Protein AF-0000000065977181 (afdb_homodimer)

Sequence (402 aa):
MIVQIGRREEFDKKLLGEMHKLRAQVFKERKGWDVSVIDEMEIDGYDALSPYYMLIQEDTPEAQVFGCWRILDTTGPYMLKNTFPELLHGKEAPCSPHIWELSRFAINSGQKGSLGFSDCTLEAMRALARYSLQNDIQTLVTVTTVGVEKMMIRAGLDVSRFGPHLKIGIERAVALRIELNAKTQIALYGGVLVEQRLAVSMIVQIGRREEFDKKLLGEMHKLRAQVFKERKGWDVSVIDEMEIDGYDALSPYYMLIQEDTPEAQVFGCWRILDTTGPYMLKNTFPELLHGKEAPCSPHIWELSRFAINSGQKGSLGFSDCTLEAMRALARYSLQNDIQTLVTVTTVGVEKMMIRAGLDVSRFGPHLKIGIERAVALRIELNAKTQIALYGGVLVEQRLAVS

Radius of gyration: 23.66 Å; Cα contacts (8 Å, |Δi|>4): 770; chains: 2; bounding box: 45×73×53 Å

Organism: Pseudomonas aeruginosa (strain ATCC 15692 / DSM 22644 / CIP 104116 / JCM 14847 / LMG 12228 / 1C / PRS 101 / PAO1) (NCBI:txid208964)

Foldseek 3Di:
DAKAKDWPVVDDPVQVQLVQLLLLCVQCVVVNHPADDDPSGGDDPVNVVGWMKMFDFDPDPPTTTFWMKTKAAQQDDDCCQPPVVVQLVPDDDDHDRQEIEIDSTGGDPPPPDPDDPLRVVLVVVLLVLVVSVVSNHFKYKYKDAPVVVVSLVVLQWDKDWSDAFDDDPNGRITMMMTGSDPRRCCSRPNVDPDPDCNPPD/DAKAKDWPVVDDPVQVQLVQLLLLCVQCVVVNHPADDDPSGGDDPVNVVGWMKMFDFDPDPPTTTFWMKTKAAQQDDDCCQPPVVVQLVPDDDDHDRQEIEIDSTGGDPPPPDPDDPLRVVLVVVLLVLVVSVVSNHFKYKYKDAPVVVVSLVVLQWDKDWSDAFDDDPNGRITMMMTGSDPRRCCSNPNVDNDPDCNPHD

InterPro domains:
  IPR001690 Autoinducer synthase [PF00765] (13-184)
  IPR001690 Autoinducer synthase [PR01549] (18-37)
  IPR001690 Autoinducer synthase [PR01549] (64-82)
  IPR001690 Autoinducer synthase [PR01549] (97-109)
  IPR001690 Autoinducer synthase [PR01549] (142-163)
  IPR001690 Autoinducer synthase [PS51187] (1-189)
  IPR001690 Autoinducer synthase [PTHR39322] (1-197)
  IPR016181 Acyl-CoA N-acyltransferase [SSF55729] (7-191)
  IPR018311 Autoinducer synthesis, conserved site [PS00949] (22-47)

pLDDT: mean 90.06, std 14.51, range [29.89, 98.88]

Secondary structure (DSSP, 8-state):
-EEEEEEGGGS-HHHHHHHHHHHIIIIIIIT-----EETTEE--GGGGS--EEEEEE-SSTTPPEEEEEEEEETTS--HHHHT-GGGGTTPPPP--TTEEEEEEEEE---TTSSS-HHHHHHHHHHHHHHHHHHTT--EEEEEEEHHHHHHHHHTT-EEEESS--EEETTEEEEEEEEE-SHHHHHHHHTTS---------/-EEEEEEGGGS-HHHHHHHHHHHIIIIIIIT-----EETTEE--GGGGS--EEEEEE-SSTTPPEEEEEEEEETTS--HHHHT-GGGGTTPPPP--TTEEEEEEEEE---TTSSS-HHHHHHHHHHHHHHHHHHTT--EEEEEEEHHHHHHHHHTT-EEEESS--EEETTEEEEEEEEE-SHHHHHHHHTTS---------

Structure (mmCIF, N/CA/C/O backbone):
data_AF-0000000065977181-model_v1
#
loop_
_entity.id
_entity.type
_entity.pdbx_description
1 polymer 'Acyl-homoserine-lactone synthase'
#
loop_
_atom_site.group_PDB
_atom_site.id
_atom_site.type_symbol
_atom_site.label_atom_id
_atom_site.label_alt_id
_atom_site.label_comp_id
_atom_site.label_asym_id
_atom_site.label_entity_id
_atom_site.label_seq_id
_atom_site.pdbx_PDB_ins_code
_atom_site.Cartn_x
_atom_site.Cartn_y
_atom_site.Cartn_z
_atom_site.occupancy
_atom_site.B_iso_or_equiv
_atom_site.auth_seq_id
_atom_site.auth_comp_id
_atom_site.auth_asym_id
_atom_site.auth_atom_id
_atom_site.pdbx_PDB_model_num
ATOM 1 N N . MET A 1 1 ? 16.047 -24.953 -2.188 1 83.88 1 MET A N 1
ATOM 2 C CA . MET A 1 1 ? 15.031 -23.906 -2.297 1 83.88 1 MET A CA 1
ATOM 3 C C . MET A 1 1 ? 14.125 -23.906 -1.068 1 83.88 1 MET A C 1
ATOM 5 O O . MET A 1 1 ? 13.672 -24.969 -0.625 1 83.88 1 MET A O 1
ATOM 9 N N . ILE A 1 2 ? 13.969 -22.766 -0.438 1 87.94 2 ILE A N 1
ATOM 10 C CA . ILE A 1 2 ? 13.109 -22.609 0.729 1 87.94 2 ILE A CA 1
ATOM 11 C C . ILE A 1 2 ? 11.938 -21.688 0.389 1 87.94 2 ILE A C 1
ATOM 13 O O . ILE A 1 2 ? 12.133 -20.625 -0.214 1 87.94 2 ILE A O 1
ATOM 17 N N . VAL A 1 3 ? 10.742 -22.188 0.739 1 92.94 3 VAL A N 1
ATOM 18 C CA . VAL A 1 3 ? 9.531 -21.406 0.513 1 92.94 3 VAL A CA 1
ATOM 19 C C . VAL A 1 3 ? 8.898 -21.031 1.852 1 92.94 3 VAL A C 1
ATOM 21 O O . VAL A 1 3 ? 8.68 -21.906 2.703 1 92.94 3 VAL A O 1
ATOM 24 N N . GLN A 1 4 ? 8.68 -19.812 2.072 1 94.31 4 GLN A N 1
ATOM 25 C CA . GLN A 1 4 ? 8 -19.328 3.268 1 94.31 4 GLN A CA 1
ATOM 26 C C . GLN A 1 4 ? 6.715 -18.594 2.908 1 94.31 4 GLN A C 1
ATOM 28 O O . GLN A 1 4 ? 6.699 -17.766 1.994 1 94.31 4 GLN A O 1
ATOM 33 N N . ILE A 1 5 ? 5.645 -18.953 3.578 1 96.94 5 ILE A N 1
ATOM 34 C CA . ILE A 1 5 ? 4.371 -18.266 3.396 1 96.94 5 ILE A CA 1
ATOM 35 C C . ILE A 1 5 ? 3.896 -17.703 4.73 1 96.94 5 ILE A C 1
ATOM 37 O O . ILE A 1 5 ? 3.941 -18.391 5.754 1 96.94 5 ILE A O 1
ATOM 41 N N . GLY A 1 6 ? 3.527 -16.453 4.738 1 95.75 6 GLY A N 1
ATOM 42 C CA . GLY A 1 6 ? 3.02 -15.828 5.945 1 95.75 6 GLY A CA 1
ATOM 43 C C . GLY A 1 6 ? 2.457 -14.438 5.699 1 95.75 6 GLY A C 1
ATOM 44 O O . GLY A 1 6 ? 2.547 -13.914 4.59 1 95.75 6 GLY A O 1
ATOM 45 N N . ARG A 1 7 ? 1.863 -13.906 6.723 1 93.88 7 ARG A N 1
ATOM 46 C CA . ARG A 1 7 ? 1.37 -12.531 6.641 1 93.88 7 ARG A CA 1
ATOM 47 C C . ARG A 1 7 ? 2.525 -11.539 6.574 1 93.88 7 ARG A C 1
ATOM 49 O O . ARG A 1 7 ? 3.621 -11.82 7.062 1 93.88 7 ARG A O 1
ATOM 56 N N . ARG A 1 8 ? 2.252 -10.453 5.98 1 90.38 8 ARG A N 1
ATOM 57 C CA . ARG A 1 8 ? 3.256 -9.406 5.805 1 90.38 8 ARG A CA 1
ATOM 58 C C . ARG A 1 8 ? 3.998 -9.133 7.109 1 90.38 8 ARG A C 1
ATOM 60 O O . ARG A 1 8 ? 5.227 -9.023 7.121 1 90.38 8 ARG A O 1
ATOM 67 N N . GLU A 1 9 ? 3.26 -9.094 8.266 1 86.38 9 GLU A N 1
ATOM 68 C CA . GLU A 1 9 ? 3.807 -8.711 9.562 1 86.38 9 GLU A CA 1
ATOM 69 C C . GLU A 1 9 ? 4.75 -9.781 10.109 1 86.38 9 GLU A C 1
ATOM 71 O O . GLU A 1 9 ? 5.512 -9.531 11.039 1 86.38 9 GLU A O 1
ATOM 76 N N . GLU A 1 10 ? 4.738 -10.93 9.5 1 90.88 10 GLU A N 1
ATOM 77 C CA . GLU A 1 10 ? 5.547 -12.047 9.969 1 90.88 10 GLU A CA 1
ATOM 78 C C . GLU A 1 10 ? 6.93 -12.039 9.32 1 90.88 10 GLU A C 1
ATOM 80 O O . GLU A 1 10 ? 7.809 -12.805 9.719 1 90.88 10 GLU A O 1
ATOM 85 N N . PHE A 1 11 ? 7.121 -11.203 8.336 1 92.81 11 PHE A N 1
ATOM 86 C CA . PHE A 1 11 ? 8.398 -11.102 7.641 1 92.81 11 PHE A CA 1
ATOM 87 C C . PHE A 1 11 ? 9.18 -9.891 8.125 1 92.81 11 PHE A C 1
ATOM 89 O O . PHE A 1 11 ? 8.594 -8.875 8.492 1 92.81 11 PHE A O 1
ATOM 96 N N . ASP A 1 12 ? 10.461 -10.094 8.164 1 90.62 12 ASP A N 1
ATOM 97 C CA . ASP A 1 12 ? 11.266 -8.938 8.523 1 90.62 12 ASP A CA 1
ATOM 98 C C . ASP A 1 12 ? 11.328 -7.93 7.383 1 90.62 12 ASP A C 1
ATOM 100 O O . ASP A 1 12 ? 11.125 -8.289 6.219 1 90.62 12 ASP A O 1
ATOM 104 N N . LYS A 1 13 ? 11.68 -6.723 7.707 1 90.06 13 LYS A N 1
ATOM 105 C CA . LYS A 1 13 ? 11.664 -5.602 6.773 1 90.06 13 LYS A CA 1
ATOM 106 C C . LYS A 1 13 ? 12.672 -5.812 5.641 1 90.06 13 LYS A C 1
ATOM 108 O O . LYS A 1 13 ? 12.422 -5.414 4.5 1 90.06 13 LYS A O 1
ATOM 113 N N . LYS A 1 14 ? 13.75 -6.383 5.957 1 91.75 14 LYS A N 1
ATOM 114 C CA . LYS A 1 14 ? 14.781 -6.617 4.953 1 91.75 14 LYS A CA 1
ATOM 115 C C . LYS A 1 14 ? 14.281 -7.555 3.859 1 91.75 14 LYS A C 1
ATOM 117 O O . LYS A 1 14 ? 14.453 -7.277 2.672 1 91.75 14 LYS A O 1
ATOM 122 N N . LEU A 1 15 ? 13.617 -8.633 4.266 1 93.5 15 LEU A N 1
ATOM 123 C CA . LEU A 1 15 ? 13.094 -9.617 3.32 1 93.5 15 LEU A CA 1
ATOM 124 C C . LEU A 1 15 ? 11.984 -9.008 2.467 1 93.5 15 LEU A C 1
ATOM 126 O O . LEU A 1 15 ? 11.922 -9.242 1.258 1 93.5 15 LEU A O 1
ATOM 130 N N . LEU A 1 16 ? 11.211 -8.25 3.141 1 95.44 16 LEU A N 1
ATOM 131 C CA . LEU A 1 16 ? 10.148 -7.574 2.41 1 95.44 16 LEU A CA 1
ATOM 132 C C . LEU A 1 16 ? 10.719 -6.605 1.382 1 95.44 16 LEU A C 1
ATOM 134 O O . LEU A 1 16 ? 10.219 -6.52 0.257 1 95.44 16 LEU A O 1
ATOM 138 N N . GLY A 1 17 ? 11.703 -5.895 1.809 1 95.44 17 GLY A N 1
ATOM 139 C CA . GLY A 1 17 ? 12.375 -5.004 0.878 1 95.44 17 GLY A CA 1
ATOM 140 C C . GLY A 1 17 ? 12.953 -5.723 -0.328 1 95.44 17 GLY A C 1
ATOM 141 O O . GLY A 1 17 ? 12.812 -5.254 -1.46 1 95.44 17 GLY A O 1
ATOM 142 N N . GLU A 1 18 ? 13.539 -6.859 -0.096 1 95.69 18 GLU A N 1
ATOM 143 C CA . GLU A 1 18 ? 14.086 -7.668 -1.181 1 95.69 18 GLU A CA 1
ATOM 144 C C . GLU A 1 18 ? 12.992 -8.117 -2.139 1 95.69 18 GLU A C 1
ATOM 146 O O . GLU A 1 18 ? 13.18 -8.117 -3.357 1 95.69 18 GLU A O 1
ATOM 151 N N . MET A 1 19 ? 11.914 -8.453 -1.533 1 97.19 19 MET A N 1
ATOM 152 C CA . MET A 1 19 ? 10.781 -8.898 -2.336 1 97.19 19 MET A CA 1
ATOM 153 C C . MET A 1 19 ? 10.273 -7.777 -3.23 1 97.19 19 MET A C 1
ATOM 155 O O . MET A 1 19 ? 10.07 -7.973 -4.43 1 97.19 19 MET A O 1
ATOM 159 N N . HIS A 1 20 ? 10.109 -6.617 -2.693 1 97.88 20 HIS A N 1
ATOM 160 C CA . HIS A 1 20 ? 9.586 -5.488 -3.451 1 97.88 20 HIS A CA 1
ATOM 161 C C . HIS A 1 20 ? 10.57 -5.043 -4.527 1 97.88 20 HIS A C 1
ATOM 163 O O . HIS A 1 20 ? 10.164 -4.598 -5.602 1 97.88 20 HIS A O 1
ATOM 169 N N . LYS A 1 21 ? 11.828 -5.172 -4.254 1 97.19 21 LYS A N 1
ATOM 170 C CA . LYS A 1 21 ? 12.844 -4.859 -5.254 1 97.19 21 LYS A CA 1
ATOM 171 C C . LYS A 1 21 ? 12.828 -5.883 -6.387 1 97.19 21 LYS A C 1
ATOM 173 O O . LYS A 1 21 ? 13.008 -5.527 -7.555 1 97.19 21 LYS A O 1
ATOM 178 N N . LEU A 1 22 ? 12.656 -7.133 -6.035 1 96.62 22 LEU A N 1
ATOM 179 C CA . LEU A 1 22 ? 12.508 -8.18 -7.043 1 96.62 22 LEU A CA 1
ATOM 180 C C . LEU A 1 22 ? 11.328 -7.883 -7.961 1 96.62 22 LEU A C 1
ATOM 182 O O . LEU A 1 22 ? 11.445 -8 -9.188 1 96.62 22 LEU A O 1
ATOM 186 N N . ARG A 1 23 ? 10.242 -7.5 -7.344 1 97.69 23 ARG A N 1
ATOM 187 C CA . ARG A 1 23 ? 9.055 -7.145 -8.125 1 97.69 23 ARG A CA 1
ATOM 188 C C . ARG A 1 23 ? 9.367 -6.004 -9.094 1 97.69 23 ARG A C 1
ATOM 190 O O . ARG A 1 23 ? 8.953 -6.039 -10.25 1 97.69 23 ARG A O 1
ATOM 197 N N . ALA A 1 24 ? 10.062 -5.016 -8.594 1 97.12 24 ALA A N 1
ATOM 198 C CA . ALA A 1 24 ? 10.422 -3.891 -9.453 1 97.12 24 ALA A CA 1
ATOM 199 C C . ALA A 1 24 ? 11.266 -4.352 -10.641 1 97.12 24 ALA A C 1
ATOM 201 O O . ALA A 1 24 ? 11.031 -3.93 -11.773 1 97.12 24 ALA A O 1
ATOM 202 N N . GLN A 1 25 ? 12.188 -5.203 -10.445 1 95.75 25 GLN A N 1
ATOM 203 C CA . GLN A 1 25 ? 13.062 -5.73 -11.484 1 95.75 25 GLN A CA 1
ATOM 204 C C . GLN A 1 25 ? 12.273 -6.512 -12.531 1 95.75 25 GLN A C 1
ATOM 206 O O . GLN A 1 25 ? 12.5 -6.355 -13.734 1 95.75 25 GLN A O 1
ATOM 211 N N . VAL A 1 26 ? 11.32 -7.266 -12.055 1 94.5 26 VAL A N 1
ATOM 212 C CA . VAL A 1 26 ? 10.586 -8.164 -12.945 1 94.5 26 VAL A CA 1
ATOM 213 C C . VAL A 1 26 ? 9.5 -7.379 -13.688 1 94.5 26 VAL A C 1
ATOM 215 O O . VAL A 1 26 ? 9.445 -7.402 -14.914 1 94.5 26 VAL A O 1
ATOM 218 N N . PHE A 1 27 ? 8.695 -6.598 -12.984 1 94.94 27 PHE A N 1
ATOM 219 C CA . PHE A 1 27 ? 7.504 -6.004 -13.586 1 94.94 27 PHE A CA 1
ATOM 220 C C . PHE A 1 27 ? 7.859 -4.719 -14.328 1 94.94 27 PHE A C 1
ATOM 222 O O . PHE A 1 27 ? 7.293 -4.426 -15.383 1 94.94 27 PHE A O 1
ATOM 229 N N . LYS A 1 28 ? 8.719 -3.934 -13.773 1 93 28 LYS A N 1
ATOM 230 C CA . LYS A 1 28 ? 9.062 -2.668 -14.414 1 93 28 LYS A CA 1
ATOM 231 C C . LYS A 1 28 ? 10.188 -2.855 -15.43 1 93 28 LYS A C 1
ATOM 233 O O . LYS A 1 28 ? 10.008 -2.568 -16.625 1 93 28 LYS A O 1
ATOM 238 N N . GLU A 1 29 ? 11.242 -3.414 -15.031 1 91.44 29 GLU A N 1
ATOM 239 C CA . GLU A 1 29 ? 12.445 -3.443 -15.852 1 91.44 29 GLU A CA 1
ATOM 240 C C . GLU A 1 29 ? 12.344 -4.512 -16.938 1 91.44 29 GLU A C 1
ATOM 242 O O . GLU A 1 29 ? 12.617 -4.246 -18.109 1 91.44 29 GLU A O 1
ATOM 247 N N . ARG A 1 30 ? 11.969 -5.738 -16.609 1 90.25 30 ARG A N 1
ATOM 248 C CA . ARG A 1 30 ? 11.977 -6.848 -17.562 1 90.25 30 ARG A CA 1
ATOM 249 C C . ARG A 1 30 ? 10.711 -6.84 -18.422 1 90.25 30 ARG A C 1
ATOM 251 O O . ARG A 1 30 ? 10.781 -6.977 -19.641 1 90.25 30 ARG A O 1
ATOM 258 N N . LYS A 1 31 ? 9.547 -6.605 -17.781 1 90.56 31 LYS A N 1
ATOM 259 C CA . LYS A 1 31 ? 8.281 -6.734 -18.484 1 90.56 31 LYS A CA 1
ATOM 260 C C . LYS A 1 31 ? 7.82 -5.387 -19.047 1 90.56 31 LYS A C 1
ATOM 262 O O . LYS A 1 31 ? 6.945 -5.332 -19.906 1 90.56 31 LYS A O 1
ATOM 267 N N . GLY A 1 32 ? 8.352 -4.34 -18.469 1 89.62 32 GLY A N 1
ATOM 268 C CA . GLY A 1 32 ? 8.023 -3.008 -18.953 1 89.62 32 GLY A CA 1
ATOM 269 C C . GLY A 1 32 ? 6.637 -2.549 -18.547 1 89.62 32 GLY A C 1
ATOM 270 O O . GLY A 1 32 ? 6 -1.765 -19.25 1 89.62 32 GLY A O 1
ATOM 271 N N . TRP A 1 33 ? 6.086 -3.098 -17.453 1 89.38 33 TRP A N 1
ATOM 272 C CA . TRP A 1 33 ? 4.766 -2.697 -16.984 1 89.38 33 TRP A CA 1
ATOM 273 C C . TRP A 1 33 ? 4.809 -1.302 -16.359 1 89.38 33 TRP A C 1
ATOM 275 O O . TRP A 1 33 ? 5.867 -0.837 -15.93 1 89.38 33 TRP A O 1
ATOM 285 N N . ASP A 1 34 ? 3.646 -0.588 -16.438 1 89.69 34 ASP A N 1
ATOM 286 C CA . ASP A 1 34 ? 3.475 0.679 -15.742 1 89.69 34 ASP A CA 1
ATOM 287 C C . ASP A 1 34 ? 3.07 0.45 -14.289 1 89.69 34 ASP A C 1
ATOM 289 O O . ASP A 1 34 ? 1.88 0.377 -13.969 1 89.69 34 ASP A O 1
ATOM 293 N N . VAL A 1 35 ? 4.07 0.265 -13.43 1 93 35 VAL A N 1
ATOM 294 C CA . VAL A 1 35 ? 3.83 -0.033 -12.016 1 93 35 VAL A CA 1
ATOM 295 C C . VAL A 1 35 ? 4.391 1.091 -11.148 1 93 35 VAL A C 1
ATOM 297 O O . VAL A 1 35 ? 5.27 1.84 -11.586 1 93 35 VAL A O 1
ATOM 300 N N . SER A 1 36 ? 3.836 1.221 -9.977 1 91.38 36 SER A N 1
ATOM 301 C CA . SER A 1 36 ? 4.336 2.184 -9 1 91.38 36 SER A CA 1
ATOM 302 C C . SER A 1 36 ? 5.633 1.695 -8.359 1 91.38 36 SER A C 1
ATOM 304 O O . SER A 1 36 ? 5.703 0.562 -7.879 1 91.38 36 SER A O 1
ATOM 306 N N . VAL A 1 37 ? 6.641 2.527 -8.359 1 94.94 37 VAL A N 1
ATOM 307 C CA . VAL A 1 37 ? 7.922 2.201 -7.746 1 94.94 37 VAL A CA 1
ATOM 308 C C . VAL A 1 37 ? 8.297 3.277 -6.727 1 94.94 37 VAL A C 1
ATOM 310 O O . VAL A 1 37 ? 8.258 4.473 -7.035 1 94.94 37 VAL A O 1
ATOM 313 N N . ILE A 1 38 ? 8.578 2.867 -5.496 1 95.25 38 ILE A N 1
ATOM 314 C CA . ILE A 1 38 ? 9.031 3.711 -4.398 1 95.25 38 ILE A CA 1
ATOM 315 C C . ILE A 1 38 ? 10.43 3.27 -3.955 1 95.25 38 ILE A C 1
ATOM 317 O O . ILE A 1 38 ? 10.602 2.152 -3.463 1 95.25 38 ILE A O 1
ATOM 321 N N . ASP A 1 39 ? 11.406 4.074 -4.109 1 95.38 39 ASP A N 1
ATOM 322 C CA . ASP A 1 39 ? 12.766 3.754 -3.691 1 95.38 39 ASP A CA 1
ATOM 323 C C . ASP A 1 39 ? 13.211 2.408 -4.258 1 95.38 39 ASP A C 1
ATOM 325 O O . ASP A 1 39 ? 13.641 1.525 -3.512 1 95.38 39 ASP A O 1
ATOM 329 N N . GLU A 1 40 ? 12.961 2.193 -5.531 1 95.62 40 GLU A N 1
ATOM 330 C CA . GLU A 1 40 ? 13.391 1.03 -6.305 1 95.62 40 GLU A CA 1
ATOM 331 C C . GLU A 1 40 ? 12.555 -0.199 -5.953 1 95.62 40 GLU A C 1
ATOM 333 O O . GLU A 1 40 ? 12.93 -1.324 -6.293 1 95.62 40 GLU A O 1
ATOM 338 N N . MET A 1 41 ? 11.453 0.029 -5.172 1 97.12 41 MET A N 1
ATOM 339 C CA . MET A 1 41 ? 10.555 -1.051 -4.766 1 97.12 41 MET A CA 1
ATOM 340 C C . MET A 1 41 ? 9.211 -0.933 -5.473 1 97.12 41 MET A C 1
ATOM 342 O O . MET A 1 41 ? 8.594 0.133 -5.465 1 97.12 41 MET A O 1
ATOM 346 N N . GLU A 1 42 ? 8.836 -1.979 -6.172 1 97.75 42 GLU A N 1
ATOM 347 C CA . GLU A 1 42 ? 7.465 -2.02 -6.672 1 97.75 42 GLU A CA 1
ATOM 348 C C . GLU A 1 42 ? 6.477 -2.322 -5.547 1 97.75 42 GLU A C 1
ATOM 350 O O . GLU A 1 42 ? 6.52 -3.4 -4.949 1 97.75 42 GLU A O 1
ATOM 355 N N . ILE A 1 43 ? 5.672 -1.401 -5.117 1 96.44 43 ILE A N 1
ATOM 356 C CA . ILE A 1 43 ? 4.691 -1.472 -4.039 1 96.44 43 ILE A CA 1
ATOM 357 C C . ILE A 1 43 ? 3.393 -0.798 -4.477 1 96.44 43 ILE A C 1
ATOM 359 O O . ILE A 1 43 ? 3.41 0.321 -4.992 1 96.44 43 ILE A O 1
ATOM 363 N N . ASP A 1 44 ? 2.271 -1.484 -4.328 1 96 44 ASP A N 1
ATOM 364 C CA . ASP A 1 44 ? 0.985 -0.893 -4.684 1 96 44 ASP A CA 1
ATOM 365 C C . ASP A 1 44 ? 0.017 -0.941 -3.502 1 96 44 ASP A C 1
ATOM 367 O O . ASP A 1 44 ? 0.392 -1.345 -2.4 1 96 44 ASP A O 1
ATOM 371 N N . GLY A 1 45 ? -1.207 -0.449 -3.707 1 95.38 45 GLY A N 1
ATOM 372 C CA . GLY A 1 45 ? -2.176 -0.321 -2.629 1 95.38 45 GLY A CA 1
ATOM 373 C C . GLY A 1 45 ? -2.584 -1.654 -2.031 1 95.38 45 GLY A C 1
ATOM 374 O O . GLY A 1 45 ? -2.951 -1.728 -0.857 1 95.38 45 GLY A O 1
ATOM 375 N N . TYR A 1 46 ? -2.541 -2.74 -2.789 1 97.31 46 TYR A N 1
ATOM 376 C CA . TYR A 1 46 ? -2.953 -4.051 -2.303 1 97.31 46 TYR A CA 1
ATOM 377 C C . TYR A 1 46 ? -1.99 -4.566 -1.239 1 97.31 46 TYR A C 1
ATOM 379 O O . TYR A 1 46 ? -2.369 -5.371 -0.386 1 97.31 46 TYR A O 1
ATOM 387 N N . ASP A 1 47 ? -0.781 -4.039 -1.303 1 96.94 47 ASP A N 1
ATOM 388 C CA . ASP A 1 47 ? 0.22 -4.449 -0.323 1 96.94 47 ASP A CA 1
ATOM 389 C C . ASP A 1 47 ? -0.101 -3.889 1.06 1 96.94 47 ASP A C 1
ATOM 391 O O . ASP A 1 47 ? 0.471 -4.324 2.061 1 96.94 47 ASP A O 1
ATOM 395 N N . ALA A 1 48 ? -1.033 -2.957 1.118 1 94.56 48 ALA A N 1
ATOM 396 C CA . ALA A 1 48 ? -1.433 -2.354 2.387 1 94.56 48 ALA A CA 1
ATOM 397 C C . ALA A 1 48 ? -2.633 -3.08 2.986 1 94.56 48 ALA A C 1
ATOM 399 O O . ALA A 1 48 ? -3.086 -2.744 4.082 1 94.56 48 ALA A O 1
ATOM 400 N N . LEU A 1 49 ? -3.131 -4.117 2.338 1 93.94 49 LEU A N 1
ATOM 401 C CA . LEU A 1 49 ? -4.359 -4.781 2.754 1 93.94 49 LEU A CA 1
ATOM 402 C C . LEU A 1 49 ? -4.055 -6.07 3.508 1 93.94 49 LEU A C 1
ATOM 404 O O . LEU A 1 49 ? -4.828 -7.027 3.451 1 93.94 49 LEU A O 1
ATOM 408 N N . SER A 1 50 ? -2.916 -6.109 4.07 1 91.25 50 SER A N 1
ATOM 409 C CA . SER A 1 50 ? -2.465 -7.211 4.914 1 91.25 50 SER A CA 1
ATOM 410 C C . SER A 1 50 ? -2.496 -8.531 4.152 1 91.25 50 SER A C 1
ATOM 412 O O . SER A 1 50 ? -3.07 -9.516 4.625 1 91.25 50 SER A O 1
ATOM 414 N N . PRO A 1 51 ? -1.834 -8.57 3.039 1 96.62 51 PRO A N 1
ATOM 415 C CA . PRO A 1 51 ? -1.768 -9.82 2.281 1 96.62 51 PRO A CA 1
ATOM 416 C C . PRO A 1 51 ? -0.892 -10.875 2.957 1 96.62 51 PRO A C 1
ATOM 418 O O . PRO A 1 51 ? -0.177 -10.57 3.916 1 96.62 51 PRO A O 1
ATOM 421 N N . TYR A 1 52 ? -1.05 -12.148 2.49 1 97.56 52 TYR A N 1
ATOM 422 C CA . TYR A 1 52 ? 0.019 -13.125 2.635 1 97.56 52 TYR A CA 1
ATOM 423 C C . TYR A 1 52 ? 1.05 -12.984 1.522 1 97.56 52 TYR A C 1
ATOM 425 O O . TYR A 1 52 ? 0.717 -12.562 0.411 1 97.56 52 TYR A O 1
ATOM 433 N N . TYR A 1 53 ? 2.238 -13.305 1.902 1 98.19 53 TYR A N 1
ATOM 434 C CA . TYR A 1 53 ? 3.283 -13.414 0.891 1 98.19 53 TYR A CA 1
ATOM 435 C C . TYR A 1 53 ? 3.9 -14.812 0.891 1 98.19 53 TYR A C 1
ATOM 437 O O . TYR A 1 53 ? 4.043 -15.43 1.945 1 98.19 53 TYR A O 1
ATOM 445 N N . MET A 1 54 ? 4.18 -15.25 -0.271 1 97.81 54 MET A N 1
ATOM 446 C CA . MET A 1 54 ? 5.113 -16.359 -0.448 1 97.81 54 MET A CA 1
ATOM 447 C C . MET A 1 54 ? 6.477 -15.859 -0.915 1 97.81 54 MET A C 1
ATOM 449 O O . MET A 1 54 ? 6.57 -15.148 -1.918 1 97.81 54 MET A O 1
ATOM 453 N N . LEU A 1 55 ? 7.48 -16.188 -0.164 1 96.25 55 LEU A N 1
ATOM 454 C CA . LEU A 1 55 ? 8.844 -15.828 -0.533 1 96.25 55 LEU A CA 1
ATOM 455 C C . LEU A 1 55 ? 9.68 -17.078 -0.814 1 96.25 55 LEU A C 1
ATOM 457 O O . LEU A 1 55 ? 9.578 -18.062 -0.088 1 96.25 55 LEU A O 1
ATOM 461 N N . ILE A 1 56 ? 10.352 -17.047 -1.88 1 93.88 56 ILE A N 1
ATOM 462 C CA . ILE A 1 56 ? 11.211 -18.156 -2.293 1 93.88 56 ILE A CA 1
ATOM 463 C C . ILE A 1 56 ? 12.672 -17.719 -2.209 1 93.88 56 ILE A C 1
ATOM 465 O O . ILE A 1 56 ? 13.062 -16.703 -2.775 1 93.88 56 ILE A O 1
ATOM 469 N N . GLN A 1 57 ? 13.406 -18.469 -1.527 1 91.25 57 GLN A N 1
ATOM 470 C CA . GLN A 1 57 ? 14.836 -18.203 -1.351 1 91.25 57 GLN A CA 1
ATOM 471 C C . GLN A 1 57 ? 15.664 -19.453 -1.674 1 91.25 57 GLN A C 1
ATOM 473 O O . GLN A 1 57 ? 15.156 -20.562 -1.656 1 91.25 57 GLN A O 1
ATOM 478 N N . GLU A 1 58 ? 16.922 -19.156 -2.041 1 83.94 58 GLU A N 1
ATOM 479 C CA . GLU A 1 58 ? 17.844 -20.281 -2.15 1 83.94 58 GLU A CA 1
ATOM 480 C C . GLU A 1 58 ? 18.188 -20.844 -0.777 1 83.94 58 GLU A C 1
ATOM 482 O O . GLU A 1 58 ? 18.094 -20.141 0.231 1 83.94 58 GLU A O 1
ATOM 487 N N . ASP A 1 59 ? 18.484 -22.125 -0.816 1 80.62 59 ASP A N 1
ATOM 488 C CA . ASP A 1 59 ? 18.844 -22.797 0.428 1 80.62 59 ASP A CA 1
ATOM 489 C C . ASP A 1 59 ? 20.312 -22.516 0.797 1 80.62 59 ASP A C 1
ATOM 491 O O . ASP A 1 59 ? 21.125 -23.438 0.871 1 80.62 59 ASP A O 1
ATOM 495 N N . THR A 1 60 ? 20.781 -21.328 0.766 1 81.38 60 THR A N 1
ATOM 496 C CA . THR A 1 60 ? 22.109 -20.891 1.179 1 81.38 60 THR A CA 1
ATOM 497 C C . THR A 1 60 ? 22.016 -19.703 2.145 1 81.38 60 THR A C 1
ATOM 499 O O . THR A 1 60 ? 21.047 -18.953 2.109 1 81.38 60 THR A O 1
ATOM 502 N N . PRO A 1 61 ? 23.016 -19.766 3.053 1 74.38 61 PRO A N 1
ATOM 503 C CA . PRO A 1 61 ? 23 -18.641 3.984 1 74.38 61 PRO A CA 1
ATOM 504 C C . PRO A 1 61 ? 23 -17.281 3.273 1 74.38 61 PRO A C 1
ATOM 506 O O . PRO A 1 61 ? 23.641 -17.141 2.229 1 74.38 61 PRO A O 1
ATOM 509 N N . GLU A 1 62 ? 22.359 -16.359 3.691 1 71.75 62 GLU A N 1
ATOM 510 C CA . GLU A 1 62 ? 22.281 -14.992 3.186 1 71.75 62 GLU A CA 1
ATOM 511 C C . GLU A 1 62 ? 21.578 -14.938 1.831 1 71.75 62 GLU A C 1
ATOM 513 O O . GLU A 1 62 ? 21.781 -14.008 1.053 1 71.75 62 GLU A O 1
ATOM 518 N N . ALA A 1 63 ? 20.891 -16.047 1.553 1 79.19 63 ALA A N 1
ATOM 519 C CA . ALA A 1 63 ? 20.25 -16.109 0.242 1 79.19 63 ALA A CA 1
ATOM 520 C C . ALA A 1 63 ? 19.203 -15 0.094 1 79.19 63 ALA A C 1
ATOM 522 O O . ALA A 1 63 ? 18.484 -14.68 1.048 1 79.19 63 ALA A O 1
ATOM 523 N N . GLN A 1 64 ? 19.234 -14.414 -1.081 1 86.31 64 GLN A N 1
ATOM 524 C CA . GLN A 1 64 ? 18.297 -13.367 -1.458 1 86.31 64 GLN A CA 1
ATOM 525 C C . GLN A 1 64 ? 16.984 -13.969 -1.966 1 86.31 64 GLN A C 1
ATOM 527 O O . GLN A 1 64 ? 16.953 -15.117 -2.402 1 86.31 64 GLN A O 1
ATOM 532 N N . VAL A 1 65 ? 15.938 -13.203 -1.764 1 93.25 65 VAL A N 1
ATOM 533 C CA . VAL A 1 65 ? 14.648 -13.578 -2.33 1 93.25 65 VAL A CA 1
ATOM 534 C C . VAL A 1 65 ? 14.734 -13.586 -3.855 1 93.25 65 VAL A C 1
ATOM 536 O O . VAL A 1 65 ? 15.18 -12.609 -4.465 1 93.25 65 VAL A O 1
ATOM 539 N N . PHE A 1 66 ? 14.383 -14.727 -4.453 1 93 66 PHE A N 1
ATOM 540 C CA . PHE A 1 66 ? 14.438 -14.742 -5.91 1 93 66 PHE A CA 1
ATOM 541 C C . PHE A 1 66 ? 13.07 -15.055 -6.5 1 93 66 PHE A C 1
ATOM 543 O O . PHE A 1 66 ? 12.914 -15.141 -7.723 1 93 66 PHE A O 1
ATOM 550 N N . GLY A 1 67 ? 12.078 -15.242 -5.625 1 94.75 67 GLY A N 1
ATOM 551 C CA . GLY A 1 67 ? 10.703 -15.422 -6.055 1 94.75 67 GLY A CA 1
ATOM 552 C C . GLY A 1 67 ? 9.688 -14.984 -5.012 1 94.75 67 GLY A C 1
ATOM 553 O O . GLY A 1 67 ? 9.984 -14.984 -3.816 1 94.75 67 GLY A O 1
ATOM 554 N N . CYS A 1 68 ? 8.508 -14.656 -5.512 1 97.19 68 CYS A N 1
ATOM 555 C CA . CYS A 1 68 ? 7.465 -14.258 -4.578 1 97.19 68 CYS A CA 1
ATOM 556 C C . CYS A 1 68 ? 6.09 -14.328 -5.23 1 97.19 68 CYS A C 1
ATOM 558 O O . CYS A 1 68 ? 5.984 -14.438 -6.453 1 97.19 68 CYS A O 1
ATOM 560 N N . TRP A 1 69 ? 5.121 -14.383 -4.371 1 97.75 69 TRP A N 1
ATOM 561 C CA . TRP A 1 69 ? 3.709 -14.312 -4.73 1 97.75 69 TRP A CA 1
ATOM 562 C C . TRP A 1 69 ? 2.916 -13.562 -3.668 1 97.75 69 TRP A C 1
ATOM 564 O O . TRP A 1 69 ? 3.189 -13.688 -2.471 1 97.75 69 TRP A O 1
ATOM 574 N N . ARG A 1 70 ? 2.006 -12.734 -4.133 1 98.56 70 ARG A N 1
ATOM 575 C CA . ARG A 1 70 ? 1.091 -12.109 -3.184 1 98.56 70 ARG A CA 1
ATOM 576 C C . ARG A 1 70 ? -0.234 -12.859 -3.123 1 98.56 70 ARG A C 1
ATOM 578 O O . ARG A 1 70 ? -0.781 -13.25 -4.156 1 98.56 70 ARG A O 1
ATOM 585 N N . ILE A 1 71 ? -0.736 -13.062 -1.943 1 98.56 71 ILE A N 1
ATOM 586 C CA . ILE A 1 71 ? -1.982 -13.781 -1.717 1 98.56 71 ILE A CA 1
ATOM 587 C C . ILE A 1 71 ? -2.977 -12.883 -0.99 1 98.56 71 ILE A C 1
ATOM 589 O O . ILE A 1 71 ? -2.66 -12.32 0.06 1 98.56 71 ILE A O 1
ATOM 593 N N . LEU A 1 72 ? -4.137 -12.758 -1.512 1 98.38 72 LEU A N 1
ATOM 594 C CA . LEU A 1 72 ? -5.18 -11.93 -0.91 1 98.38 72 LEU A CA 1
ATOM 595 C C . LEU A 1 72 ? -6.449 -12.742 -0.687 1 98.38 72 LEU A C 1
ATOM 597 O O . LEU A 1 72 ? -6.797 -13.602 -1.504 1 98.38 72 LEU A O 1
ATOM 601 N N . ASP A 1 73 ? -7.152 -12.391 0.407 1 97.38 73 ASP A N 1
ATOM 602 C CA . ASP A 1 73 ? -8.477 -12.953 0.625 1 97.38 73 ASP A CA 1
ATOM 603 C C . ASP A 1 73 ? -9.5 -12.352 -0.343 1 97.38 73 ASP A C 1
ATOM 605 O O . ASP A 1 73 ? -9.484 -11.148 -0.595 1 97.38 73 ASP A O 1
ATOM 609 N N . THR A 1 74 ? -10.422 -13.227 -0.853 1 98.38 74 THR A N 1
ATOM 610 C CA . THR A 1 74 ? -11.391 -12.703 -1.813 1 98.38 74 THR A CA 1
ATOM 611 C C . THR A 1 74 ? -12.555 -12.031 -1.097 1 98.38 74 THR A C 1
ATOM 613 O O . THR A 1 74 ? -13.406 -11.406 -1.733 1 98.38 74 THR A O 1
ATOM 616 N N . THR A 1 75 ? -12.562 -12.094 0.224 1 97.31 75 THR A N 1
ATOM 617 C CA . THR A 1 75 ? -13.609 -11.414 0.974 1 97.31 75 THR A CA 1
ATOM 618 C C . THR A 1 75 ? -13.328 -9.922 1.064 1 97.31 75 THR A C 1
ATOM 620 O O . THR A 1 75 ? -14.211 -9.133 1.431 1 97.31 75 THR A O 1
ATOM 623 N N . GLY A 1 76 ? -12.18 -9.508 0.801 1 96 76 GLY A N 1
ATOM 624 C CA . GLY A 1 76 ? -11.812 -8.109 0.653 1 96 76 GLY A CA 1
ATOM 625 C C . GLY A 1 76 ? -11.508 -7.723 -0.781 1 96 76 GLY A C 1
ATOM 626 O O . GLY A 1 76 ? -11.844 -8.461 -1.713 1 96 76 GLY A O 1
ATOM 627 N N . PRO A 1 77 ? -10.922 -6.562 -0.911 1 97 77 PRO A N 1
ATOM 628 C CA . PRO A 1 77 ? -10.508 -6.152 -2.256 1 97 77 PRO A CA 1
ATOM 629 C C . PRO A 1 77 ? -9.352 -6.988 -2.799 1 97 77 PRO A C 1
ATOM 631 O O . PRO A 1 77 ? -8.453 -7.367 -2.043 1 97 77 PRO A O 1
ATOM 634 N N . TYR A 1 78 ? -9.367 -7.266 -4.062 1 98.19 78 TYR A N 1
ATOM 635 C CA . TYR A 1 78 ? -8.281 -7.973 -4.738 1 98.19 78 TYR A CA 1
ATOM 636 C C . TYR A 1 78 ? -8.25 -7.617 -6.223 1 98.19 78 TYR A C 1
ATOM 638 O O . TYR A 1 78 ? -9.172 -6.984 -6.738 1 98.19 78 TYR A O 1
ATOM 646 N N . MET A 1 79 ? -7.234 -7.98 -6.941 1 97.69 79 MET A N 1
ATOM 647 C CA . MET A 1 79 ? -6.906 -7.41 -8.242 1 97.69 79 MET A CA 1
ATOM 648 C C . MET A 1 79 ? -7.945 -7.801 -9.289 1 97.69 79 MET A C 1
ATOM 650 O O . MET A 1 79 ? -8.43 -6.953 -10.039 1 97.69 79 MET A O 1
ATOM 654 N N . LEU A 1 80 ? -8.305 -9.078 -9.352 1 98.56 80 LEU A N 1
ATOM 655 C CA . LEU A 1 80 ? -9.273 -9.5 -10.352 1 98.56 80 LEU A CA 1
ATOM 656 C C . LEU A 1 80 ? -10.586 -8.727 -10.195 1 98.56 80 LEU A C 1
ATOM 658 O O . LEU A 1 80 ? -11.102 -8.18 -11.172 1 98.56 80 LEU A O 1
ATOM 662 N N . LYS A 1 81 ? -11.078 -8.609 -9.008 1 98.38 81 LYS A N 1
ATOM 663 C CA . LYS A 1 81 ? -12.359 -7.977 -8.711 1 98.38 81 LYS A CA 1
ATOM 664 C C . LYS A 1 81 ? -12.289 -6.465 -8.914 1 98.38 81 LYS A C 1
ATOM 666 O O . LYS A 1 81 ? -13.18 -5.871 -9.523 1 98.38 81 LYS A O 1
ATOM 671 N N . ASN A 1 82 ? -11.18 -5.855 -8.461 1 97.56 82 ASN A N 1
ATOM 672 C CA . ASN A 1 82 ? -11.203 -4.406 -8.289 1 97.56 82 ASN A CA 1
ATOM 673 C C . ASN A 1 82 ? -10.305 -3.701 -9.297 1 97.56 82 ASN A C 1
ATOM 675 O O . ASN A 1 82 ? -10.414 -2.488 -9.492 1 97.56 82 ASN A O 1
ATOM 679 N N . THR A 1 83 ? -9.43 -4.41 -10.023 1 95.75 83 THR A N 1
ATOM 680 C CA . THR A 1 83 ? -8.516 -3.777 -10.969 1 95.75 83 THR A CA 1
ATOM 681 C C . THR A 1 83 ? -8.75 -4.301 -12.383 1 95.75 83 THR A C 1
ATOM 683 O O . THR A 1 83 ? -8.664 -3.547 -13.352 1 95.75 83 THR A O 1
ATOM 686 N N . PHE A 1 84 ? -9.117 -5.598 -12.492 1 97.19 84 PHE A N 1
ATOM 687 C CA . PHE A 1 84 ? -9.266 -6.184 -13.812 1 97.19 84 PHE A CA 1
ATOM 688 C C . PHE A 1 84 ? -10.609 -6.883 -13.953 1 97.19 84 PHE A C 1
ATOM 690 O O . PHE A 1 84 ? -10.68 -8.039 -14.359 1 97.19 84 PHE A O 1
ATOM 697 N N . PRO A 1 85 ? -11.648 -6.164 -13.594 1 97.06 85 PRO A N 1
ATOM 698 C CA . PRO A 1 85 ? -12.945 -6.832 -13.664 1 97.06 85 PRO A CA 1
ATOM 699 C C . PRO A 1 85 ? -13.328 -7.23 -15.086 1 97.06 85 PRO A C 1
ATOM 701 O O . PRO A 1 85 ? -14.188 -8.094 -15.281 1 97.06 85 PRO A O 1
ATOM 704 N N . GLU A 1 86 ? -12.719 -6.57 -16.125 1 97.56 86 GLU A N 1
ATOM 705 C CA . GLU A 1 86 ? -13.008 -6.887 -17.516 1 97.56 86 GLU A CA 1
ATOM 706 C C . GLU A 1 86 ? -12.688 -8.344 -17.828 1 97.56 86 GLU A C 1
ATOM 708 O O . GLU A 1 86 ? -13.266 -8.93 -18.75 1 97.56 86 GLU A O 1
ATOM 713 N N . LEU A 1 87 ? -11.828 -8.953 -17.062 1 98.25 87 LEU A N 1
ATOM 714 C CA . LEU A 1 87 ? -11.414 -10.328 -17.312 1 98.25 87 LEU A CA 1
ATOM 715 C C . LEU A 1 87 ? -12.445 -11.312 -16.797 1 98.25 87 LEU A C 1
ATOM 717 O O . LEU A 1 87 ? -12.359 -12.516 -17.062 1 98.25 87 LEU A O 1
ATOM 721 N N . LEU A 1 88 ? -13.406 -10.812 -16.062 1 98.38 88 LEU A N 1
ATOM 722 C CA . LEU A 1 88 ? -14.5 -11.648 -15.57 1 98.38 88 LEU A CA 1
ATOM 723 C C . LEU A 1 88 ? -15.562 -11.836 -16.656 1 98.38 88 LEU A C 1
ATOM 725 O O . LEU A 1 88 ? -16.422 -12.711 -16.531 1 98.38 88 LEU A O 1
ATOM 729 N N . HIS A 1 89 ? -15.555 -10.977 -17.672 1 97.81 89 HIS A N 1
ATOM 730 C CA . HIS A 1 89 ? -16.469 -11.078 -18.797 1 97.81 89 HIS A CA 1
ATOM 731 C C . HIS A 1 89 ? -17.922 -11.133 -18.328 1 97.81 89 HIS A C 1
ATOM 733 O O . HIS A 1 89 ? -18.703 -11.969 -18.797 1 97.81 89 HIS A O 1
ATOM 739 N N . GLY A 1 90 ? -18.203 -10.336 -17.391 1 97.25 90 GLY A N 1
ATOM 740 C CA . GLY A 1 90 ? -19.578 -10.188 -16.938 1 97.25 90 GLY A CA 1
ATOM 741 C C . GLY A 1 90 ? -19.938 -11.117 -15.797 1 97.25 90 GLY A C 1
ATOM 742 O O . GLY A 1 90 ? -21.016 -10.992 -15.203 1 97.25 90 GLY A O 1
ATOM 743 N N . LYS A 1 91 ? -19.109 -11.992 -15.43 1 97.75 91 LYS A N 1
ATOM 744 C CA . LYS A 1 91 ? -19.344 -12.891 -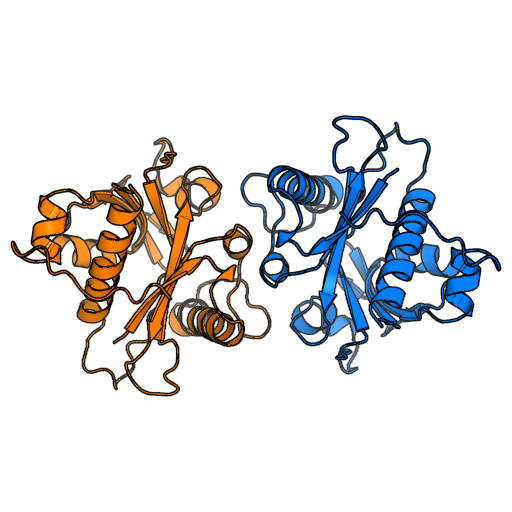14.297 1 97.75 91 LYS A CA 1
ATOM 745 C C . LYS A 1 91 ? -19.078 -12.172 -12.977 1 97.75 91 LYS A C 1
ATOM 747 O O . LYS A 1 91 ? -18.328 -11.195 -12.922 1 97.75 91 LYS A O 1
ATOM 752 N N . GLU A 1 92 ? -19.703 -12.703 -11.969 1 97.81 92 GLU A N 1
ATOM 753 C CA . GLU A 1 92 ? -19.453 -12.172 -10.633 1 97.81 92 GLU A CA 1
ATOM 754 C C . GLU A 1 92 ? -18.078 -12.562 -10.125 1 97.81 92 GLU A C 1
ATOM 756 O O . GLU A 1 92 ? -17.641 -13.695 -10.32 1 97.81 92 GLU A O 1
ATOM 761 N N . ALA A 1 93 ? -17.469 -11.594 -9.469 1 98.5 93 ALA A N 1
ATOM 762 C CA . ALA A 1 93 ? -16.156 -11.898 -8.891 1 98.5 93 ALA A CA 1
ATOM 763 C C . ALA A 1 93 ? -16.281 -12.867 -7.719 1 98.5 93 ALA A C 1
ATOM 765 O O . ALA A 1 93 ? -17.141 -12.68 -6.852 1 98.5 93 ALA A O 1
ATOM 766 N N . PRO A 1 94 ? -15.438 -13.867 -7.652 1 98.62 94 PRO A N 1
ATOM 767 C CA . PRO A 1 94 ? -15.477 -14.766 -6.492 1 98.62 94 PRO A CA 1
ATOM 768 C C . PRO A 1 94 ? -15.305 -14.023 -5.168 1 98.62 94 PRO A C 1
ATOM 770 O O . PRO A 1 94 ? -14.523 -13.078 -5.082 1 98.62 94 PRO A O 1
ATOM 773 N N . CYS A 1 95 ? -16.078 -14.406 -4.191 1 98.44 95 CYS A N 1
ATOM 774 C CA . CYS A 1 95 ? -16.031 -13.844 -2.844 1 98.44 95 CYS A CA 1
ATOM 775 C C . CYS A 1 95 ? -16.391 -14.906 -1.804 1 98.44 95 CYS A C 1
ATOM 777 O O . CYS A 1 95 ? -17.562 -15.234 -1.613 1 98.44 95 CYS A O 1
ATOM 779 N N . SER A 1 96 ? -15.336 -15.484 -1.203 1 98.44 96 SER A N 1
ATOM 780 C CA . SER A 1 96 ? -15.516 -16.547 -0.224 1 98.44 96 SER A CA 1
ATOM 781 C C . SER A 1 96 ? -14.312 -16.656 0.7 1 98.44 96 SER A C 1
ATOM 783 O O . SER A 1 96 ? -13.172 -16.484 0.267 1 98.44 96 SER A O 1
ATOM 785 N N . PRO A 1 97 ? -14.547 -17.016 1.987 1 97.75 97 PRO A N 1
ATOM 786 C CA . PRO A 1 97 ? -13.414 -17.25 2.885 1 97.75 97 PRO A CA 1
ATOM 787 C C . PRO A 1 97 ? -12.602 -18.484 2.49 1 97.75 97 PRO A C 1
ATOM 789 O O . PRO A 1 97 ? -11.547 -18.75 3.068 1 97.75 97 PRO A O 1
ATOM 792 N N . HIS A 1 98 ? -13.031 -19.188 1.453 1 98.5 98 HIS A N 1
ATOM 793 C CA . HIS A 1 98 ? -12.352 -20.391 1.018 1 98.5 98 HIS A CA 1
ATOM 794 C C . HIS A 1 98 ? -11.68 -20.203 -0.334 1 98.5 98 HIS A C 1
ATOM 796 O O . HIS A 1 98 ? -11.289 -21.172 -0.988 1 98.5 98 HIS A O 1
ATOM 802 N N . ILE A 1 99 ? -11.633 -18.922 -0.81 1 98.81 99 ILE A N 1
ATOM 803 C CA . ILE A 1 99 ? -11.016 -18.594 -2.092 1 98.81 99 ILE A CA 1
ATOM 804 C C . ILE A 1 99 ? -9.969 -17.5 -1.898 1 98.81 99 ILE A C 1
ATOM 806 O O . ILE A 1 99 ? -10.266 -16.438 -1.334 1 98.81 99 ILE A O 1
ATOM 810 N N . TRP A 1 100 ? -8.742 -17.75 -2.354 1 98.75 100 TRP A N 1
ATOM 811 C CA . TRP A 1 100 ? -7.68 -16.75 -2.34 1 98.75 100 TRP A CA 1
ATOM 812 C C . TRP A 1 100 ? -7.348 -16.297 -3.756 1 98.75 100 TRP A C 1
ATOM 814 O O . TRP A 1 100 ? -7.535 -17.047 -4.719 1 98.75 100 TRP A O 1
ATOM 824 N N . GLU A 1 101 ? -6.914 -15.102 -3.855 1 98.81 101 GLU A N 1
ATOM 825 C CA . GLU A 1 101 ? -6.344 -14.617 -5.109 1 98.81 101 GLU A CA 1
ATOM 826 C C . GLU A 1 101 ? -4.816 -14.625 -5.059 1 98.81 101 GLU A C 1
ATOM 828 O O . GLU A 1 101 ? -4.223 -14.227 -4.051 1 98.81 101 GLU A O 1
ATOM 833 N N . LEU A 1 102 ? -4.238 -15.047 -6.152 1 98.31 102 LEU A N 1
ATOM 834 C CA . LEU A 1 102 ? -2.801 -14.93 -6.371 1 98.31 102 LEU A CA 1
ATOM 835 C C . LEU A 1 102 ? -2.488 -13.789 -7.336 1 98.31 102 LEU A C 1
ATOM 837 O O . LEU A 1 102 ? -3.104 -13.68 -8.398 1 98.31 102 LEU A O 1
ATOM 841 N N . SER A 1 103 ? -1.61 -12.867 -6.934 1 97.44 103 SER A N 1
ATOM 842 C CA . SER A 1 103 ? -1.172 -11.789 -7.809 1 97.44 103 SER A CA 1
ATOM 843 C C . SER A 1 103 ? 0.309 -11.484 -7.605 1 97.44 103 SER A C 1
ATOM 845 O O . SER A 1 103 ? 0.927 -11.969 -6.66 1 97.44 103 SER A O 1
ATOM 847 N N . ARG A 1 104 ? 0.939 -10.797 -8.586 1 96.56 104 ARG A N 1
ATOM 848 C CA . ARG A 1 104 ? 2.32 -10.328 -8.516 1 96.56 104 ARG A CA 1
ATOM 849 C C . ARG A 1 104 ? 3.289 -11.5 -8.383 1 96.56 104 ARG A C 1
ATOM 851 O O . ARG A 1 104 ? 4.129 -11.508 -7.48 1 96.56 104 ARG A O 1
ATOM 858 N N . PHE A 1 105 ? 3.15 -12.43 -9.219 1 94.5 105 PHE A N 1
ATOM 859 C CA . PHE A 1 105 ? 4.125 -13.516 -9.289 1 94.5 105 PHE A CA 1
ATOM 860 C C . PHE A 1 105 ? 5.41 -13.039 -9.953 1 94.5 105 PHE A C 1
ATOM 862 O O . PHE A 1 105 ? 5.395 -12.602 -11.102 1 94.5 105 PHE A O 1
ATOM 869 N N . ALA A 1 106 ? 6.477 -13.062 -9.258 1 94.5 106 ALA A N 1
ATOM 870 C CA . ALA A 1 106 ? 7.781 -12.672 -9.773 1 94.5 106 ALA A CA 1
ATOM 871 C C . ALA A 1 106 ? 8.852 -13.695 -9.414 1 94.5 106 ALA A C 1
ATOM 873 O O . ALA A 1 106 ? 8.969 -14.094 -8.25 1 94.5 106 ALA A O 1
ATOM 874 N N . ILE A 1 107 ? 9.57 -14.133 -10.398 1 92 107 ILE A N 1
ATOM 875 C CA . ILE A 1 107 ? 10.672 -15.062 -10.172 1 92 107 ILE A CA 1
ATOM 876 C C . ILE A 1 107 ? 11.875 -14.648 -11.008 1 92 107 ILE A C 1
ATOM 878 O O . ILE A 1 107 ? 11.734 -14.266 -12.172 1 92 107 ILE A O 1
ATOM 882 N N . ASN A 1 108 ? 12.984 -14.477 -10.383 1 85.5 108 ASN A N 1
ATOM 883 C CA . ASN A 1 108 ? 14.25 -14.352 -11.094 1 85.5 108 ASN A CA 1
ATOM 884 C C . ASN A 1 108 ? 15.008 -15.672 -11.148 1 85.5 108 ASN A C 1
ATOM 886 O O . ASN A 1 108 ? 15.688 -16.047 -10.195 1 85.5 108 ASN A O 1
ATOM 890 N N . SER A 1 109 ? 14.633 -16.516 -12.031 1 67.94 109 SER A N 1
ATOM 891 C CA . SER A 1 109 ? 15.297 -17.812 -12.164 1 67.94 109 SER A CA 1
ATOM 892 C C . SER A 1 109 ? 16.734 -17.641 -12.641 1 67.94 109 SER A C 1
ATOM 894 O O . SER A 1 109 ? 16.969 -17.328 -13.812 1 67.94 109 SER A O 1
ATOM 896 N N . GLY A 1 110 ? 17.5 -16.625 -12.18 1 56.22 110 GLY A N 1
ATOM 897 C CA . GLY A 1 110 ? 18.859 -16.516 -12.656 1 56.22 110 GLY A CA 1
ATOM 898 C C . GLY A 1 110 ? 19.438 -17.844 -13.133 1 56.22 110 GLY A C 1
ATOM 899 O O . GLY A 1 110 ? 18.828 -18.891 -12.914 1 56.22 110 GLY A O 1
ATOM 900 N N . GLN A 1 111 ? 20.547 -17.656 -13.977 1 48.41 111 GLN A N 1
ATOM 901 C CA . GLN A 1 111 ? 21.438 -18.672 -14.516 1 48.41 111 GLN A CA 1
ATOM 902 C C . GLN A 1 111 ? 21.703 -19.766 -13.484 1 48.41 111 GLN A C 1
ATOM 904 O O . GLN A 1 111 ? 22.141 -20.859 -13.828 1 48.41 111 GLN A O 1
ATOM 909 N N . LYS A 1 112 ? 21.688 -19.328 -12.297 1 47.22 112 LYS A N 1
ATOM 910 C CA . LYS A 1 112 ? 22.422 -20.188 -11.367 1 47.22 112 LYS A CA 1
ATOM 911 C C . LYS A 1 112 ? 21.516 -21.25 -10.766 1 47.22 112 LYS A C 1
ATOM 913 O O . LYS A 1 112 ? 21.984 -22.156 -10.07 1 47.22 112 LYS A O 1
ATOM 918 N N . GLY A 1 113 ? 20.141 -20.859 -10.578 1 49.66 113 GLY A N 1
ATOM 919 C CA . GLY A 1 113 ? 19.562 -22.031 -9.938 1 49.66 113 GLY A CA 1
ATOM 920 C C . GLY A 1 113 ? 19.25 -23.141 -10.914 1 49.66 113 GLY A C 1
ATOM 921 O O . GLY A 1 113 ? 19.156 -22.906 -12.125 1 49.66 113 GLY A O 1
ATOM 922 N N . SER A 1 114 ? 19.594 -24.281 -10.516 1 55.25 114 SER A N 1
ATOM 923 C CA . SER A 1 114 ? 19.484 -25.578 -11.18 1 55.25 114 SER A CA 1
ATOM 924 C C . SER A 1 114 ? 18.062 -25.828 -11.664 1 55.25 114 SER A C 1
ATOM 926 O O . SER A 1 114 ? 17.844 -26.562 -12.633 1 55.25 114 SER A O 1
ATOM 928 N N . LEU A 1 115 ? 17.094 -24.828 -11.195 1 62.81 115 LEU A N 1
ATOM 929 C CA . LEU A 1 115 ? 15.742 -25.172 -11.602 1 62.81 115 LEU A CA 1
ATOM 930 C C . LEU A 1 115 ? 15.203 -24.156 -12.602 1 62.81 115 LEU A C 1
ATOM 932 O O . LEU A 1 115 ? 15.367 -22.953 -12.406 1 62.81 115 LEU A O 1
ATOM 936 N N . GLY A 1 116 ? 14.773 -24.578 -13.727 1 77.19 116 GLY A N 1
ATOM 937 C CA . GLY A 1 116 ? 14.109 -23.75 -14.719 1 77.19 116 GLY A CA 1
ATOM 938 C C . GLY A 1 116 ? 12.844 -23.109 -14.211 1 77.19 116 GLY A C 1
ATOM 939 O O . GLY A 1 116 ? 12.344 -23.453 -13.141 1 77.19 116 GLY A O 1
ATOM 940 N N . PHE A 1 117 ? 12.352 -22.078 -14.836 1 77 117 PHE A N 1
ATOM 941 C CA . PHE A 1 117 ? 11.148 -21.328 -14.508 1 77 117 PHE A CA 1
ATOM 942 C C . PHE A 1 117 ? 10 -22.266 -14.172 1 77 117 PHE A C 1
ATOM 944 O O . PHE A 1 117 ? 9.344 -22.109 -13.141 1 77 117 PHE A O 1
ATOM 951 N N . SER A 1 118 ? 9.828 -23.25 -14.977 1 80.06 118 SER A N 1
ATOM 952 C CA . SER A 1 118 ? 8.703 -24.172 -14.805 1 80.06 118 SER A CA 1
ATOM 953 C C . SER A 1 118 ? 8.828 -24.953 -13.508 1 80.06 118 SER A C 1
ATOM 955 O O . SER A 1 118 ? 7.848 -25.125 -12.773 1 80.06 118 SER A O 1
ATOM 957 N N . ASP A 1 119 ? 10.047 -25.344 -13.219 1 83.38 119 ASP A N 1
ATOM 958 C CA . ASP A 1 119 ? 10.281 -26.141 -12.023 1 83.38 119 ASP A CA 1
ATOM 959 C C . ASP A 1 119 ? 10.062 -25.297 -10.758 1 83.38 119 ASP A C 1
ATOM 961 O O . ASP A 1 119 ? 9.43 -25.766 -9.812 1 83.38 119 ASP A O 1
ATOM 965 N N . CYS A 1 120 ? 10.508 -24.125 -10.828 1 84.69 120 CYS A N 1
ATOM 966 C CA . CYS A 1 120 ? 10.359 -23.234 -9.68 1 84.69 120 CYS A CA 1
ATOM 967 C C . CYS A 1 120 ? 8.891 -22.875 -9.453 1 84.69 120 CYS A C 1
ATOM 969 O O . CYS A 1 120 ? 8.414 -22.859 -8.32 1 84.69 120 CYS A O 1
ATOM 971 N N . THR A 1 121 ? 8.219 -22.641 -10.523 1 86.31 121 THR A N 1
ATOM 972 C CA . THR A 1 121 ? 6.812 -22.281 -10.438 1 86.31 121 THR A CA 1
ATOM 973 C C . THR A 1 121 ? 5.988 -23.438 -9.883 1 86.31 121 THR A C 1
ATOM 975 O O . THR A 1 121 ? 5.121 -23.234 -9.031 1 86.31 121 THR A O 1
ATOM 978 N N . LEU A 1 122 ? 6.309 -24.609 -10.336 1 86.12 122 LEU A N 1
ATOM 979 C CA . LEU A 1 122 ? 5.566 -25.766 -9.867 1 86.12 122 LEU A CA 1
ATOM 980 C C . LEU A 1 122 ? 5.836 -26.031 -8.391 1 86.12 122 LEU A C 1
ATOM 982 O O . LEU A 1 122 ? 4.93 -26.406 -7.645 1 86.12 122 LEU A O 1
ATOM 986 N N . GLU A 1 123 ? 7.051 -25.828 -8.031 1 88.56 123 GLU A N 1
ATOM 987 C CA . GLU A 1 123 ? 7.379 -25.969 -6.617 1 88.56 123 GLU A CA 1
ATOM 988 C C . GLU A 1 123 ? 6.637 -24.938 -5.773 1 88.56 123 GLU A C 1
ATOM 990 O O . GLU A 1 123 ? 6.18 -25.234 -4.672 1 88.56 123 GLU A O 1
ATOM 995 N N . ALA A 1 124 ? 6.57 -23.75 -6.301 1 91.94 124 ALA A N 1
ATOM 996 C CA . ALA A 1 124 ? 5.812 -22.688 -5.633 1 91.94 124 ALA A CA 1
ATOM 997 C C . ALA A 1 124 ? 4.34 -23.078 -5.508 1 91.94 124 ALA A C 1
ATOM 999 O O . ALA A 1 124 ? 3.73 -22.891 -4.449 1 91.94 124 ALA A O 1
ATOM 1000 N N . MET A 1 125 ? 3.846 -23.672 -6.559 1 93.88 125 MET A N 1
ATOM 1001 C CA . MET A 1 125 ? 2.445 -24.094 -6.574 1 93.88 125 MET A CA 1
ATOM 1002 C C . MET A 1 125 ? 2.197 -25.203 -5.559 1 93.88 125 MET A C 1
ATOM 1004 O O . MET A 1 125 ? 1.158 -25.219 -4.898 1 93.88 125 MET A O 1
ATOM 1008 N N . ARG A 1 126 ? 3.143 -26.094 -5.41 1 94.38 126 ARG A N 1
ATOM 1009 C CA . ARG A 1 126 ? 3.033 -27.172 -4.434 1 94.38 126 ARG A CA 1
ATOM 1010 C C . ARG A 1 126 ? 2.953 -26.625 -3.014 1 94.38 126 ARG A C 1
ATOM 1012 O O . ARG A 1 126 ? 2.082 -27.016 -2.236 1 94.38 126 ARG A O 1
ATOM 1019 N N . ALA A 1 127 ? 3.842 -25.75 -2.742 1 94.88 127 ALA A N 1
ATOM 1020 C CA . ALA A 1 127 ? 3.873 -25.156 -1.408 1 94.88 127 ALA A CA 1
ATOM 1021 C C . ALA A 1 127 ? 2.6 -24.359 -1.132 1 94.88 127 ALA A C 1
ATOM 1023 O O . ALA A 1 127 ? 2.027 -24.453 -0.043 1 94.88 127 ALA A O 1
ATOM 1024 N N . LEU A 1 128 ? 2.168 -23.656 -2.115 1 96.81 128 LEU A N 1
ATOM 1025 C CA . LEU A 1 128 ? 0.98 -22.828 -1.962 1 96.81 128 LEU A CA 1
ATOM 1026 C C . LEU A 1 128 ? -0.266 -23.688 -1.782 1 96.81 128 LEU A C 1
ATOM 1028 O O . LEU A 1 128 ? -1.128 -23.375 -0.958 1 96.81 128 LEU A O 1
ATOM 1032 N N . ALA A 1 129 ? -0.384 -24.703 -2.572 1 96.69 129 ALA A N 1
ATOM 1033 C CA . ALA A 1 129 ? -1.534 -25.594 -2.459 1 96.69 129 ALA A CA 1
ATOM 1034 C C . ALA A 1 129 ? -1.609 -26.219 -1.068 1 96.69 129 ALA A C 1
ATOM 1036 O O . ALA A 1 129 ? -2.678 -26.25 -0.454 1 96.69 129 ALA A O 1
ATOM 1037 N N . ARG A 1 130 ? -0.535 -26.672 -0.579 1 95.56 130 ARG A N 1
ATOM 1038 C CA . ARG A 1 130 ? -0.487 -27.266 0.755 1 95.56 130 ARG A CA 1
ATOM 1039 C C . ARG A 1 130 ? -0.92 -26.266 1.815 1 95.56 130 ARG A C 1
ATOM 1041 O O . ARG A 1 130 ? -1.767 -26.562 2.658 1 95.56 130 ARG A O 1
ATOM 1048 N N . TYR A 1 131 ? -0.319 -25.125 1.777 1 97.06 131 TYR A N 1
ATOM 1049 C CA . TYR A 1 131 ? -0.636 -24.062 2.734 1 97.06 131 TYR A CA 1
ATOM 1050 C C . TYR A 1 131 ? -2.109 -23.688 2.656 1 97.06 131 TYR A C 1
ATOM 1052 O O . TYR A 1 131 ? -2.758 -23.469 3.684 1 97.06 131 TYR A O 1
ATOM 1060 N N . SER A 1 132 ? -2.586 -23.578 1.438 1 98 132 SER A N 1
ATOM 1061 C CA . SER A 1 132 ? -3.982 -23.219 1.208 1 98 132 SER A CA 1
ATOM 1062 C C . SER A 1 132 ? -4.926 -24.234 1.839 1 98 132 SER A C 1
ATOM 1064 O O . SER A 1 132 ? -5.836 -23.875 2.584 1 98 132 SER A O 1
ATOM 1066 N N . LEU A 1 133 ? -4.668 -25.469 1.568 1 96.62 133 LEU A N 1
ATOM 1067 C CA . LEU A 1 133 ? -5.516 -26.531 2.082 1 96.62 133 LEU A CA 1
ATOM 1068 C C . LEU A 1 133 ? -5.488 -26.562 3.605 1 96.62 133 LEU A C 1
ATOM 1070 O O . LEU A 1 133 ? -6.52 -26.797 4.246 1 96.62 133 LEU A O 1
ATOM 1074 N N . GLN A 1 134 ? -4.383 -26.297 4.188 1 96.69 134 GLN A N 1
ATOM 1075 C CA . GLN A 1 134 ? -4.238 -26.234 5.637 1 96.69 134 GLN A CA 1
ATOM 1076 C C . GLN A 1 134 ? -5.035 -25.078 6.23 1 96.69 134 GLN A C 1
ATOM 1078 O O . GLN A 1 134 ? -5.32 -25.062 7.43 1 96.69 134 GLN A O 1
ATOM 1083 N N . ASN A 1 135 ? -5.336 -24.094 5.406 1 96.94 135 ASN A N 1
ATOM 1084 C CA . ASN A 1 135 ? -6.09 -22.922 5.863 1 96.94 135 ASN A CA 1
ATOM 1085 C C . ASN A 1 135 ? -7.516 -22.938 5.32 1 96.94 135 ASN A C 1
ATOM 1087 O O . ASN A 1 135 ? -8.148 -21.891 5.207 1 96.94 135 ASN A O 1
ATOM 1091 N N . ASP A 1 136 ? -7.977 -24.016 4.848 1 97.38 136 ASP A N 1
ATOM 1092 C CA . ASP A 1 136 ? -9.344 -24.266 4.406 1 97.38 136 ASP A CA 1
ATOM 1093 C C . ASP A 1 136 ? -9.656 -23.516 3.121 1 97.38 136 ASP A C 1
ATOM 1095 O O . ASP A 1 136 ? -10.766 -23.016 2.939 1 97.38 136 ASP A O 1
ATOM 1099 N N . ILE A 1 137 ? -8.648 -23.328 2.404 1 98.5 137 ILE A N 1
ATOM 1100 C CA . ILE A 1 137 ? -8.805 -22.75 1.068 1 98.5 137 ILE A CA 1
ATOM 1101 C C . ILE A 1 137 ? -8.883 -23.875 0.037 1 98.5 137 ILE A C 1
ATOM 1103 O O . ILE A 1 137 ? -8 -24.734 -0.021 1 98.5 137 ILE A O 1
ATOM 1107 N N . GLN A 1 138 ? -9.898 -23.812 -0.862 1 97.94 138 GLN A N 1
ATOM 1108 C CA . GLN A 1 138 ? -10.141 -24.906 -1.802 1 97.94 138 GLN A CA 1
ATOM 1109 C C . GLN A 1 138 ? -9.969 -24.438 -3.244 1 97.94 138 GLN A C 1
ATOM 1111 O O . GLN A 1 138 ? -9.867 -25.25 -4.16 1 97.94 138 GLN A O 1
ATOM 1116 N N . THR A 1 139 ? -9.992 -23.156 -3.365 1 98.69 139 THR A N 1
ATOM 1117 C CA . THR A 1 139 ? -9.945 -22.578 -4.703 1 98.69 139 THR A CA 1
ATOM 1118 C C . THR A 1 139 ? -9.023 -21.375 -4.734 1 98.69 139 THR A C 1
ATOM 1120 O O . THR A 1 139 ? -8.984 -20.594 -3.779 1 98.69 139 THR A O 1
ATOM 1123 N N . LEU A 1 140 ? -8.305 -21.266 -5.766 1 98.75 140 LEU A N 1
ATOM 1124 C CA . LEU A 1 140 ? -7.492 -20.078 -6.043 1 98.75 140 LEU A CA 1
ATOM 1125 C C . LEU A 1 140 ? -7.965 -19.375 -7.316 1 98.75 140 LEU A C 1
ATOM 1127 O O . LEU A 1 140 ? -8.43 -20.031 -8.25 1 98.75 140 LEU A O 1
ATOM 1131 N N . VAL A 1 141 ? -7.891 -18.078 -7.348 1 98.88 141 VAL A N 1
ATOM 1132 C CA . VAL A 1 141 ? -8.125 -17.312 -8.57 1 98.88 141 VAL A CA 1
ATOM 1133 C C . VAL A 1 141 ? -6.91 -16.438 -8.867 1 98.88 141 VAL A C 1
ATOM 1135 O O . VAL A 1 141 ? -6.18 -16.047 -7.957 1 98.88 141 VAL A O 1
ATOM 1138 N N . THR A 1 142 ? -6.66 -16.203 -10.133 1 98.56 142 THR A N 1
ATOM 1139 C CA . THR A 1 142 ? -5.484 -15.414 -10.484 1 98.56 142 THR A CA 1
ATOM 1140 C C . THR A 1 142 ? -5.668 -14.75 -11.844 1 98.56 142 THR A C 1
ATOM 1142 O O . THR A 1 142 ? -6.34 -15.289 -12.719 1 98.56 142 THR A O 1
ATOM 1145 N N . VAL A 1 143 ? -5.207 -13.539 -11.945 1 98.06 143 VAL A N 1
ATOM 1146 C CA . VAL A 1 143 ? -4.969 -12.914 -13.242 1 98.06 143 VAL A CA 1
ATOM 1147 C C . VAL A 1 143 ? -3.555 -13.234 -13.719 1 98.06 143 VAL A C 1
ATOM 1149 O O . VAL A 1 143 ? -2.578 -12.969 -13.016 1 98.06 143 VAL A O 1
ATOM 1152 N N . THR A 1 144 ? -3.424 -13.836 -14.836 1 96.19 144 THR A N 1
ATOM 1153 C CA . THR A 1 144 ? -2.123 -14.297 -15.312 1 96.19 144 THR A CA 1
ATOM 1154 C C . THR A 1 144 ? -2.072 -14.266 -16.844 1 96.19 144 THR A C 1
ATOM 1156 O O . THR A 1 144 ? -2.893 -13.609 -17.484 1 96.19 144 THR A O 1
ATOM 1159 N N . THR A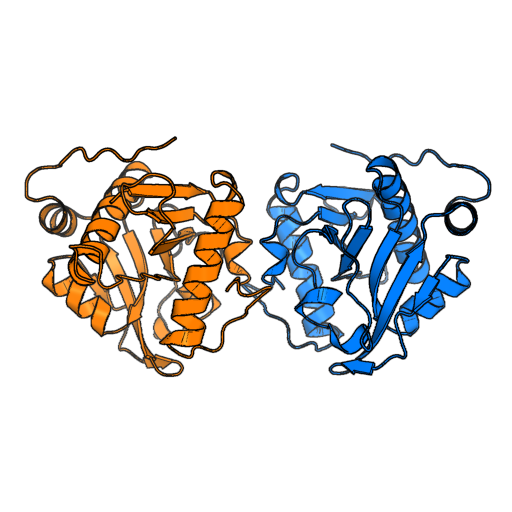 1 145 ? -0.993 -14.781 -17.406 1 94.12 145 THR A N 1
ATOM 1160 C CA . THR A 1 145 ? -0.825 -14.82 -18.859 1 94.12 145 THR A CA 1
ATOM 1161 C C . THR A 1 145 ? -1.232 -16.188 -19.406 1 94.12 145 THR A C 1
ATOM 1163 O O . THR A 1 145 ? -1.228 -17.172 -18.688 1 94.12 145 THR A O 1
ATOM 1166 N N . VAL A 1 146 ? -1.502 -16.172 -20.688 1 95.75 146 VAL A N 1
ATOM 1167 C CA . VAL A 1 146 ? -1.861 -17.406 -21.359 1 95.75 146 VAL A CA 1
ATOM 1168 C C . VAL A 1 146 ? -0.713 -18.406 -21.25 1 95.75 146 VAL A C 1
ATOM 1170 O O . VAL A 1 146 ? -0.941 -19.609 -21.109 1 95.75 146 VAL A O 1
ATOM 1173 N N . GLY A 1 147 ? 0.515 -17.938 -21.25 1 92.06 147 GLY A N 1
ATOM 1174 C CA . GLY A 1 147 ? 1.669 -18.812 -21.094 1 92.06 147 GLY A CA 1
ATOM 1175 C C . GLY A 1 147 ? 1.685 -19.562 -19.781 1 92.06 147 GLY A C 1
ATOM 1176 O O . GLY A 1 147 ? 1.915 -20.781 -19.75 1 92.06 147 GLY A O 1
ATOM 1177 N N . VAL A 1 148 ? 1.418 -18.906 -18.719 1 91.94 148 VAL A N 1
ATOM 1178 C CA . VAL A 1 148 ? 1.402 -19.531 -17.406 1 91.94 148 VAL A CA 1
ATOM 1179 C C . VAL A 1 148 ? 0.208 -20.484 -17.297 1 91.94 148 VAL A C 1
ATOM 1181 O O . VAL A 1 148 ? 0.305 -21.547 -16.688 1 91.94 148 VAL A O 1
ATOM 1184 N N . GLU A 1 149 ? -0.902 -20.094 -17.859 1 95.88 149 GLU A N 1
ATOM 1185 C CA . GLU A 1 149 ? -2.066 -20.969 -17.938 1 95.88 149 GLU A CA 1
ATOM 1186 C C . GLU A 1 149 ? -1.704 -22.328 -18.547 1 95.88 149 GLU A C 1
ATOM 1188 O O . GLU A 1 149 ? -1.99 -23.375 -17.969 1 95.88 149 GLU A O 1
ATOM 1193 N N . LYS A 1 150 ? -1.114 -22.25 -19.703 1 95.31 150 LYS A N 1
ATOM 1194 C CA . LYS A 1 150 ? -0.756 -23.469 -20.422 1 95.31 150 LYS A CA 1
ATOM 1195 C C . LYS A 1 150 ? 0.188 -24.328 -19.594 1 95.31 150 LYS A C 1
ATOM 1197 O O . LYS A 1 150 ? 0.076 -25.562 -19.609 1 95.31 150 LYS A O 1
ATOM 1202 N N . MET A 1 151 ? 1.089 -23.672 -18.953 1 92.69 151 MET A N 1
ATOM 1203 C CA . MET A 1 151 ? 2.016 -24.375 -18.078 1 92.69 151 MET A CA 1
ATOM 1204 C C . MET A 1 151 ? 1.264 -25.141 -16.984 1 92.69 151 MET A C 1
ATOM 1206 O O . MET A 1 151 ? 1.553 -26.297 -16.734 1 92.69 151 MET A O 1
ATOM 1210 N N . MET A 1 152 ? 0.295 -24.562 -16.391 1 94.56 152 MET A N 1
ATOM 1211 C CA . MET A 1 152 ? -0.457 -25.188 -15.297 1 94.56 152 MET A CA 1
ATOM 1212 C C . MET A 1 152 ? -1.329 -26.328 -15.812 1 94.56 152 MET A C 1
ATOM 1214 O O . MET A 1 152 ? -1.443 -27.359 -15.164 1 94.56 152 MET A O 1
ATOM 1218 N N . ILE A 1 153 ? -1.918 -26.078 -16.969 1 96.19 153 ILE A N 1
ATOM 1219 C CA . ILE A 1 153 ? -2.736 -27.109 -17.594 1 96.19 153 ILE A CA 1
ATOM 1220 C C . ILE A 1 153 ? -1.872 -28.328 -17.922 1 96.19 153 ILE A C 1
ATOM 1222 O O . ILE A 1 153 ? -2.256 -29.469 -17.641 1 96.19 153 ILE A O 1
ATOM 1226 N N . ARG A 1 154 ? -0.734 -28.109 -18.438 1 95.12 154 ARG A N 1
ATOM 1227 C CA . ARG A 1 154 ? 0.185 -29.188 -18.797 1 95.12 154 ARG A CA 1
ATOM 1228 C C . ARG A 1 154 ? 0.631 -29.953 -17.547 1 95.12 154 ARG A C 1
ATOM 1230 O O . ARG A 1 154 ? 0.847 -31.156 -17.609 1 95.12 154 ARG A O 1
ATOM 1237 N N . ALA A 1 155 ? 0.753 -29.25 -16.453 1 93.56 155 ALA A N 1
ATOM 1238 C CA . ALA A 1 155 ? 1.16 -29.859 -15.188 1 93.56 155 ALA A CA 1
ATOM 1239 C C . ALA A 1 155 ? 0.027 -30.688 -14.586 1 93.56 155 ALA A C 1
ATOM 1241 O O . ALA A 1 155 ? 0.22 -31.391 -13.594 1 93.56 155 ALA A O 1
ATOM 1242 N N . GLY A 1 156 ? -1.147 -30.609 -15.164 1 95.69 156 GLY A N 1
ATOM 1243 C CA . GLY A 1 156 ? -2.25 -31.469 -14.766 1 95.69 156 GLY A CA 1
ATOM 1244 C C . GLY A 1 156 ? -3.184 -30.812 -13.766 1 95.69 156 GLY A C 1
ATOM 1245 O O . GLY A 1 156 ? -4.074 -31.469 -13.219 1 95.69 156 GLY A O 1
ATOM 1246 N N . LEU A 1 157 ? -3.029 -29.484 -13.531 1 97 157 LEU A N 1
ATOM 1247 C CA . LEU A 1 157 ? -3.883 -28.797 -12.57 1 97 157 LEU A CA 1
ATOM 1248 C C . LEU A 1 157 ? -5.293 -28.609 -13.125 1 97 157 LEU A C 1
ATOM 1250 O O . LEU A 1 157 ? -5.48 -28.562 -14.344 1 97 157 LEU A O 1
ATOM 1254 N N . ASP A 1 158 ? -6.266 -28.609 -12.211 1 98.38 158 ASP A N 1
ATOM 1255 C CA . ASP A 1 158 ? -7.645 -28.297 -12.578 1 98.38 158 ASP A CA 1
ATOM 1256 C C . ASP A 1 158 ? -7.859 -26.797 -12.703 1 98.38 158 ASP A C 1
ATOM 1258 O O . ASP A 1 158 ? -8.133 -26.109 -11.711 1 98.38 158 ASP A O 1
ATOM 1262 N N . VAL A 1 159 ? -7.773 -26.344 -13.977 1 98.31 159 VAL A N 1
ATOM 1263 C CA . VAL A 1 159 ? -7.789 -24.922 -14.266 1 98.31 159 VAL A CA 1
ATOM 1264 C C . VAL A 1 159 ? -8.938 -24.594 -15.219 1 98.31 159 VAL A C 1
ATOM 1266 O O . VAL A 1 159 ? -9.188 -25.328 -16.172 1 98.31 159 VAL A O 1
ATOM 1269 N N . SER A 1 160 ? -9.656 -23.562 -14.977 1 98.31 160 SER A N 1
ATOM 1270 C CA . SER A 1 160 ? -10.672 -23.047 -15.891 1 98.31 160 SER A CA 1
ATOM 1271 C C . SER A 1 160 ? -10.578 -21.531 -16.047 1 98.31 160 SER A C 1
ATOM 1273 O O . SER A 1 160 ? -10.148 -20.844 -15.117 1 98.31 160 SER A O 1
ATOM 1275 N N . ARG A 1 161 ? -11.031 -21.016 -17.156 1 97.88 161 ARG A N 1
ATOM 1276 C CA . ARG A 1 161 ? -11.047 -19.578 -17.422 1 97.88 161 ARG A CA 1
ATOM 1277 C C . ARG A 1 161 ? -12.367 -18.953 -16.984 1 97.88 161 ARG A C 1
ATOM 1279 O O . ARG A 1 161 ? -13.43 -19.578 -17.109 1 97.88 161 ARG A O 1
ATOM 1286 N N . PHE A 1 162 ? -12.305 -17.719 -16.562 1 98.38 162 PHE A N 1
ATOM 1287 C CA . PHE A 1 162 ? -13.531 -16.938 -16.391 1 98.38 162 PHE A CA 1
ATOM 1288 C C . PHE A 1 162 ? -14.039 -16.438 -17.734 1 98.38 162 PHE A C 1
ATOM 1290 O O . PHE A 1 162 ? -15.227 -16.125 -17.891 1 98.38 162 PHE A O 1
ATOM 1297 N N . GLY A 1 163 ? -13.172 -16.344 -18.719 1 97.75 163 GLY A N 1
ATOM 1298 C CA . GLY A 1 163 ? -13.461 -15.906 -20.078 1 97.75 163 GLY A CA 1
ATOM 1299 C C . GLY A 1 163 ? -12.227 -15.844 -20.969 1 97.75 163 GLY A C 1
ATOM 1300 O O . GLY A 1 163 ? -11.133 -16.234 -20.531 1 97.75 163 GLY A O 1
ATOM 1301 N N . PRO A 1 164 ? -12.398 -15.438 -22.188 1 97.5 164 PRO A N 1
ATOM 1302 C CA . PRO A 1 164 ? -11.25 -15.375 -23.109 1 97.5 164 PRO A CA 1
ATOM 1303 C C . PRO A 1 164 ? -10.188 -14.375 -22.656 1 97.5 164 PRO A C 1
ATOM 1305 O O . PRO A 1 164 ? -10.477 -13.492 -21.844 1 97.5 164 PRO A O 1
ATOM 1308 N N . HIS A 1 165 ? -8.992 -14.609 -23.172 1 97.25 165 HIS A N 1
ATOM 1309 C CA . HIS A 1 165 ? -7.918 -13.672 -22.844 1 97.25 165 HIS A CA 1
ATOM 1310 C C . HIS A 1 165 ? -8.195 -12.289 -23.422 1 97.25 165 HIS A C 1
ATOM 1312 O O . HIS A 1 165 ? -8.945 -12.156 -24.391 1 97.25 165 HIS A O 1
ATOM 1318 N N . LEU A 1 166 ? -7.711 -11.273 -22.766 1 97.31 166 LEU A N 1
ATOM 1319 C CA . LEU A 1 166 ? -7.73 -9.891 -23.234 1 97.31 166 LEU A CA 1
ATOM 1320 C C . LEU A 1 166 ? -6.328 -9.297 -23.219 1 97.31 166 LEU A C 1
ATOM 1322 O O . LEU A 1 166 ? -5.48 -9.711 -22.422 1 97.31 166 LEU A O 1
ATOM 1326 N N . LYS A 1 167 ? -6.141 -8.359 -24.109 1 94.75 167 LYS A N 1
ATOM 1327 C CA . LYS A 1 167 ? -4.887 -7.613 -24.062 1 94.75 167 LYS A CA 1
ATOM 1328 C C . LYS A 1 167 ? -4.918 -6.551 -22.969 1 94.75 167 LYS A C 1
ATOM 1330 O O . LYS A 1 167 ? -5.766 -5.656 -22.984 1 94.75 167 LYS A O 1
ATOM 1335 N N . ILE A 1 168 ? -4.117 -6.66 -22.047 1 91.31 168 ILE A N 1
ATOM 1336 C CA . ILE A 1 168 ? -3.912 -5.672 -21 1 91.31 168 ILE A CA 1
ATOM 1337 C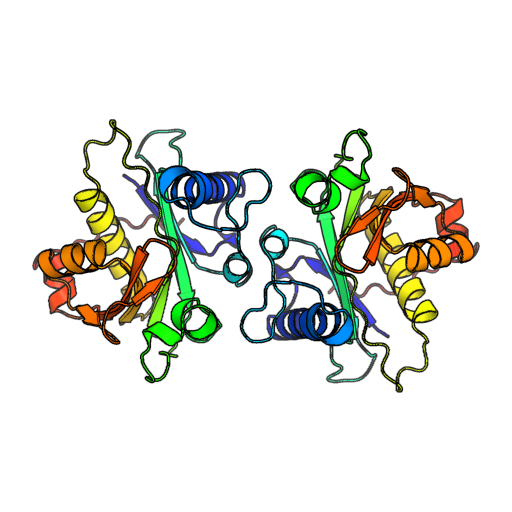 C . ILE A 1 168 ? -2.463 -5.188 -21.031 1 91.31 168 ILE A C 1
ATOM 1339 O O . ILE A 1 168 ? -1.548 -5.934 -20.672 1 91.31 168 ILE A O 1
ATOM 1343 N N . GLY A 1 169 ? -2.324 -3.912 -21.344 1 87.06 169 GLY A N 1
ATOM 1344 C CA . GLY A 1 169 ? -0.959 -3.49 -21.625 1 87.06 169 GLY A CA 1
ATOM 1345 C C . GLY A 1 169 ? -0.301 -4.277 -22.734 1 87.06 169 GLY A C 1
ATOM 1346 O O . GLY A 1 169 ? -0.836 -4.363 -23.844 1 87.06 169 GLY A O 1
ATOM 1347 N N . ILE A 1 170 ? 0.782 -4.809 -22.375 1 85.06 170 ILE A N 1
ATOM 1348 C CA . ILE A 1 170 ? 1.538 -5.539 -23.391 1 85.06 170 ILE A CA 1
ATOM 1349 C C . ILE A 1 170 ? 1.265 -7.035 -23.25 1 85.06 170 ILE A C 1
ATOM 1351 O O . ILE A 1 170 ? 1.8 -7.844 -24.016 1 85.06 170 ILE A O 1
ATOM 1355 N N . GLU A 1 171 ? 0.465 -7.445 -22.266 1 88.5 171 GLU A N 1
ATOM 1356 C CA . GLU A 1 171 ? 0.276 -8.867 -21.984 1 88.5 171 GLU A CA 1
ATOM 1357 C C . GLU A 1 171 ? -1.063 -9.367 -22.516 1 88.5 171 GLU A C 1
ATOM 1359 O O . GLU A 1 171 ? -2.059 -8.633 -22.484 1 88.5 171 GLU A O 1
ATOM 1364 N N . ARG A 1 172 ? -1.032 -10.617 -22.953 1 94.5 172 ARG A N 1
ATOM 1365 C CA . ARG A 1 172 ? -2.271 -11.367 -23.125 1 94.5 172 ARG A CA 1
ATOM 1366 C C . ARG A 1 172 ? -2.717 -11.984 -21.812 1 94.5 172 ARG A C 1
ATOM 1368 O O . ARG A 1 172 ? -2.256 -13.07 -21.438 1 94.5 172 ARG A O 1
ATOM 1375 N N . ALA A 1 173 ? -3.623 -11.266 -21.172 1 96.69 173 ALA A N 1
ATOM 1376 C CA . ALA A 1 173 ? -3.988 -11.609 -19.797 1 96.69 173 ALA A CA 1
ATOM 1377 C C . ALA A 1 173 ? -5.246 -12.477 -19.766 1 96.69 173 ALA A C 1
ATOM 1379 O O . ALA A 1 173 ? -6.125 -12.336 -20.625 1 96.69 173 ALA A O 1
ATOM 1380 N N . VAL A 1 174 ? -5.34 -13.352 -18.828 1 98.12 174 VAL A N 1
ATOM 1381 C CA . VAL A 1 174 ? -6.488 -14.219 -18.609 1 98.12 174 VAL A CA 1
ATOM 1382 C C . VAL A 1 174 ? -6.746 -14.367 -17.109 1 98.12 174 VAL A C 1
ATOM 1384 O O . VAL A 1 174 ? -5.816 -14.289 -16.297 1 98.12 174 VAL A O 1
ATOM 1387 N N . ALA A 1 175 ? -8 -14.469 -16.703 1 98.75 175 ALA A N 1
ATOM 1388 C CA . ALA A 1 175 ? -8.375 -14.789 -15.32 1 98.75 175 ALA A CA 1
ATOM 1389 C C . ALA A 1 175 ? -8.703 -16.266 -15.172 1 98.75 175 ALA A C 1
ATOM 1391 O O . ALA A 1 175 ? -9.5 -16.812 -15.945 1 98.75 175 ALA A O 1
ATOM 1392 N N . LEU A 1 176 ? -8.086 -16.922 -14.188 1 98.75 176 LEU A N 1
ATOM 1393 C CA . LEU A 1 176 ? -8.219 -18.359 -14.039 1 98.75 176 LEU A CA 1
ATOM 1394 C C . LEU A 1 176 ? -8.781 -18.719 -12.664 1 98.75 176 LEU A C 1
ATOM 1396 O O . LEU A 1 176 ? -8.523 -18.016 -11.688 1 98.75 176 LEU A O 1
ATOM 1400 N N . ARG A 1 177 ? -9.508 -19.766 -12.633 1 98.75 177 ARG A N 1
ATOM 1401 C CA . ARG A 1 177 ? -9.883 -20.484 -11.422 1 98.75 177 ARG A CA 1
ATOM 1402 C C . ARG A 1 177 ? -9.125 -21.797 -11.305 1 98.75 177 ARG A C 1
ATOM 1404 O O . ARG A 1 177 ? -9.047 -22.562 -12.273 1 98.75 177 ARG A O 1
ATOM 1411 N N . ILE A 1 178 ? -8.461 -22.031 -10.242 1 98.62 178 ILE A N 1
ATOM 1412 C CA . ILE A 1 178 ? -7.707 -23.266 -9.977 1 98.62 178 ILE A CA 1
ATOM 1413 C C . ILE A 1 178 ? -8.344 -24 -8.805 1 98.62 178 ILE A C 1
ATOM 1415 O O . ILE A 1 178 ? -8.359 -23.5 -7.676 1 98.62 178 ILE A O 1
ATOM 1419 N N . GLU A 1 179 ? -8.812 -25.156 -9.039 1 98.62 179 GLU A N 1
ATOM 1420 C CA . GLU A 1 179 ? -9.391 -25.984 -7.98 1 98.62 179 GLU A CA 1
ATOM 1421 C C . GLU A 1 179 ? -8.328 -26.844 -7.312 1 98.62 179 GLU A C 1
ATOM 1423 O O . GLU A 1 179 ? -7.562 -27.531 -7.992 1 98.62 179 GLU A O 1
ATOM 1428 N N . LEU A 1 180 ? -8.312 -26.797 -5.98 1 98.12 180 LEU A N 1
ATOM 1429 C CA . LEU A 1 180 ? -7.375 -27.625 -5.238 1 98.12 180 LEU A CA 1
ATOM 1430 C C . LEU A 1 180 ? -8.008 -28.969 -4.871 1 98.12 180 LEU A C 1
ATOM 1432 O O . LEU A 1 180 ? -7.949 -29.391 -3.715 1 98.12 180 LEU A O 1
ATOM 1436 N N . ASN A 1 181 ? -8.609 -29.594 -5.863 1 97.56 181 ASN A N 1
ATOM 1437 C CA . ASN A 1 181 ? -9.289 -30.875 -5.691 1 97.56 181 ASN A CA 1
ATOM 1438 C C . ASN A 1 181 ? -8.328 -32.062 -5.883 1 97.56 181 ASN A C 1
ATOM 1440 O O . ASN A 1 181 ? -7.113 -31.859 -5.98 1 97.56 181 ASN A O 1
ATOM 1444 N N . ALA A 1 182 ? -8.859 -33.25 -5.875 1 95.62 182 ALA A N 1
ATOM 1445 C CA . ALA A 1 182 ? -8.047 -34.469 -5.969 1 95.62 182 ALA A CA 1
ATOM 1446 C C . ALA A 1 182 ? -7.203 -34.438 -7.242 1 95.62 182 ALA A C 1
ATOM 1448 O O . ALA A 1 182 ? -6.039 -34.844 -7.223 1 95.62 182 ALA A O 1
ATOM 1449 N N . LYS A 1 183 ? -7.762 -33.969 -8.328 1 96.06 183 LYS A N 1
ATOM 1450 C CA . LYS A 1 183 ? -7.039 -33.906 -9.594 1 96.06 183 LYS A CA 1
ATOM 1451 C C . LYS A 1 183 ? -5.777 -33.062 -9.461 1 96.06 183 LYS A C 1
ATOM 1453 O O . LYS A 1 183 ? -4.684 -33.5 -9.82 1 96.06 183 LYS A O 1
ATOM 1458 N N . THR A 1 184 ? -5.918 -31.875 -8.922 1 97.06 184 THR A N 1
ATOM 1459 C CA . THR A 1 184 ? -4.797 -30.969 -8.734 1 97.06 184 THR A CA 1
ATOM 1460 C C . THR A 1 184 ? -3.797 -31.531 -7.73 1 97.06 184 THR A C 1
ATOM 1462 O O . THR A 1 184 ? -2.584 -31.453 -7.941 1 97.06 184 THR A O 1
ATOM 1465 N N . GLN A 1 185 ? -4.27 -32.125 -6.699 1 95.12 185 GLN A N 1
ATOM 1466 C CA . GLN A 1 185 ? -3.385 -32.656 -5.668 1 95.12 185 GLN A CA 1
ATOM 1467 C C . GLN A 1 185 ? -2.559 -33.844 -6.191 1 95.12 185 GLN A C 1
ATOM 1469 O O . GLN A 1 185 ? -1.373 -33.938 -5.879 1 95.12 185 GLN A O 1
ATOM 1474 N N . ILE A 1 186 ? -3.123 -34.688 -7.02 1 94.44 186 ILE A N 1
ATOM 1475 C CA . ILE A 1 186 ? -2.404 -35.812 -7.629 1 94.44 186 ILE A CA 1
ATOM 1476 C C . ILE A 1 186 ? -1.329 -35.281 -8.57 1 94.44 186 ILE A C 1
ATOM 1478 O O . ILE A 1 186 ? -0.197 -35.75 -8.57 1 94.44 186 ILE A O 1
ATOM 1482 N N . ALA A 1 187 ? -1.721 -34.25 -9.312 1 94.12 187 ALA A N 1
ATOM 1483 C CA . ALA A 1 187 ? -0.781 -33.656 -10.258 1 94.12 187 ALA A CA 1
ATOM 1484 C C . ALA A 1 187 ? 0.417 -33.031 -9.539 1 94.12 187 ALA A C 1
ATOM 1486 O O . ALA A 1 187 ? 1.55 -33.125 -10.016 1 94.12 187 ALA A O 1
ATOM 1487 N N . LEU A 1 188 ? 0.182 -32.469 -8.344 1 93.19 188 LEU A N 1
ATOM 1488 C CA . LEU A 1 188 ? 1.218 -31.703 -7.648 1 93.19 188 LEU A CA 1
ATOM 1489 C C . LEU A 1 188 ? 2.066 -32.625 -6.773 1 93.19 188 LEU A C 1
ATOM 1491 O O . LEU A 1 188 ? 3.264 -32.375 -6.602 1 93.19 188 LEU A O 1
ATOM 1495 N N . TYR A 1 189 ? 1.479 -33.594 -6.203 1 91.12 189 TYR A N 1
ATOM 1496 C CA . TYR A 1 189 ? 2.18 -34.344 -5.16 1 91.12 189 TYR A CA 1
ATOM 1497 C C . TYR A 1 189 ? 2.354 -35.812 -5.547 1 91.12 189 TYR A C 1
ATOM 1499 O O . TYR A 1 189 ? 3.031 -36.562 -4.852 1 91.12 189 TYR A O 1
ATOM 1507 N N . GLY A 1 190 ? 2.033 -36.031 -6.559 1 81 190 GLY A N 1
ATOM 1508 C CA . GLY A 1 190 ? 2.072 -37.469 -6.867 1 81 190 GLY A CA 1
ATOM 1509 C C . GLY A 1 190 ? 1.146 -38.281 -5.992 1 81 190 GLY A C 1
ATOM 1510 O O . GLY A 1 190 ? 0.631 -37.781 -4.984 1 81 190 GLY A O 1
ATOM 1511 N N . GLY A 1 191 ? 0.369 -39.062 -6.469 1 62.44 191 GLY A N 1
ATOM 1512 C CA . GLY A 1 191 ? -0.446 -39.938 -5.633 1 62.44 191 GLY A CA 1
ATOM 1513 C C . GLY A 1 191 ? 0.021 -39.969 -4.191 1 62.44 191 GLY A C 1
ATOM 1514 O O . GLY A 1 191 ? -0.611 -40.625 -3.352 1 62.44 191 GLY A O 1
ATOM 1515 N N . VAL A 1 192 ? 1.245 -39.375 -3.77 1 50.19 192 VAL A N 1
ATOM 1516 C CA . VAL A 1 192 ? 1.795 -39.469 -2.422 1 50.19 192 VAL A CA 1
ATOM 1517 C C . VAL A 1 192 ? 1.628 -38.156 -1.688 1 50.19 192 VAL A C 1
ATOM 1519 O O . VAL A 1 192 ? 2.021 -37.094 -2.199 1 50.19 192 VAL A O 1
ATOM 1522 N N . LEU A 1 193 ? 0.661 -37.844 -0.918 1 45.78 193 LEU A N 1
ATOM 1523 C CA . LEU A 1 193 ? 0.536 -36.688 -0.055 1 45.78 193 LEU A CA 1
ATOM 1524 C C . LEU A 1 193 ? 1.858 -36.375 0.64 1 45.78 193 LEU A C 1
ATOM 1526 O O . LEU A 1 193 ? 2.35 -37.188 1.434 1 45.78 193 LEU A O 1
ATOM 1530 N N . VAL A 1 194 ? 2.881 -35.875 0.012 1 40.72 194 VAL A N 1
ATOM 1531 C CA . VAL A 1 194 ? 4.215 -35.656 0.564 1 40.72 194 VAL A CA 1
ATOM 1532 C C . VAL A 1 194 ? 4.18 -34.562 1.623 1 40.72 194 VAL A C 1
ATOM 1534 O O . VAL A 1 194 ? 3.516 -33.531 1.44 1 40.72 194 VAL A O 1
ATOM 1537 N N . GLU A 1 195 ? 4.375 -34.812 2.818 1 40.16 195 GLU A N 1
ATOM 1538 C CA . GLU A 1 195 ? 4.523 -33.938 3.977 1 40.16 195 GLU A CA 1
ATOM 1539 C C . GLU A 1 195 ? 5.641 -32.906 3.762 1 40.16 195 GLU A C 1
ATOM 1541 O O . GLU A 1 195 ? 6.824 -33.25 3.85 1 40.16 195 GLU A O 1
ATOM 1546 N N . GLN A 1 196 ? 5.785 -32.188 2.775 1 43.72 196 GLN A N 1
ATOM 1547 C CA . GLN A 1 196 ? 6.922 -31.266 2.666 1 43.72 196 GLN A CA 1
ATOM 1548 C C . GLN A 1 196 ? 6.891 -30.203 3.768 1 43.72 196 GLN A C 1
ATOM 1550 O O . GLN A 1 196 ? 5.82 -29.75 4.164 1 43.72 196 GLN A O 1
ATOM 1555 N N . ARG A 1 197 ? 8.07 -29.906 4.309 1 38.16 197 ARG A N 1
ATOM 1556 C CA . ARG A 1 197 ? 8.422 -29.094 5.465 1 38.16 197 ARG A CA 1
ATOM 1557 C C . ARG A 1 197 ? 8.117 -27.625 5.211 1 38.16 197 ARG A C 1
ATOM 1559 O O . ARG A 1 197 ? 8.789 -26.969 4.406 1 38.16 197 ARG A O 1
ATOM 1566 N N . LEU A 1 198 ? 6.996 -27.188 5.215 1 43.25 198 LEU A N 1
ATOM 1567 C CA . LEU A 1 198 ? 6.633 -25.781 5.316 1 43.25 198 LEU A CA 1
ATOM 1568 C C . LEU A 1 198 ? 7.23 -25.156 6.57 1 43.25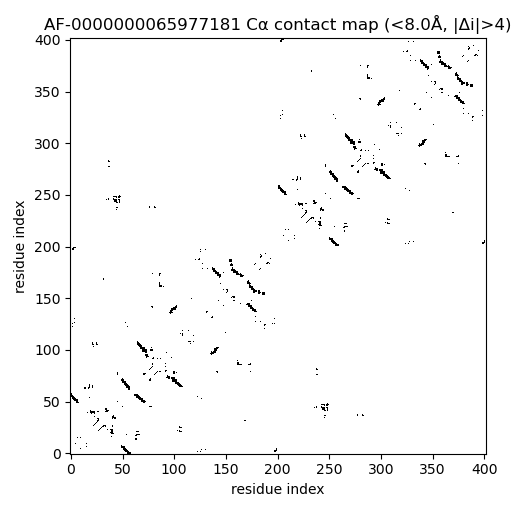 198 LEU A C 1
ATOM 1570 O O . LEU A 1 198 ? 7.016 -25.641 7.68 1 43.25 198 LEU A O 1
ATOM 1574 N N . ALA A 1 199 ? 8.43 -24.609 6.609 1 37.19 199 ALA A N 1
ATOM 1575 C CA . ALA A 1 199 ? 8.891 -24 7.848 1 37.19 199 ALA A CA 1
ATOM 1576 C C . ALA A 1 199 ? 8 -22.812 8.234 1 37.19 199 ALA A C 1
ATOM 1578 O O . ALA A 1 199 ? 7.93 -21.828 7.516 1 37.19 199 ALA A O 1
ATOM 1579 N N . VAL A 1 200 ? 7.023 -23.094 8.922 1 38.62 200 VAL A N 1
ATOM 1580 C CA . VAL A 1 200 ? 6.18 -22.078 9.547 1 38.62 200 VAL A CA 1
ATOM 1581 C C . VAL A 1 200 ? 6.914 -21.453 10.727 1 38.62 200 VAL A C 1
ATOM 1583 O O . VAL A 1 200 ? 7.156 -22.125 11.742 1 38.62 200 VAL A O 1
ATOM 1586 N N . SER A 1 201 ? 7.992 -20.656 10.531 1 29.89 201 SER A N 1
ATOM 1587 C CA . SER A 1 201 ? 8.438 -19.984 11.758 1 29.89 201 SER A CA 1
ATOM 1588 C C . SER A 1 201 ? 7.43 -18.938 12.219 1 29.89 201 SER A C 1
ATOM 1590 O O . SER A 1 201 ? 6.73 -18.344 11.398 1 29.89 201 SER A O 1
ATOM 1592 N N . MET B 1 1 ? -14.227 16.203 19.797 1 83.75 1 MET B N 1
ATOM 1593 C CA . MET B 1 1 ? -13.289 15.688 18.797 1 83.75 1 MET B CA 1
ATOM 1594 C C . MET B 1 1 ? -12.25 14.781 19.453 1 83.75 1 MET B C 1
ATOM 1596 O O . MET B 1 1 ? -11.68 15.125 20.484 1 83.75 1 MET B O 1
ATOM 1600 N N . ILE B 1 2 ? -12.086 13.57 18.938 1 87.88 2 ILE B N 1
ATOM 1601 C CA . ILE B 1 2 ? -11.102 12.617 19.438 1 87.88 2 ILE B CA 1
ATOM 1602 C C . ILE B 1 2 ? -10.039 12.367 18.375 1 87.88 2 ILE B C 1
ATOM 1604 O O . ILE B 1 2 ? -10.367 12.156 17.203 1 87.88 2 ILE B O 1
ATOM 1608 N N . VAL B 1 3 ? -8.781 12.484 18.828 1 92.69 3 VAL B N 1
ATOM 1609 C CA . VAL B 1 3 ? -7.656 12.234 17.938 1 92.69 3 VAL B CA 1
ATOM 1610 C C . VAL B 1 3 ? -6.887 11 18.391 1 92.69 3 VAL B C 1
ATOM 1612 O O . VAL B 1 3 ? -6.512 10.898 19.562 1 92.69 3 VAL B O 1
ATOM 1615 N N . GLN B 1 4 ? -6.711 10.086 17.562 1 94.25 4 GLN B N 1
ATOM 1616 C CA . GLN B 1 4 ? -5.922 8.891 17.828 1 94.25 4 GLN B CA 1
ATOM 1617 C C . GLN B 1 4 ? -4.734 8.781 16.875 1 94.25 4 GLN B C 1
ATOM 1619 O O . GLN B 1 4 ? -4.879 8.977 15.672 1 94.25 4 GLN B O 1
ATOM 1624 N N . ILE B 1 5 ? -3.574 8.539 17.453 1 96.94 5 ILE B N 1
ATOM 1625 C CA . ILE B 1 5 ? -2.377 8.32 16.641 1 96.94 5 ILE B CA 1
ATOM 1626 C C . ILE B 1 5 ? -1.776 6.957 16.969 1 96.94 5 ILE B C 1
ATOM 1628 O O . ILE B 1 5 ? -1.66 6.586 18.141 1 96.94 5 ILE B O 1
ATOM 1632 N N . GLY B 1 6 ? -1.475 6.195 15.961 1 95.69 6 GLY B N 1
ATOM 1633 C CA . GLY B 1 6 ? -0.863 4.887 16.156 1 95.69 6 GLY B CA 1
ATOM 1634 C C . GLY B 1 6 ? -0.415 4.242 14.859 1 95.69 6 GLY B C 1
ATOM 1635 O O . GLY B 1 6 ? -0.665 4.773 13.773 1 95.69 6 GLY B O 1
ATOM 1636 N N . ARG B 1 7 ? 0.269 3.143 15.008 1 93.94 7 ARG B N 1
ATOM 1637 C CA . ARG B 1 7 ? 0.665 2.373 13.836 1 93.94 7 ARG B CA 1
ATOM 1638 C C . ARG B 1 7 ? -0.547 1.732 13.164 1 93.94 7 ARG B C 1
ATOM 1640 O O . ARG B 1 7 ? -1.555 1.462 13.82 1 93.94 7 ARG B O 1
ATOM 1647 N N . ARG B 1 8 ? -0.414 1.523 11.914 1 90.38 8 ARG B N 1
ATOM 1648 C CA . ARG B 1 8 ? -1.491 0.945 11.117 1 90.38 8 ARG B CA 1
ATOM 1649 C C . ARG B 1 8 ? -2.084 -0.28 11.805 1 90.38 8 ARG B C 1
ATOM 1651 O O . ARG B 1 8 ? -3.305 -0.43 11.875 1 90.38 8 ARG B O 1
ATOM 1658 N N . GLU B 1 9 ? -1.215 -1.16 12.406 1 86.44 9 GLU B N 1
ATOM 1659 C CA . GLU B 1 9 ? -1.622 -2.439 12.984 1 86.44 9 GLU B CA 1
ATOM 1660 C C . GLU B 1 9 ? -2.426 -2.236 14.266 1 86.44 9 GLU B C 1
ATOM 1662 O O . GLU B 1 9 ? -3.082 -3.164 14.742 1 86.44 9 GLU B O 1
ATOM 1667 N N . GLU B 1 10 ? -2.412 -1.056 14.781 1 90.88 10 GLU B N 1
ATOM 1668 C CA . GLU B 1 10 ? -3.09 -0.757 16.031 1 90.88 10 GLU B CA 1
ATOM 1669 C C . GLU B 1 10 ? -4.539 -0.344 15.797 1 90.88 10 GLU B C 1
ATOM 1671 O O . GLU B 1 10 ? -5.32 -0.218 16.75 1 90.88 10 GLU B O 1
ATOM 1676 N N . PHE B 1 11 ? -4.906 -0.114 14.562 1 92.88 11 PHE B N 1
ATOM 1677 C CA . PHE B 1 11 ? -6.266 0.283 14.203 1 92.88 11 PHE B CA 1
ATOM 1678 C C . PHE B 1 11 ? -7.051 -0.903 13.664 1 92.88 11 PHE B C 1
ATOM 1680 O O . PHE B 1 11 ? -6.48 -1.799 13.039 1 92.88 11 PHE B O 1
ATOM 1687 N N . ASP B 1 12 ? -8.297 -0.867 14.008 1 90.62 12 ASP B N 1
ATOM 1688 C CA . ASP B 1 12 ? -9.117 -1.925 13.43 1 90.62 12 ASP B CA 1
ATOM 1689 C C . ASP B 1 12 ? -9.383 -1.672 11.945 1 90.62 12 ASP B C 1
ATOM 1691 O O . ASP B 1 12 ? -9.305 -0.532 11.484 1 90.62 12 ASP B O 1
ATOM 1695 N N . LYS B 1 13 ? -9.773 -2.705 11.25 1 90.19 13 LYS B N 1
ATOM 1696 C CA . LYS B 1 13 ? -9.945 -2.684 9.797 1 90.19 13 LYS B CA 1
ATOM 1697 C C . LYS B 1 13 ? -11.062 -1.729 9.391 1 90.19 13 LYS B C 1
ATOM 1699 O O . LYS B 1 13 ? -10.977 -1.082 8.344 1 90.19 13 LYS B O 1
ATOM 1704 N N . LYS B 1 14 ? -12.055 -1.676 10.156 1 91.81 14 LYS B N 1
ATOM 1705 C CA . LYS B 1 14 ? -13.188 -0.809 9.844 1 91.81 14 LYS B CA 1
ATOM 1706 C C . LYS B 1 14 ? -12.766 0.659 9.836 1 91.81 14 LYS B C 1
ATOM 1708 O O . LYS B 1 14 ? -13.094 1.397 8.906 1 91.81 14 LYS B O 1
ATOM 1713 N N . LEU B 1 15 ? -11.992 1.06 10.844 1 93.44 15 LEU B N 1
ATOM 1714 C CA . LEU B 1 15 ? -11.531 2.438 10.95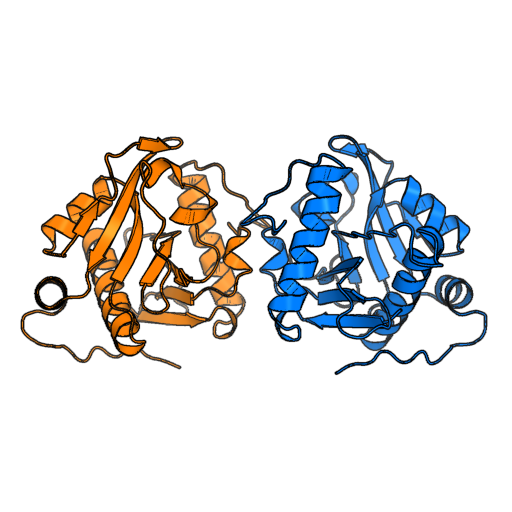3 1 93.44 15 LEU B CA 1
ATOM 1715 C C . LEU B 1 15 ? -10.57 2.781 9.82 1 93.44 15 LEU B C 1
ATOM 1717 O O . LEU B 1 15 ? -10.648 3.869 9.242 1 93.44 15 LEU B O 1
ATOM 1721 N N . LEU B 1 16 ? -9.773 1.823 9.547 1 95.44 16 LEU B N 1
ATOM 1722 C CA . LEU B 1 16 ? -8.844 2.029 8.445 1 95.44 16 LEU B CA 1
ATOM 1723 C C . LEU B 1 16 ? -9.586 2.186 7.125 1 95.44 16 LEU B C 1
ATOM 1725 O O . LEU B 1 16 ? -9.234 3.035 6.305 1 95.44 16 LEU B O 1
ATOM 1729 N N . GLY B 1 17 ? -10.555 1.354 6.965 1 95.56 17 GLY B N 1
ATOM 1730 C CA . GLY B 1 17 ? -11.391 1.479 5.781 1 95.56 17 GLY B CA 1
ATOM 1731 C C . GLY B 1 17 ? -12.062 2.834 5.664 1 95.56 17 GLY B C 1
ATOM 1732 O O . GLY B 1 17 ? -12.086 3.426 4.582 1 95.56 17 GLY B O 1
ATOM 1733 N N . GLU B 1 18 ? -12.555 3.324 6.758 1 95.75 18 GLU B N 1
ATOM 1734 C CA . GLU B 1 18 ? -13.18 4.641 6.781 1 95.75 18 GLU B CA 1
ATOM 1735 C C . GLU B 1 18 ? -12.188 5.734 6.406 1 95.75 18 GLU B C 1
ATOM 1737 O O . GLU B 1 18 ? -12.523 6.664 5.672 1 95.75 18 GLU B O 1
ATOM 1742 N N . MET B 1 19 ? -11.023 5.543 6.91 1 97.19 19 MET B N 1
ATOM 1743 C CA . MET B 1 19 ? -9.977 6.512 6.617 1 97.19 19 MET B CA 1
ATOM 1744 C C . MET B 1 19 ? -9.641 6.527 5.129 1 97.19 19 MET B C 1
ATOM 1746 O O . MET B 1 19 ? -9.578 7.594 4.516 1 97.19 19 MET B O 1
ATOM 1750 N N . HIS B 1 20 ? -9.484 5.387 4.543 1 97.88 20 HIS B N 1
ATOM 1751 C CA . HIS B 1 20 ? -9.125 5.297 3.135 1 97.88 20 HIS B CA 1
ATOM 1752 C C . HIS B 1 20 ? -10.258 5.789 2.242 1 97.88 20 HIS B C 1
ATOM 1754 O O . HIS B 1 20 ? -10.016 6.367 1.181 1 97.88 20 HIS B O 1
ATOM 1760 N N . LYS B 1 21 ? -11.461 5.594 2.67 1 97.25 21 LYS B N 1
ATOM 1761 C CA . LYS B 1 21 ? -12.609 6.113 1.934 1 97.25 21 LYS B CA 1
ATOM 1762 C C . LYS B 1 21 ? -12.672 7.637 2.023 1 97.25 21 LYS B C 1
ATOM 1764 O O . LYS B 1 21 ? -13.008 8.305 1.044 1 97.25 21 LYS B O 1
ATOM 1769 N N . LEU B 1 22 ? -12.391 8.164 3.188 1 96.62 22 LEU B N 1
ATOM 1770 C CA . LEU B 1 22 ? -12.312 9.609 3.354 1 96.62 22 LEU B CA 1
ATOM 1771 C C . LEU B 1 22 ? -11.266 10.203 2.41 1 96.62 22 LEU B C 1
ATOM 1773 O O . LEU B 1 22 ? -11.523 11.219 1.758 1 96.62 22 LEU B O 1
ATOM 1777 N N . ARG B 1 23 ? -10.133 9.547 2.365 1 97.69 23 ARG B N 1
ATOM 1778 C CA . ARG B 1 23 ? -9.078 10 1.461 1 97.69 23 ARG B CA 1
ATOM 1779 C C . ARG B 1 23 ? -9.562 10.008 0.016 1 97.69 23 ARG B C 1
ATOM 1781 O O . ARG B 1 23 ? -9.297 10.953 -0.728 1 97.69 23 ARG B O 1
ATOM 1788 N N . ALA B 1 24 ? -10.258 8.961 -0.364 1 97.12 24 ALA B N 1
ATOM 1789 C CA . ALA B 1 24 ? -10.781 8.898 -1.724 1 97.12 24 ALA B CA 1
ATOM 1790 C C . ALA B 1 24 ? -11.742 10.055 -1.996 1 97.12 24 ALA B C 1
ATOM 1792 O O . ALA B 1 24 ? -11.672 10.688 -3.055 1 97.12 24 ALA B O 1
ATOM 1793 N N . GLN B 1 25 ? -12.578 10.398 -1.103 1 95.75 25 GLN B N 1
ATOM 1794 C CA . GLN B 1 25 ? -13.539 11.484 -1.229 1 95.75 25 GLN B CA 1
ATOM 1795 C C . GLN B 1 25 ? -12.836 12.828 -1.369 1 95.75 25 GLN B C 1
ATOM 1797 O O . GLN B 1 25 ? -13.219 13.656 -2.207 1 95.75 25 GLN B O 1
ATOM 1802 N N . VAL B 1 26 ? -11.789 12.984 -0.606 1 94.38 26 VAL B N 1
ATOM 1803 C CA . VAL B 1 26 ? -11.117 14.281 -0.552 1 94.38 26 VAL B CA 1
ATOM 1804 C C . VAL B 1 26 ? -10.188 14.43 -1.75 1 94.38 26 VAL B C 1
ATOM 1806 O O . VAL B 1 26 ? -10.273 15.398 -2.502 1 94.38 26 VAL B O 1
ATOM 1809 N N . PHE B 1 27 ? -9.344 13.438 -2.027 1 94.88 27 PHE B N 1
ATOM 1810 C CA . PHE B 1 27 ? -8.273 13.602 -3.01 1 94.88 27 PHE B CA 1
ATOM 1811 C C . PHE B 1 27 ? -8.789 13.344 -4.418 1 94.88 27 PHE B C 1
ATOM 1813 O O . PHE B 1 27 ? -8.375 14.016 -5.371 1 94.88 27 PHE B O 1
ATOM 1820 N N . LYS B 1 28 ? -9.617 12.383 -4.582 1 93.06 28 LYS B N 1
ATOM 1821 C CA . LYS B 1 28 ? -10.117 12.062 -5.918 1 93.06 28 LYS B CA 1
ATOM 1822 C C . LYS B 1 28 ? -11.344 12.898 -6.266 1 93.06 28 LYS B C 1
ATOM 1824 O O . LYS B 1 28 ? -11.328 13.648 -7.242 1 93.06 28 LYS B O 1
ATOM 1829 N N . GLU B 1 29 ? -12.305 12.875 -5.453 1 91.44 29 GLU B N 1
ATOM 1830 C CA . GLU B 1 29 ? -13.594 13.461 -5.789 1 91.44 29 GLU B CA 1
ATOM 1831 C C . GLU B 1 29 ? -13.562 14.984 -5.645 1 91.44 29 GLU B C 1
ATOM 1833 O O . GLU B 1 29 ? -13.992 15.703 -6.543 1 91.44 29 GLU B O 1
ATOM 1838 N N . ARG B 1 30 ? -13.086 15.523 -4.547 1 90.19 30 ARG B N 1
ATOM 1839 C CA . ARG B 1 30 ? -13.133 16.953 -4.273 1 90.19 30 ARG B CA 1
ATOM 1840 C C . ARG B 1 30 ? -11.984 17.688 -4.957 1 90.19 30 ARG B C 1
ATOM 1842 O O . ARG B 1 30 ? -12.195 18.719 -5.605 1 90.19 30 ARG B O 1
ATOM 1849 N N . LYS B 1 31 ? -10.773 17.109 -4.891 1 90.44 31 LYS B N 1
ATOM 1850 C CA . LYS B 1 31 ? -9.594 17.812 -5.387 1 90.44 31 LYS B CA 1
ATOM 1851 C C . LYS B 1 31 ? -9.289 17.422 -6.828 1 90.44 31 LYS B C 1
ATOM 1853 O O . LYS B 1 31 ? -8.531 18.109 -7.52 1 90.44 31 LYS B O 1
ATOM 1858 N N . GLY B 1 32 ? -9.805 16.281 -7.219 1 89.62 32 GLY B N 1
ATOM 1859 C CA . GLY B 1 32 ? -9.617 15.844 -8.594 1 89.62 32 GLY B CA 1
ATOM 1860 C C . GLY B 1 32 ? -8.219 15.32 -8.867 1 89.62 32 GLY B C 1
ATOM 1861 O O . GLY B 1 32 ? -7.723 15.414 -9.992 1 89.62 32 GLY B O 1
ATOM 1862 N N . TRP B 1 33 ? -7.508 14.844 -7.828 1 89.31 33 TRP B N 1
ATOM 1863 C CA . TRP B 1 33 ? -6.16 14.305 -8.008 1 89.31 33 TRP B CA 1
ATOM 1864 C C . TRP B 1 33 ? -6.207 12.945 -8.703 1 89.31 33 TRP B C 1
ATOM 1866 O O . TRP B 1 33 ? -7.23 12.258 -8.664 1 89.31 33 TRP B O 1
ATOM 1876 N N . ASP B 1 34 ? -5.109 12.625 -9.453 1 89.69 34 ASP B N 1
ATOM 1877 C CA . ASP B 1 34 ? -4.926 11.297 -10.023 1 89.69 34 ASP B CA 1
ATOM 1878 C C . ASP B 1 34 ? -4.336 10.336 -8.992 1 89.69 34 ASP B C 1
ATOM 1880 O O . ASP B 1 34 ? -3.113 10.211 -8.875 1 89.69 34 ASP B O 1
ATOM 1884 N N . VAL B 1 35 ? -5.207 9.734 -8.195 1 93 35 VAL B N 1
ATOM 1885 C CA . VAL B 1 35 ? -4.781 8.844 -7.121 1 93 35 VAL B CA 1
ATOM 1886 C C . VAL B 1 35 ? -5.301 7.43 -7.383 1 93 35 VAL B C 1
ATOM 1888 O O . VAL B 1 35 ? -6.266 7.246 -8.133 1 93 35 VAL B O 1
ATOM 1891 N N . SER B 1 36 ? -4.617 6.477 -6.812 1 91.44 36 SER B N 1
ATOM 1892 C CA . SER B 1 36 ? -5.055 5.086 -6.895 1 91.44 36 SER B CA 1
ATOM 1893 C C . SER B 1 36 ? -6.23 4.82 -5.957 1 91.44 36 SER B C 1
ATOM 1895 O O . SER B 1 36 ? -6.172 5.152 -4.773 1 91.44 36 SER B O 1
ATOM 1897 N N . VAL B 1 37 ? -7.289 4.238 -6.488 1 95 37 VAL B N 1
ATOM 1898 C CA . VAL B 1 37 ? -8.469 3.891 -5.695 1 95 37 VAL B CA 1
ATOM 1899 C C . VAL B 1 37 ? -8.773 2.404 -5.855 1 95 37 VAL B C 1
ATOM 1901 O O . VAL B 1 37 ? -8.844 1.894 -6.973 1 95 37 VAL B O 1
ATOM 1904 N N . ILE B 1 38 ? -8.875 1.693 -4.738 1 95.44 38 ILE B N 1
ATOM 1905 C CA . ILE B 1 38 ? -9.242 0.284 -4.656 1 95.44 38 ILE B CA 1
ATOM 1906 C C . ILE B 1 38 ? -10.539 0.133 -3.871 1 95.44 38 ILE B C 1
ATOM 1908 O O . ILE B 1 38 ? -10.586 0.435 -2.676 1 95.44 38 ILE B O 1
ATOM 1912 N N . ASP B 1 39 ? -11.578 -0.301 -4.48 1 95.38 39 ASP B N 1
ATOM 1913 C CA . ASP B 1 39 ? -12.859 -0.5 -3.807 1 95.38 39 ASP B CA 1
ATOM 1914 C C . ASP B 1 39 ? -13.289 0.76 -3.057 1 95.38 39 ASP B C 1
ATOM 1916 O O . ASP B 1 39 ? -13.57 0.709 -1.859 1 95.38 39 ASP B O 1
ATOM 1920 N N . GLU B 1 40 ? -13.18 1.902 -3.703 1 95.69 40 GLU B N 1
ATOM 1921 C CA . GLU B 1 40 ? -13.625 3.209 -3.225 1 95.69 40 GLU B CA 1
ATOM 1922 C C . GLU B 1 40 ? -12.68 3.756 -2.158 1 95.69 40 GLU B C 1
ATOM 1924 O O . GLU B 1 40 ? -13.023 4.707 -1.451 1 95.69 40 GLU B O 1
ATOM 1929 N N . MET B 1 41 ? -11.508 3.053 -1.986 1 97.19 41 MET B N 1
ATOM 1930 C CA . MET B 1 41 ? -10.508 3.467 -1.009 1 97.19 41 MET B CA 1
ATOM 1931 C C . MET B 1 41 ? -9.266 4.02 -1.702 1 97.19 41 MET B C 1
ATOM 1933 O O . MET B 1 41 ? -8.719 3.383 -2.607 1 97.19 41 MET B O 1
ATOM 1937 N N . GLU B 1 42 ? -8.922 5.238 -1.361 1 97.81 42 GLU B N 1
ATOM 1938 C CA . GLU B 1 42 ? -7.621 5.734 -1.81 1 97.81 42 GLU B CA 1
ATOM 1939 C C . GLU B 1 42 ? -6.484 5.113 -1.001 1 97.81 42 GLU B C 1
ATOM 1941 O O . GLU B 1 42 ? -6.383 5.336 0.208 1 97.81 42 GLU B O 1
ATOM 1946 N N . ILE B 1 43 ? -5.691 4.238 -1.553 1 96.5 43 ILE B N 1
ATOM 1947 C CA . ILE B 1 43 ? -4.578 3.51 -0.953 1 96.5 43 ILE B CA 1
ATOM 1948 C C . ILE B 1 43 ? -3.389 3.506 -1.908 1 96.5 43 ILE B C 1
ATOM 1950 O O . ILE B 1 43 ? -3.537 3.199 -3.094 1 96.5 43 ILE B O 1
ATOM 1954 N N . ASP B 1 44 ? -2.215 3.9 -1.42 1 96 44 ASP B N 1
ATOM 1955 C CA . ASP B 1 44 ? -1.021 3.875 -2.258 1 96 44 ASP B CA 1
ATOM 1956 C C . ASP B 1 44 ? 0.087 3.047 -1.612 1 96 44 ASP B C 1
ATOM 1958 O O . ASP B 1 44 ? -0.124 2.424 -0.57 1 96 44 ASP B O 1
ATOM 1962 N N . GLY B 1 45 ? 1.242 2.961 -2.268 1 95.38 45 GLY B N 1
ATOM 1963 C CA . GLY B 1 45 ? 2.328 2.102 -1.822 1 95.38 45 GLY B CA 1
ATOM 1964 C C . GLY B 1 45 ? 2.885 2.496 -0.468 1 95.38 45 GLY B C 1
ATOM 1965 O O . GLY B 1 45 ? 3.4 1.651 0.267 1 95.38 45 GLY B O 1
ATOM 1966 N N . TYR B 1 46 ? 2.816 3.766 -0.082 1 97.31 46 TYR B N 1
ATOM 1967 C CA . TYR B 1 46 ? 3.363 4.234 1.186 1 97.31 46 TYR B CA 1
ATOM 1968 C C . TYR B 1 46 ? 2.572 3.676 2.361 1 97.31 46 TYR B C 1
ATOM 1970 O O . TYR B 1 46 ? 3.102 3.541 3.467 1 97.31 46 TYR B O 1
ATOM 1978 N N . ASP B 1 47 ? 1.327 3.326 2.061 1 96.94 47 ASP B N 1
ATOM 1979 C CA . ASP B 1 47 ? 0.482 2.764 3.109 1 96.94 47 ASP B CA 1
ATOM 1980 C C . ASP B 1 47 ? 0.942 1.358 3.488 1 96.94 47 ASP B C 1
ATOM 1982 O O . ASP B 1 47 ? 0.528 0.822 4.52 1 96.94 47 ASP B O 1
ATOM 1986 N N . ALA B 1 48 ? 1.812 0.782 2.688 1 94.5 48 ALA B N 1
ATOM 1987 C CA . ALA B 1 48 ? 2.33 -0.557 2.957 1 94.5 48 ALA B CA 1
ATOM 1988 C C . ALA B 1 48 ? 3.635 -0.49 3.748 1 94.5 48 ALA B C 1
ATOM 1990 O O . ALA B 1 48 ? 4.199 -1.523 4.117 1 94.5 48 ALA B O 1
ATOM 1991 N N . LEU B 1 49 ? 4.105 0.693 4.086 1 93.94 49 LEU B N 1
ATOM 1992 C CA . LEU B 1 49 ? 5.414 0.862 4.711 1 93.94 49 LEU B CA 1
ATOM 1993 C C . LEU B 1 49 ? 5.273 1.067 6.215 1 93.94 49 LEU B C 1
ATOM 1995 O O . LEU B 1 49 ? 6.094 1.753 6.832 1 93.94 49 LEU B O 1
ATOM 1999 N N . SER B 1 50 ? 4.203 0.588 6.727 1 91.31 50 SER B N 1
ATOM 2000 C CA . SER B 1 50 ? 3.922 0.601 8.156 1 91.31 50 SER B CA 1
ATOM 2001 C C . SER B 1 50 ? 3.939 2.021 8.711 1 91.31 50 SER B C 1
ATOM 2003 O O . SER B 1 50 ? 4.625 2.299 9.695 1 91.31 50 SER B O 1
ATOM 2005 N N . PRO B 1 51 ? 3.154 2.879 8.141 1 96.69 51 PRO B N 1
ATOM 2006 C CA . PRO B 1 51 ? 3.072 4.25 8.648 1 96.69 51 PRO B CA 1
ATOM 2007 C C . PRO B 1 51 ? 2.35 4.336 9.992 1 96.69 51 PRO B C 1
ATOM 2009 O O . PRO B 1 51 ? 1.735 3.357 10.43 1 96.69 51 PRO B O 1
ATOM 2012 N N . TYR B 1 52 ? 2.539 5.516 10.672 1 97.56 52 TYR B N 1
ATOM 2013 C CA . TYR B 1 52 ? 1.555 5.957 11.656 1 97.56 52 TYR B CA 1
ATOM 2014 C C . TYR B 1 52 ? 0.389 6.668 10.977 1 97.56 52 TYR B C 1
ATOM 2016 O O . TYR B 1 52 ? 0.56 7.293 9.93 1 97.56 52 TYR B O 1
ATOM 2024 N N . TYR B 1 53 ? -0.742 6.496 11.609 1 98.12 53 TYR B N 1
ATOM 2025 C CA . TYR B 1 53 ? -1.895 7.289 11.195 1 98.12 53 TYR B CA 1
ATOM 2026 C C . TYR B 1 53 ? -2.424 8.125 12.352 1 98.12 53 TYR B C 1
ATOM 2028 O O . TYR B 1 53 ? -2.398 7.691 13.508 1 98.12 53 TYR B O 1
ATOM 2036 N N . MET B 1 54 ? -2.803 9.305 12.016 1 97.81 54 MET B N 1
ATOM 2037 C CA . MET B 1 54 ? -3.682 10.078 12.883 1 97.81 54 MET B CA 1
ATOM 2038 C C . MET B 1 54 ? -5.117 10.047 12.367 1 97.81 54 MET B C 1
ATOM 2040 O O . MET B 1 54 ? -5.375 10.375 11.211 1 97.81 54 MET B O 1
ATOM 2044 N N . LEU B 1 55 ? -6.008 9.602 13.211 1 96.19 55 LEU B N 1
ATOM 2045 C CA . LEU B 1 55 ? -7.426 9.586 12.867 1 96.19 55 LEU B CA 1
ATOM 2046 C C . LEU B 1 55 ? -8.211 10.539 13.766 1 96.19 55 LEU B C 1
ATOM 2048 O O . LEU B 1 55 ? -7.965 10.609 14.969 1 96.19 55 LEU B O 1
ATOM 2052 N N . ILE B 1 56 ? -9.016 11.312 13.164 1 93.88 56 ILE B N 1
ATOM 2053 C CA . ILE B 1 56 ? -9.852 12.281 13.867 1 93.88 56 ILE B CA 1
ATOM 2054 C C . ILE B 1 56 ? -11.312 11.859 13.766 1 93.88 56 ILE B C 1
ATOM 2056 O O . ILE B 1 56 ? -11.828 11.633 12.672 1 93.88 56 ILE B O 1
ATOM 2060 N N . GLN B 1 57 ? -11.922 11.773 14.875 1 91.25 57 GLN B N 1
ATOM 2061 C CA . GLN B 1 57 ? -13.328 11.391 14.953 1 91.25 57 GLN B CA 1
ATOM 2062 C C . GLN B 1 57 ? -14.117 12.375 15.812 1 91.25 57 GLN B C 1
ATOM 2064 O O . GLN B 1 57 ? -13.539 13.094 16.641 1 91.25 57 GLN B O 1
ATOM 2069 N N . GLU B 1 58 ? -15.414 12.406 15.516 1 84 58 GLU B N 1
ATOM 2070 C CA . GLU B 1 58 ? -16.281 13.141 16.438 1 84 58 GLU B CA 1
ATOM 2071 C C . GLU B 1 58 ? -16.422 12.406 17.766 1 84 58 GLU B C 1
ATOM 2073 O O . GLU B 1 58 ? -16.25 11.188 17.828 1 84 58 GLU B O 1
ATOM 2078 N N . ASP B 1 59 ? -16.641 13.211 18.766 1 80.62 59 ASP B N 1
ATOM 2079 C CA . ASP B 1 59 ? -16.797 12.648 20.094 1 80.62 59 ASP B CA 1
ATOM 2080 C C . ASP B 1 59 ? -18.203 12.094 20.297 1 80.62 59 ASP B C 1
ATOM 2082 O O . ASP B 1 59 ? -18.953 12.578 21.141 1 80.62 59 ASP B O 1
ATOM 2086 N N . THR B 1 60 ? -18.75 11.352 19.422 1 81.31 60 THR B N 1
ATOM 2087 C CA . THR B 1 60 ? -20.047 10.672 19.5 1 81.31 60 THR B CA 1
ATOM 2088 C C . THR B 1 60 ? -19.891 9.195 19.172 1 81.31 60 THR B C 1
ATOM 2090 O O . THR B 1 60 ? -18.984 8.805 18.422 1 81.31 60 THR B O 1
ATOM 2093 N N . PRO B 1 61 ? -20.766 8.453 19.891 1 74.06 61 PRO B N 1
ATOM 2094 C CA . PRO B 1 61 ? -20.703 7.023 19.578 1 74.06 61 PRO B CA 1
ATOM 2095 C C . PRO B 1 61 ? -20.875 6.73 18.094 1 74.06 61 PRO B C 1
ATOM 2097 O O . PRO B 1 61 ? -21.656 7.41 17.422 1 74.06 61 PRO B O 1
ATOM 2100 N N . GLU B 1 62 ? -20.25 5.891 17.516 1 71.88 62 GLU B N 1
ATOM 2101 C CA . GLU B 1 62 ? -20.344 5.43 16.141 1 71.88 62 GLU B CA 1
ATOM 2102 C C . GLU B 1 62 ? -19.812 6.48 15.172 1 71.88 62 GLU B C 1
ATOM 2104 O O . GLU B 1 62 ? -20.125 6.453 13.977 1 71.88 62 GLU B O 1
ATOM 2109 N N . ALA B 1 63 ? -19.125 7.457 15.773 1 78.94 63 ALA B N 1
ATOM 2110 C CA . ALA B 1 63 ? -18.641 8.539 14.914 1 78.94 63 ALA B CA 1
ATOM 2111 C C . ALA B 1 63 ? -17.688 8.008 13.852 1 78.94 63 ALA B C 1
ATOM 2113 O O . ALA B 1 63 ? -16.875 7.117 14.125 1 78.94 63 ALA B O 1
ATOM 2114 N N . GLN B 1 64 ? -17.891 8.531 12.68 1 86.31 64 GLN B N 1
ATOM 2115 C CA . GLN B 1 64 ? -17.047 8.219 11.523 1 86.31 64 GLN B CA 1
ATOM 2116 C C . GLN B 1 64 ? -15.773 9.062 11.523 1 86.31 64 GLN B C 1
ATOM 2118 O O . GLN B 1 64 ? -15.727 10.125 12.141 1 86.31 64 GLN B O 1
ATOM 2123 N N . VAL B 1 65 ? -14.766 8.477 10.93 1 93.25 65 VAL B N 1
ATOM 2124 C CA . VAL B 1 65 ? -13.531 9.227 10.711 1 93.25 65 VAL B CA 1
ATOM 2125 C C . VAL B 1 65 ? -13.805 10.414 9.789 1 93.25 65 VAL B C 1
ATOM 2127 O O . VAL B 1 65 ? -14.367 10.242 8.703 1 93.25 65 VAL B O 1
ATOM 2130 N N . PHE B 1 66 ? -13.461 11.617 10.258 1 93 66 PHE B N 1
ATOM 2131 C CA . PHE B 1 66 ? -13.688 12.758 9.375 1 93 66 PHE B CA 1
ATOM 2132 C C . PHE B 1 66 ? -12.391 13.492 9.086 1 93 66 PHE B C 1
ATOM 2134 O O . PHE B 1 66 ? -12.383 14.508 8.383 1 93 66 PHE B O 1
ATOM 2141 N N . GLY B 1 67 ? -11.289 12.969 9.648 1 94.69 67 GLY B N 1
ATOM 2142 C CA . GLY B 1 67 ? -9.969 13.492 9.359 1 94.69 67 GLY B CA 1
ATOM 2143 C C . GLY B 1 67 ? -8.867 12.469 9.539 1 94.69 67 GLY B C 1
ATOM 2144 O O . GLY B 1 67 ? -9.016 11.516 10.305 1 94.69 67 GLY B O 1
ATOM 2145 N N . CYS B 1 68 ? -7.77 12.719 8.828 1 97.19 68 CYS B N 1
ATOM 2146 C CA . CYS B 1 68 ? -6.641 11.805 8.969 1 97.19 68 CYS B CA 1
ATOM 2147 C C . CYS B 1 68 ? -5.355 12.438 8.453 1 97.19 68 CYS B C 1
ATOM 2149 O O . CYS B 1 68 ? -5.398 13.461 7.766 1 97.19 68 CYS B O 1
ATOM 2151 N N . TRP B 1 69 ? -4.293 11.875 8.922 1 97.75 69 TRP B N 1
ATOM 2152 C CA . TRP B 1 69 ? -2.943 12.188 8.469 1 97.75 69 TRP B CA 1
ATOM 2153 C C . TRP B 1 69 ? -2.068 10.938 8.445 1 97.75 69 TRP B C 1
ATOM 2155 O O . TRP B 1 69 ? -2.184 10.078 9.32 1 97.75 69 TRP B O 1
ATOM 2165 N N . ARG B 1 70 ? -1.271 10.836 7.398 1 98.56 70 ARG B N 1
ATOM 2166 C CA . ARG B 1 70 ? -0.285 9.758 7.387 1 98.56 70 ARG B CA 1
ATOM 2167 C C . ARG B 1 70 ? 1.079 10.266 7.848 1 98.56 70 ARG B C 1
ATOM 2169 O O . ARG B 1 70 ? 1.518 11.344 7.441 1 98.56 70 ARG B O 1
ATOM 2176 N N . ILE B 1 71 ? 1.739 9.508 8.672 1 98.56 71 ILE B N 1
ATOM 2177 C CA . ILE B 1 71 ? 3.045 9.859 9.219 1 98.56 71 ILE B CA 1
ATOM 2178 C C . ILE B 1 71 ? 4.066 8.789 8.852 1 98.56 71 ILE B C 1
ATOM 2180 O O . ILE B 1 71 ? 3.852 7.602 9.102 1 98.56 71 ILE B O 1
ATOM 2184 N N . LEU B 1 72 ? 5.137 9.18 8.281 1 98.38 72 LEU B N 1
ATOM 2185 C CA . LEU B 1 72 ? 6.195 8.258 7.883 1 98.38 72 LEU B CA 1
ATOM 2186 C C . LEU B 1 72 ? 7.531 8.664 8.492 1 98.38 72 LEU B C 1
ATOM 2188 O O . LEU B 1 72 ? 7.824 9.859 8.617 1 98.38 72 LEU B O 1
ATOM 2192 N N . ASP B 1 73 ? 8.344 7.637 8.812 1 97.38 73 ASP B N 1
ATOM 2193 C CA . ASP B 1 73 ? 9.719 7.898 9.227 1 97.38 73 ASP B CA 1
ATOM 2194 C C . ASP B 1 73 ? 10.57 8.328 8.039 1 97.38 73 ASP B C 1
ATOM 2196 O O . ASP B 1 73 ? 10.461 7.77 6.949 1 97.38 73 ASP B O 1
ATOM 2200 N N . THR B 1 74 ? 11.469 9.32 8.281 1 98.38 74 THR B N 1
ATOM 2201 C CA . THR B 1 74 ? 12.281 9.797 7.172 1 98.38 74 THR B CA 1
ATOM 2202 C C . THR B 1 74 ? 13.484 8.891 6.949 1 98.38 74 THR B C 1
ATOM 2204 O O . THR B 1 74 ? 14.211 9.047 5.965 1 98.38 74 THR B O 1
ATOM 2207 N N . THR B 1 75 ? 13.656 7.902 7.82 1 97.31 75 THR B N 1
ATOM 2208 C CA . THR B 1 75 ? 14.75 6.961 7.629 1 97.31 75 THR B CA 1
ATOM 2209 C C . THR B 1 75 ? 14.398 5.934 6.559 1 97.31 75 THR B C 1
ATOM 2211 O O . THR B 1 75 ? 15.266 5.211 6.07 1 97.31 75 THR B O 1
ATOM 2214 N N . GLY B 1 76 ? 13.203 5.805 6.215 1 96 76 GLY B N 1
ATOM 2215 C CA . GLY B 1 76 ? 12.742 5.02 5.082 1 96 76 GLY B CA 1
ATOM 2216 C C . GLY B 1 76 ? 12.234 5.867 3.93 1 96 76 GLY B C 1
ATOM 2217 O O . GLY B 1 76 ? 12.5 7.07 3.881 1 96 76 GLY B O 1
ATOM 2218 N N . PRO B 1 77 ? 11.57 5.215 3.023 1 96.94 77 PRO B N 1
ATOM 2219 C CA . PRO B 1 77 ? 10.969 5.977 1.925 1 96.94 77 PRO B CA 1
ATOM 2220 C C . PRO B 1 77 ? 9.805 6.852 2.381 1 96.94 77 PRO B C 1
ATOM 2222 O O . PRO B 1 77 ? 9.031 6.449 3.252 1 96.94 77 PRO B O 1
ATOM 2225 N N . TYR B 1 78 ? 9.68 8.008 1.811 1 98.19 78 TYR B N 1
ATOM 2226 C CA . TYR B 1 78 ? 8.57 8.914 2.072 1 98.19 78 TYR B CA 1
ATOM 2227 C C . TYR B 1 78 ? 8.328 9.844 0.884 1 98.19 78 TYR B C 1
ATOM 2229 O O . TYR B 1 78 ? 9.141 9.898 -0.04 1 98.19 78 TYR B O 1
ATOM 2237 N N . MET B 1 79 ? 7.258 10.57 0.841 1 97.69 79 MET B N 1
ATOM 2238 C CA . MET B 1 79 ? 6.738 11.195 -0.369 1 97.69 79 MET B CA 1
ATOM 2239 C C . MET B 1 79 ? 7.66 12.32 -0.837 1 97.69 79 MET B C 1
ATOM 2241 O O . MET B 1 79 ? 7.996 12.398 -2.02 1 97.69 79 MET B O 1
ATOM 2245 N N . LEU B 1 80 ? 8.078 13.188 0.073 1 98.56 80 LEU B N 1
ATOM 2246 C CA . LEU B 1 80 ? 8.945 14.289 -0.335 1 98.56 80 LEU B CA 1
ATOM 2247 C C . LEU B 1 80 ? 10.211 13.766 -0.997 1 98.56 80 LEU B C 1
ATOM 2249 O O . LEU B 1 80 ? 10.578 14.219 -2.086 1 98.56 80 LEU B O 1
ATOM 2253 N N . LYS B 1 81 ? 10.844 12.797 -0.42 1 98.38 81 LYS B N 1
ATOM 2254 C CA . LYS B 1 81 ? 12.117 12.242 -0.885 1 98.38 81 LYS B CA 1
ATOM 2255 C C . LYS B 1 81 ? 11.93 11.453 -2.176 1 98.38 81 LYS B C 1
ATOM 2257 O O . LYS B 1 81 ? 12.703 11.609 -3.123 1 98.38 81 LYS B O 1
ATOM 2262 N N . ASN B 1 82 ? 10.852 10.641 -2.236 1 97.5 82 ASN B N 1
ATOM 2263 C CA . ASN B 1 82 ? 10.82 9.602 -3.258 1 97.5 82 ASN B CA 1
ATOM 2264 C C . ASN B 1 82 ? 9.766 9.891 -4.324 1 97.5 82 ASN B C 1
ATOM 2266 O O . ASN B 1 82 ? 9.781 9.289 -5.398 1 97.5 82 ASN B O 1
ATOM 2270 N N . THR B 1 83 ? 8.844 10.844 -4.105 1 95.75 83 THR B N 1
ATOM 2271 C CA . THR B 1 83 ? 7.785 11.133 -5.074 1 95.75 83 THR B CA 1
ATOM 2272 C C . THR B 1 83 ? 7.879 12.57 -5.566 1 95.75 83 THR B C 1
ATOM 2274 O O . THR B 1 83 ? 7.629 12.844 -6.742 1 95.75 83 THR B O 1
ATOM 2277 N N . PHE B 1 84 ? 8.297 13.492 -4.668 1 97.12 84 PHE B N 1
ATOM 2278 C CA . PHE B 1 84 ? 8.32 14.906 -5.051 1 97.12 84 PHE B CA 1
ATOM 2279 C C . PHE B 1 84 ? 9.68 15.523 -4.758 1 97.12 84 PHE B C 1
ATOM 2281 O O . PHE B 1 84 ? 9.766 16.578 -4.121 1 97.12 84 PHE B O 1
ATOM 2288 N N . PRO B 1 85 ? 10.703 14.852 -5.219 1 97 85 PRO B N 1
ATOM 2289 C CA . PRO B 1 85 ? 12.023 15.398 -4.906 1 97 85 PRO B CA 1
ATOM 2290 C C . PRO B 1 85 ? 12.25 16.781 -5.516 1 97 85 PRO B C 1
ATOM 2292 O O . PRO B 1 85 ? 13.125 17.516 -5.066 1 97 85 PRO B O 1
ATOM 2295 N N . GLU B 1 86 ? 11.484 17.141 -6.594 1 97.5 86 GLU B N 1
ATOM 2296 C CA . GLU B 1 86 ? 11.617 18.438 -7.242 1 97.5 86 GLU B CA 1
ATOM 2297 C C . GLU B 1 86 ? 11.344 19.578 -6.262 1 97.5 86 GLU B C 1
ATOM 2299 O O . GLU B 1 86 ? 11.836 20.688 -6.445 1 97.5 86 GLU B O 1
ATOM 2304 N N . LEU B 1 87 ? 10.625 19.312 -5.219 1 98.25 87 LEU B N 1
ATOM 2305 C CA . LEU B 1 87 ? 10.258 20.344 -4.258 1 98.25 87 LEU B CA 1
ATOM 2306 C C . LEU B 1 87 ? 11.406 20.625 -3.297 1 98.25 87 LEU B C 1
ATOM 2308 O O . LEU B 1 87 ? 11.352 21.594 -2.527 1 98.25 87 LEU B O 1
ATOM 2312 N N . LEU B 1 88 ? 12.422 19.797 -3.354 1 98.31 88 LEU B N 1
ATOM 2313 C CA . LEU B 1 88 ? 13.609 20 -2.539 1 98.31 88 LEU B CA 1
ATOM 2314 C C . LEU B 1 88 ? 14.539 21.031 -3.189 1 98.31 88 LEU B C 1
ATOM 2316 O O . LEU B 1 88 ? 15.461 21.531 -2.545 1 98.31 88 LEU B O 1
ATOM 2320 N N . HIS B 1 89 ? 14.359 21.266 -4.477 1 97.81 89 HIS B N 1
ATOM 2321 C CA . HIS B 1 89 ? 15.133 22.266 -5.215 1 97.81 89 HIS B CA 1
ATOM 2322 C C . HIS B 1 89 ? 16.625 22.016 -5.055 1 97.81 89 HIS B C 1
ATOM 2324 O O . HIS B 1 89 ? 17.391 22.953 -4.789 1 97.81 89 HIS B O 1
ATOM 2330 N N . GLY B 1 90 ? 16.984 20.812 -5.137 1 97.19 90 GLY B N 1
ATOM 2331 C CA . GLY B 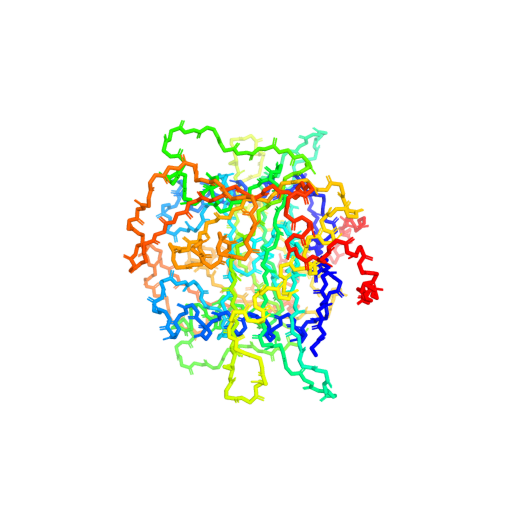1 90 ? 18.391 20.438 -5.145 1 97.19 90 GLY B CA 1
ATOM 2332 C C . GLY B 1 90 ? 18.938 20.156 -3.76 1 97.19 90 GLY B C 1
ATOM 2333 O O . GLY B 1 90 ? 20.062 19.672 -3.623 1 97.19 90 GLY B O 1
ATOM 2334 N N . LYS B 1 91 ? 18.203 20.391 -2.75 1 97.75 91 LYS B N 1
ATOM 2335 C CA . LYS B 1 91 ? 18.625 20.078 -1.386 1 97.75 91 LYS B CA 1
ATOM 2336 C C . LYS B 1 91 ? 18.5 18.594 -1.085 1 97.75 91 LYS B C 1
ATOM 2338 O O . LYS B 1 91 ? 17.703 17.891 -1.721 1 97.75 91 LYS B O 1
ATOM 2343 N N . GLU B 1 92 ? 19.281 18.172 -0.133 1 97.81 92 GLU B N 1
ATOM 2344 C CA . GLU B 1 92 ? 19.172 16.797 0.314 1 97.81 92 GLU B CA 1
ATOM 2345 C C . GLU B 1 92 ? 17.875 16.562 1.099 1 97.81 92 GLU B C 1
ATOM 2347 O O . GLU B 1 92 ? 17.484 17.406 1.912 1 97.81 92 GLU B O 1
ATOM 2352 N N . ALA B 1 93 ? 17.297 15.422 0.833 1 98.5 93 ALA B N 1
ATOM 2353 C CA . ALA B 1 93 ? 16.094 15.086 1.585 1 98.5 93 ALA B CA 1
ATOM 2354 C C . ALA B 1 93 ? 16.422 14.789 3.045 1 98.5 93 ALA B C 1
ATOM 2356 O O . ALA B 1 93 ? 17.359 14.047 3.336 1 98.5 93 ALA B O 1
ATOM 2357 N N . PRO B 1 94 ? 15.648 15.312 3.973 1 98.62 94 PRO B N 1
ATOM 2358 C CA . PRO B 1 94 ? 15.875 14.977 5.379 1 98.62 94 PRO B CA 1
ATOM 2359 C C . PRO B 1 94 ? 15.828 13.477 5.645 1 98.62 94 PRO B C 1
ATOM 2361 O O . PRO B 1 94 ? 15 12.766 5.059 1 98.62 94 PRO B O 1
ATOM 2364 N N . CYS B 1 95 ? 16.734 12.992 6.441 1 98.44 95 CYS B N 1
ATOM 2365 C CA . CYS B 1 95 ? 16.828 11.594 6.848 1 98.44 95 CYS B CA 1
ATOM 2366 C C . CYS B 1 95 ? 17.359 11.469 8.266 1 98.44 95 CYS B C 1
ATOM 2368 O O . CYS B 1 95 ? 18.562 11.594 8.5 1 98.44 95 CYS B O 1
ATOM 2370 N N . SER B 1 96 ? 16.438 11.312 9.219 1 98.44 96 SER B N 1
ATOM 2371 C CA . SER B 1 96 ? 16.797 11.234 10.633 1 98.44 96 SER B CA 1
ATOM 2372 C C . SER B 1 96 ? 15.727 10.516 11.438 1 98.44 96 SER B C 1
ATOM 2374 O O . SER B 1 96 ? 14.531 10.664 11.172 1 98.44 96 SER B O 1
ATOM 2376 N N . PRO B 1 97 ? 16.141 9.75 12.477 1 97.75 97 PRO B N 1
ATOM 2377 C CA . PRO B 1 97 ? 15.148 9.141 13.367 1 97.75 97 PRO B CA 1
ATOM 2378 C C . PRO B 1 97 ? 14.367 10.172 14.18 1 97.75 97 PRO B C 1
ATOM 2380 O O . PRO B 1 97 ? 13.398 9.82 14.867 1 97.75 97 PRO B O 1
ATOM 2383 N N . HIS B 1 98 ? 14.703 11.438 14.023 1 98.5 98 HIS B N 1
ATOM 2384 C CA . HIS B 1 98 ? 14.047 12.5 14.781 1 98.5 98 HIS B CA 1
ATOM 2385 C C . HIS B 1 98 ? 13.195 13.383 13.867 1 98.5 98 HIS B C 1
ATOM 2387 O O . HIS B 1 98 ? 12.789 14.477 14.266 1 98.5 98 HIS B O 1
ATOM 2393 N N . ILE B 1 99 ? 13.016 12.945 12.586 1 98.81 99 ILE B N 1
ATOM 2394 C CA . ILE B 1 99 ? 12.227 13.703 11.617 1 98.81 99 ILE B CA 1
ATOM 2395 C C . ILE B 1 99 ? 11.156 12.805 11.016 1 98.81 99 ILE B C 1
ATOM 2397 O O . ILE B 1 99 ? 11.453 11.719 10.508 1 98.81 99 ILE B O 1
ATOM 2401 N N . TRP B 1 100 ? 9.898 13.242 11.078 1 98.75 100 TRP B N 1
ATOM 2402 C CA . TRP B 1 100 ? 8.789 12.539 10.438 1 98.75 100 TRP B CA 1
ATOM 2403 C C . TRP B 1 100 ? 8.258 13.328 9.25 1 98.75 100 TRP B C 1
ATOM 2405 O O . TRP B 1 100 ? 8.367 14.562 9.211 1 98.75 100 TRP B O 1
ATOM 2415 N N . GLU B 1 101 ? 7.742 12.633 8.312 1 98.81 101 GLU B N 1
ATOM 2416 C CA . GLU B 1 101 ? 6.996 13.273 7.234 1 98.81 101 GLU B CA 1
ATOM 2417 C C . GLU B 1 101 ? 5.492 13.141 7.453 1 98.81 101 GLU B C 1
ATOM 2419 O O . GLU B 1 101 ? 5.004 12.078 7.84 1 98.81 101 GLU B O 1
ATOM 2424 N N . LEU B 1 102 ? 4.812 14.219 7.168 1 98.31 102 LEU B N 1
ATOM 2425 C CA . LEU B 1 102 ? 3.355 14.227 7.121 1 98.31 102 LEU B CA 1
ATOM 2426 C C . LEU B 1 102 ? 2.857 14.242 5.68 1 98.31 102 LEU B C 1
ATOM 2428 O O . LEU B 1 102 ? 3.328 15.039 4.863 1 98.31 102 LEU B O 1
ATOM 2432 N N . SER B 1 103 ? 1.984 13.305 5.324 1 97.38 103 SER B N 1
ATOM 2433 C CA . SER B 1 103 ? 1.378 13.273 3.996 1 97.38 103 SER B CA 1
ATOM 2434 C C . SER B 1 103 ? -0.084 12.844 4.066 1 97.38 103 SER B C 1
ATOM 2436 O O . SER B 1 103 ? -0.55 12.375 5.109 1 97.38 103 SER B O 1
ATOM 2438 N N . ARG B 1 104 ? -0.869 13.141 3.006 1 96.56 104 ARG B N 1
ATOM 2439 C CA . ARG B 1 104 ? -2.256 12.711 2.854 1 96.56 104 ARG B CA 1
ATOM 2440 C C . ARG B 1 104 ? -3.131 13.281 3.965 1 96.56 104 ARG B C 1
ATOM 2442 O O . ARG B 1 104 ? -3.855 12.547 4.633 1 96.56 104 ARG B O 1
ATOM 2449 N N . PHE B 1 105 ? -3.051 14.539 4.145 1 94.31 105 PHE B N 1
ATOM 2450 C CA . PHE B 1 105 ? -3.961 15.211 5.062 1 94.31 105 PHE B CA 1
ATOM 2451 C C . PHE B 1 105 ? -5.348 15.352 4.441 1 94.31 105 PHE B C 1
ATOM 2453 O O . PHE B 1 105 ? -5.5 15.969 3.383 1 94.31 105 PHE B O 1
ATOM 2460 N N . ALA B 1 106 ? -6.312 14.75 5.031 1 94.44 106 ALA B N 1
ATOM 2461 C CA . ALA B 1 106 ? -7.695 14.828 4.562 1 94.44 106 ALA B CA 1
ATOM 2462 C C . ALA B 1 106 ? -8.648 15.125 5.715 1 94.44 106 ALA B C 1
ATOM 2464 O O . ALA B 1 106 ? -8.602 14.469 6.758 1 94.44 106 ALA B O 1
ATOM 2465 N N . ILE B 1 107 ? -9.438 16.125 5.527 1 91.88 107 ILE B N 1
ATOM 2466 C CA . ILE B 1 107 ? -10.445 16.484 6.523 1 91.88 107 ILE B CA 1
ATOM 2467 C C . ILE B 1 107 ? -11.773 16.797 5.832 1 91.88 107 ILE B C 1
ATOM 2469 O O . ILE B 1 107 ? -11.797 17.469 4.801 1 91.88 107 ILE B O 1
ATOM 2473 N N . ASN B 1 108 ? -12.82 16.141 6.227 1 85.44 108 ASN B N 1
ATOM 2474 C CA . ASN B 1 108 ? -14.172 16.531 5.836 1 85.44 108 ASN B CA 1
ATOM 2475 C C . ASN B 1 108 ? -14.844 17.375 6.922 1 85.44 108 ASN B C 1
ATOM 2477 O O . ASN B 1 108 ? -15.367 16.828 7.891 1 85.44 108 ASN B O 1
ATOM 2481 N N . SER B 1 109 ? -14.516 18.594 6.992 1 67.81 109 SER B N 1
ATOM 2482 C CA . SER B 1 109 ? -15.125 19.469 7.988 1 67.81 109 SER B CA 1
ATOM 2483 C C . SER B 1 109 ? -16.609 19.656 7.734 1 67.81 109 SER B C 1
ATOM 2485 O O . SER B 1 109 ? -17.016 20.328 6.785 1 67.81 109 SER B O 1
ATOM 2487 N N . GLY B 1 110 ? -17.391 18.609 7.34 1 56.25 110 GLY B N 1
ATOM 2488 C CA . GLY B 1 110 ? -18.812 18.844 7.141 1 56.25 110 GLY B CA 1
ATOM 2489 C C . GLY B 1 110 ? -19.328 20.016 7.945 1 56.25 110 GLY B C 1
ATOM 2490 O O . GLY B 1 110 ? -18.641 20.547 8.82 1 56.25 110 GLY B O 1
ATOM 2491 N N . GLN B 1 111 ? -20.562 20.5 7.434 1 48.31 111 GLN B N 1
ATOM 2492 C CA . GLN B 1 111 ? -21.453 21.484 8.031 1 48.31 111 GLN B CA 1
ATOM 2493 C C . GLN B 1 111 ? -21.516 21.328 9.547 1 48.31 111 GLN B C 1
ATOM 2495 O O . GLN B 1 111 ? -21.922 22.25 10.258 1 48.31 111 GLN B O 1
ATOM 2500 N N . LYS B 1 112 ? -21.391 20.141 9.914 1 47.03 112 LYS B N 1
ATOM 2501 C CA . LYS B 1 112 ? -21.953 19.891 11.234 1 47.03 112 LYS B CA 1
ATOM 2502 C C . LYS B 1 112 ? -20.938 20.156 12.328 1 47.03 112 LYS B C 1
ATOM 2504 O O . LYS B 1 112 ? -21.25 20.125 13.523 1 47.03 112 LYS B O 1
ATOM 2509 N N . GLY B 1 113 ? -19.562 19.844 11.969 1 49.59 113 GLY B N 1
ATOM 2510 C CA . GLY B 1 113 ? -18.844 20.125 13.203 1 49.59 113 GLY B CA 1
ATOM 2511 C C . GLY B 1 113 ? -18.594 21.594 13.43 1 49.59 113 GLY B C 1
ATOM 2512 O O . GLY B 1 113 ? -18.656 22.391 12.484 1 49.59 113 GLY B O 1
ATOM 2513 N N . SER B 1 114 ? -18.797 21.984 14.586 1 55.03 114 SER B N 1
ATOM 2514 C CA . SER B 1 114 ? -18.703 23.312 15.172 1 55.03 114 SER B CA 1
ATOM 2515 C C . SER B 1 114 ? -17.344 23.953 14.883 1 55.03 114 SER B C 1
ATOM 2517 O O . SER B 1 114 ? -17.203 25.172 14.844 1 55.03 114 SER B O 1
ATOM 2519 N N . LEU B 1 115 ? -16.391 23.016 14.281 1 62.69 115 LEU B N 1
ATOM 2520 C CA . LEU B 1 115 ? -15.07 23.641 14.125 1 62.69 115 LEU B CA 1
ATOM 2521 C C . LEU B 1 115 ? -14.719 23.797 12.656 1 62.69 115 LEU B C 1
ATOM 2523 O O . LEU B 1 115 ? -14.922 22.891 11.852 1 62.69 115 LEU B O 1
ATOM 2527 N N . GLY B 1 116 ? -14.43 24.969 12.234 1 77 116 GLY B N 1
ATOM 2528 C CA . GLY B 1 116 ? -13.938 25.266 10.891 1 77 116 GLY B CA 1
ATOM 2529 C C . GLY B 1 116 ? -12.656 24.531 10.547 1 77 116 GLY B C 1
ATOM 2530 O O . GLY B 1 116 ? -12.016 23.953 11.422 1 77 116 GLY B O 1
ATOM 2531 N N . PHE B 1 117 ? -12.305 24.406 9.305 1 76.94 117 PHE B N 1
ATOM 2532 C CA . PHE B 1 117 ? -11.117 23.75 8.773 1 76.94 117 PHE B CA 1
ATOM 2533 C C . PHE B 1 117 ? -9.875 24.141 9.57 1 76.94 117 PHE B C 1
ATOM 2535 O O . PHE B 1 117 ? -9.109 23.281 10 1 76.94 117 PHE B O 1
ATOM 2542 N N . SER B 1 118 ? -9.75 25.406 9.82 1 80.06 118 SER B N 1
ATOM 2543 C CA . SER B 1 118 ? -8.562 25.906 10.5 1 80.06 118 SER B CA 1
ATOM 2544 C C . SER B 1 118 ? -8.477 25.391 11.93 1 80.06 118 SER B C 1
ATOM 2546 O O . SER B 1 118 ? -7.406 24.984 12.391 1 80.06 118 SER B O 1
ATOM 2548 N N . ASP B 1 119 ? -9.617 25.328 12.555 1 83.25 119 ASP B N 1
ATOM 2549 C CA . ASP B 1 119 ? -9.656 24.875 13.945 1 83.25 119 ASP B CA 1
ATOM 2550 C C . ASP B 1 119 ? -9.328 23.391 14.047 1 83.25 119 ASP B C 1
ATOM 2552 O O . ASP B 1 119 ? -8.555 22.984 14.922 1 83.25 119 ASP B O 1
ATOM 2556 N N . CYS B 1 120 ? -9.844 22.688 13.148 1 84.5 120 CYS B N 1
ATOM 2557 C CA . CYS B 1 120 ? -9.602 21.25 13.148 1 84.5 120 CYS B CA 1
ATOM 2558 C C . CYS B 1 120 ? -8.148 20.938 12.828 1 84.5 120 CYS B C 1
ATOM 2560 O O . CYS B 1 120 ? -7.535 20.078 13.461 1 84.5 120 CYS B O 1
ATOM 2562 N N . THR B 1 121 ? -7.633 21.656 11.898 1 86.06 121 THR B N 1
ATOM 2563 C CA . THR B 1 121 ? -6.246 21.438 11.5 1 86.06 121 THR B CA 1
ATOM 2564 C C . THR B 1 121 ? -5.297 21.797 12.641 1 86.06 121 THR B C 1
ATOM 2566 O O . THR B 1 121 ? -4.344 21.047 12.906 1 86.06 121 THR B O 1
ATOM 2569 N N . LEU B 1 122 ? -5.598 22.859 13.305 1 85.88 122 LEU B N 1
ATOM 2570 C CA . LEU B 1 122 ? -4.738 23.266 14.406 1 85.88 122 LEU B CA 1
ATOM 2571 C C . LEU B 1 122 ? -4.805 22.266 15.555 1 85.88 122 LEU B C 1
ATOM 2573 O O . LEU B 1 122 ? -3.789 21.969 16.188 1 85.88 122 LEU B O 1
ATOM 2577 N N . GLU B 1 123 ? -5.98 21.781 15.766 1 88.38 123 GLU B N 1
ATOM 2578 C CA . GLU B 1 123 ? -6.113 20.75 16.797 1 88.38 123 GLU B CA 1
ATOM 2579 C C . GLU B 1 123 ? -5.34 19.5 16.422 1 88.38 123 GLU B C 1
ATOM 2581 O O . GLU B 1 123 ? -4.742 18.844 17.281 1 88.38 123 GLU B O 1
ATOM 2586 N N . ALA B 1 124 ? -5.414 19.172 15.164 1 91.81 124 ALA B N 1
ATOM 2587 C CA . ALA B 1 124 ? -4.641 18.031 14.664 1 91.81 124 ALA B CA 1
ATOM 2588 C C . ALA B 1 124 ? -3.145 18.25 14.852 1 91.81 124 ALA B C 1
ATOM 2590 O O . ALA B 1 124 ? -2.426 17.359 15.281 1 91.81 124 ALA B O 1
ATOM 2591 N N . MET B 1 125 ? -2.75 19.484 14.609 1 93.81 125 MET B N 1
ATOM 2592 C CA . MET B 1 125 ? -1.34 19.828 14.75 1 93.81 125 MET B CA 1
ATOM 2593 C C . MET B 1 125 ? -0.904 19.75 16.203 1 93.81 125 MET B C 1
ATOM 2595 O O . MET B 1 125 ? 0.208 19.312 16.5 1 93.81 125 MET B O 1
ATOM 2599 N N . ARG B 1 126 ? -1.763 20.141 17.125 1 94.25 126 ARG B N 1
ATOM 2600 C CA . ARG B 1 126 ? -1.47 20.062 18.547 1 94.25 126 ARG B CA 1
ATOM 2601 C C . ARG B 1 126 ? -1.25 18.625 18.984 1 94.25 126 ARG B C 1
ATOM 2603 O O . ARG B 1 126 ? -0.269 18.312 19.672 1 94.25 126 ARG B O 1
ATOM 2610 N N . ALA B 1 127 ? -2.152 17.812 18.578 1 94.81 127 ALA B N 1
ATOM 2611 C CA . ALA B 1 127 ? -2.055 16.406 18.953 1 94.81 127 ALA B CA 1
ATOM 2612 C C . ALA B 1 127 ? -0.805 15.766 18.344 1 94.81 127 ALA B C 1
ATOM 2614 O O . ALA B 1 127 ? -0.101 15.008 19.016 1 94.81 127 ALA B O 1
ATOM 2615 N N . LEU B 1 128 ? -0.546 16.109 17.141 1 96.81 128 LEU B N 1
ATOM 2616 C CA . LEU B 1 128 ? 0.602 15.547 16.438 1 96.81 128 LEU B CA 1
ATOM 2617 C C . LEU B 1 128 ? 1.908 16.016 17.078 1 96.81 128 LEU B C 1
ATOM 2619 O O . LEU B 1 128 ? 2.844 15.234 17.234 1 96.81 128 LEU B O 1
ATOM 2623 N N . ALA B 1 129 ? 1.992 17.281 17.359 1 96.69 129 ALA B N 1
ATOM 2624 C CA . ALA B 1 129 ? 3.197 17.812 17.984 1 96.69 129 ALA B CA 1
ATOM 2625 C C . ALA B 1 129 ? 3.477 17.141 19.312 1 96.69 129 ALA B C 1
ATOM 2627 O O . ALA B 1 129 ? 4.613 16.75 19.594 1 96.69 129 ALA B O 1
ATOM 2628 N N . ARG B 1 130 ? 2.494 16.984 20.109 1 95.56 130 ARG B N 1
ATOM 2629 C CA . ARG B 1 130 ? 2.643 16.312 21.391 1 95.56 130 ARG B CA 1
ATOM 2630 C C . ARG B 1 130 ? 3.143 14.883 21.219 1 95.56 130 ARG B C 1
ATOM 2632 O O . ARG B 1 130 ? 4.102 14.469 21.859 1 95.56 130 ARG B O 1
ATOM 2639 N N . TYR B 1 131 ? 2.492 14.156 20.375 1 97 131 TYR B N 1
ATOM 2640 C CA . TYR B 1 131 ? 2.863 12.773 20.109 1 97 131 TYR B CA 1
ATOM 2641 C C . TYR B 1 131 ? 4.293 12.68 19.594 1 97 131 TYR B C 1
ATOM 2643 O O . TYR B 1 131 ? 5.047 11.789 19.969 1 97 131 TYR B O 1
ATOM 2651 N N . SER B 1 132 ? 4.602 13.578 18.688 1 98 132 SER B N 1
ATOM 2652 C CA . SER B 1 132 ? 5.934 13.617 18.094 1 98 132 SER B CA 1
ATOM 2653 C C . SER B 1 132 ? 7.004 13.82 19.172 1 98 132 SER B C 1
ATOM 2655 O O . SER B 1 132 ? 7.977 13.07 19.234 1 98 132 SER B O 1
ATOM 2657 N N . LEU B 1 133 ? 6.793 14.789 19.984 1 96.62 133 LEU B N 1
ATOM 2658 C CA . LEU B 1 133 ? 7.762 15.117 21.031 1 96.62 133 LEU B CA 1
ATOM 2659 C C . LEU B 1 133 ? 7.922 13.953 22 1 96.62 133 LEU B C 1
ATOM 2661 O O . LEU B 1 133 ? 9.031 13.656 22.453 1 96.62 133 LEU B O 1
ATOM 2665 N N . GLN B 1 134 ? 6.875 13.258 22.281 1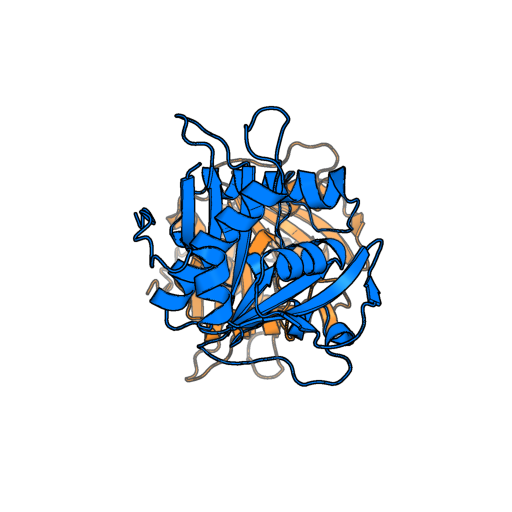 96.62 134 GLN B N 1
ATOM 2666 C CA . GLN B 1 134 ? 6.91 12.094 23.156 1 96.62 134 GLN B CA 1
ATOM 2667 C C . GLN B 1 134 ? 7.703 10.953 22.531 1 96.62 134 GLN B C 1
ATOM 2669 O O . GLN B 1 134 ? 8.141 10.031 23.219 1 96.62 134 GLN B O 1
ATOM 2674 N N . ASN B 1 135 ? 7.836 10.992 21.219 1 96.88 135 ASN B N 1
ATOM 2675 C CA . ASN B 1 135 ? 8.57 9.953 20.5 1 96.88 135 ASN B CA 1
ATOM 2676 C C . ASN B 1 135 ? 9.914 10.469 20 1 96.88 135 ASN B C 1
ATOM 2678 O O . ASN B 1 135 ? 10.469 9.938 19.031 1 96.88 135 ASN B O 1
ATOM 2682 N N . ASP B 1 136 ? 10.383 11.539 20.484 1 97.38 136 ASP B N 1
ATOM 2683 C CA . ASP B 1 136 ? 11.695 12.125 20.234 1 97.38 136 ASP B CA 1
ATOM 2684 C C . ASP B 1 136 ? 11.805 12.656 18.812 1 97.38 136 ASP B C 1
ATOM 2686 O O . ASP B 1 136 ? 12.859 12.555 18.188 1 97.38 136 ASP B O 1
ATOM 2690 N N . ILE B 1 137 ? 10.711 13.039 18.359 1 98.44 137 ILE B N 1
ATOM 2691 C CA . ILE B 1 137 ? 10.664 13.727 17.062 1 98.44 137 ILE B CA 1
ATOM 2692 C C . ILE B 1 137 ? 10.688 15.242 17.297 1 98.44 137 ILE B C 1
ATOM 2694 O O . ILE B 1 137 ? 9.859 15.773 18.031 1 98.44 137 ILE B O 1
ATOM 2698 N N . GLN B 1 138 ? 11.578 15.953 16.562 1 97.94 138 GLN B N 1
ATOM 2699 C CA . GLN B 1 138 ? 11.773 17.375 16.797 1 97.94 138 GLN B CA 1
ATOM 2700 C C . GLN B 1 138 ? 11.398 18.203 15.562 1 97.94 138 GLN B C 1
ATOM 2702 O O . GLN B 1 138 ? 11.227 19.422 15.648 1 97.94 138 GLN B O 1
ATOM 2707 N N . THR B 1 139 ? 11.344 17.484 14.5 1 98.69 139 THR B N 1
ATOM 2708 C CA . THR B 1 139 ? 11.094 18.172 13.227 1 98.69 139 THR B CA 1
ATOM 2709 C C . THR B 1 139 ? 10.102 17.375 12.375 1 98.69 139 THR B C 1
ATOM 2711 O O . THR B 1 139 ? 10.133 16.141 12.367 1 98.69 139 THR B O 1
ATOM 2714 N N . LEU B 1 140 ? 9.25 18.062 11.75 1 98.75 140 LEU B N 1
ATOM 2715 C CA . LEU B 1 140 ? 8.344 17.484 10.758 1 98.75 140 LEU B CA 1
ATOM 2716 C C . LEU B 1 140 ? 8.617 18.062 9.375 1 98.75 140 LEU B C 1
ATOM 2718 O O . LEU B 1 140 ? 9 19.234 9.242 1 98.75 140 LEU B O 1
ATOM 2722 N N . VAL B 1 141 ? 8.469 17.266 8.344 1 98.88 141 VAL B N 1
ATOM 2723 C CA . VAL B 1 141 ? 8.5 17.75 6.973 1 98.88 141 VAL B CA 1
ATOM 2724 C C . VAL B 1 141 ? 7.211 17.359 6.254 1 98.88 141 VAL B C 1
ATOM 2726 O O . VAL B 1 141 ? 6.574 16.359 6.609 1 98.88 141 VAL B O 1
ATOM 2729 N N . THR B 1 142 ? 6.797 18.172 5.32 1 98.56 142 THR B N 1
ATOM 2730 C CA . THR B 1 142 ? 5.539 17.875 4.637 1 98.56 142 THR B CA 1
ATOM 2731 C C . THR B 1 142 ? 5.512 18.531 3.256 1 98.56 142 THR B C 1
ATOM 2733 O O . THR B 1 142 ? 6.102 19.594 3.051 1 98.56 142 THR B O 1
ATOM 2736 N N . VAL B 1 143 ? 4.969 17.828 2.316 1 98 143 VAL B N 1
ATOM 2737 C CA . VAL B 1 143 ? 4.535 18.422 1.058 1 98 143 VAL B CA 1
ATOM 2738 C C . VAL B 1 143 ? 3.094 18.922 1.185 1 98 143 VAL B C 1
ATOM 2740 O O . VAL B 1 143 ? 2.197 18.141 1.525 1 98 143 VAL B O 1
ATOM 2743 N N . THR B 1 144 ? 2.865 20.156 0.979 1 96.12 144 THR B N 1
ATOM 2744 C CA . THR B 1 144 ? 1.545 20.734 1.196 1 96.12 144 THR B CA 1
ATOM 2745 C C . THR B 1 144 ? 1.304 21.891 0.239 1 96.12 144 THR B C 1
ATOM 2747 O O . THR B 1 144 ? 1.995 22.031 -0.774 1 96.12 144 THR B O 1
ATOM 2750 N N . THR B 1 145 ? 0.192 22.594 0.417 1 94.06 145 THR B N 1
ATOM 2751 C CA . THR B 1 145 ? -0.15 23.734 -0.429 1 94.06 145 THR B CA 1
ATOM 2752 C C . THR B 1 145 ? 0.266 25.047 0.234 1 94.06 145 THR B C 1
ATOM 2754 O O . THR B 1 145 ? 0.41 25.109 1.457 1 94.06 145 THR B O 1
ATOM 2757 N N . VAL B 1 146 ? 0.378 26.047 -0.605 1 95.56 146 VAL B N 1
ATOM 2758 C CA . VAL B 1 146 ? 0.727 27.375 -0.101 1 95.56 146 VAL B CA 1
ATOM 2759 C C . VAL B 1 146 ? -0.334 27.844 0.891 1 95.56 146 VAL B C 1
ATOM 2761 O O . VAL B 1 146 ? -0.018 28.516 1.876 1 95.56 146 VAL B O 1
ATOM 2764 N N . GLY B 1 147 ? -1.573 27.484 0.674 1 91.88 147 GLY B N 1
ATOM 2765 C CA . GLY B 1 147 ? -2.645 27.859 1.584 1 91.88 147 GLY B CA 1
ATOM 2766 C C . GLY B 1 147 ? -2.455 27.312 2.984 1 91.88 147 GLY B C 1
ATOM 2767 O O . GLY B 1 147 ? -2.613 28.031 3.969 1 91.88 147 GLY B O 1
ATOM 2768 N N . VAL B 1 148 ? -2.105 26.078 3.096 1 91.69 148 VAL B N 1
ATOM 2769 C CA . VAL B 1 148 ? -1.894 25.453 4.398 1 91.69 148 VAL B CA 1
ATOM 2770 C C . VAL B 1 148 ? -0.642 26.031 5.051 1 91.69 148 VAL B C 1
ATOM 2772 O O . VAL B 1 148 ? -0.602 26.219 6.27 1 91.69 148 VAL B O 1
ATOM 2775 N N . GLU B 1 149 ? 0.364 26.297 4.27 1 95.75 149 GLU B N 1
ATOM 2776 C CA . GLU B 1 149 ? 1.559 26.969 4.77 1 95.75 149 GLU B CA 1
ATOM 2777 C C . GLU B 1 149 ? 1.202 28.266 5.477 1 95.75 149 GLU B C 1
ATOM 2779 O O . GLU B 1 149 ? 1.618 28.5 6.613 1 95.75 149 GLU B O 1
ATOM 2784 N N . LYS B 1 150 ? 0.473 29.078 4.773 1 95.19 150 LYS B N 1
ATOM 2785 C CA . LYS B 1 150 ? 0.097 30.391 5.32 1 95.19 150 LYS B CA 1
ATOM 2786 C C . LYS B 1 150 ? -0.686 30.234 6.621 1 95.19 150 LYS B C 1
ATOM 2788 O O . LYS B 1 150 ? -0.506 31.016 7.555 1 95.19 150 LYS B O 1
ATOM 2793 N N . MET B 1 151 ? -1.535 29.266 6.609 1 92.38 151 MET B N 1
ATOM 2794 C CA . MET B 1 151 ? -2.305 28.984 7.816 1 92.38 151 MET B CA 1
ATOM 2795 C C . MET B 1 151 ? -1.383 28.656 8.984 1 92.38 151 MET B C 1
ATOM 2797 O O . MET B 1 151 ? -1.572 29.156 10.094 1 92.38 151 MET B O 1
ATOM 2801 N N . MET B 1 152 ? -0.385 27.875 8.797 1 94.44 152 MET B N 1
ATOM 2802 C CA . MET B 1 152 ? 0.529 27.469 9.852 1 94.44 152 MET B CA 1
ATOM 2803 C C . MET B 1 152 ? 1.396 28.625 10.32 1 94.44 152 MET B C 1
ATOM 2805 O O . MET B 1 152 ? 1.648 28.781 11.516 1 94.44 152 MET B O 1
ATOM 2809 N N . ILE B 1 153 ? 1.827 29.422 9.336 1 96.12 153 ILE B N 1
ATOM 2810 C CA . ILE B 1 153 ? 2.621 30.609 9.656 1 96.12 153 ILE B CA 1
ATOM 2811 C C . ILE B 1 153 ? 1.796 31.562 10.508 1 96.12 153 ILE B C 1
ATOM 2813 O O . ILE B 1 153 ? 2.275 32.062 11.523 1 96.12 153 ILE B O 1
ATOM 2817 N N . ARG B 1 154 ? 0.592 31.75 10.148 1 95 154 ARG B N 1
ATOM 2818 C CA . ARG B 1 154 ? -0.299 32.656 10.883 1 95 154 ARG B CA 1
ATOM 2819 C C . ARG B 1 154 ? -0.546 32.125 12.297 1 95 154 ARG B C 1
ATOM 2821 O O . ARG B 1 154 ? -0.695 32.938 13.227 1 95 154 ARG B O 1
ATOM 2828 N N . ALA B 1 155 ? -0.576 30.828 12.453 1 93.44 155 ALA B N 1
ATOM 2829 C CA . ALA B 1 155 ? -0.791 30.219 13.758 1 93.44 155 ALA B CA 1
ATOM 2830 C C . ALA B 1 155 ? 0.454 30.328 14.633 1 93.44 155 ALA B C 1
ATOM 2832 O O . ALA B 1 155 ? 0.427 29.984 15.812 1 93.44 155 ALA B O 1
ATOM 2833 N N . GLY B 1 156 ? 1.552 30.812 14.078 1 95.62 156 GLY B N 1
ATOM 2834 C CA . GLY B 1 156 ? 2.744 31.109 14.859 1 95.62 156 GLY B CA 1
ATOM 2835 C C . GLY B 1 156 ? 3.754 29.969 14.844 1 95.62 156 GLY B C 1
ATOM 2836 O O . GLY B 1 156 ? 4.738 30 15.586 1 95.62 156 GLY B O 1
ATOM 2837 N N . LEU B 1 157 ? 3.545 28.938 13.977 1 96.94 157 LEU B N 1
ATOM 2838 C CA . LEU B 1 157 ? 4.469 27.812 13.922 1 96.94 157 LEU B CA 1
ATOM 2839 C C . LEU B 1 157 ? 5.785 28.219 13.273 1 96.94 157 LEU B C 1
ATOM 2841 O O . LEU B 1 157 ? 5.82 29.141 12.461 1 96.94 157 LEU B O 1
ATOM 2845 N N . ASP B 1 158 ? 6.875 27.562 13.719 1 98.31 158 ASP B N 1
ATOM 2846 C CA . ASP B 1 158 ? 8.18 27.734 13.086 1 98.31 158 ASP B CA 1
ATOM 2847 C C . ASP B 1 158 ? 8.289 26.906 11.805 1 98.31 158 ASP B C 1
ATOM 2849 O O . ASP B 1 158 ? 8.641 25.719 11.852 1 98.31 158 ASP B O 1
ATOM 2853 N N . VAL B 1 159 ? 8.008 27.594 10.68 1 98.25 159 VAL B N 1
ATOM 2854 C CA . VAL B 1 159 ? 7.906 26.922 9.391 1 98.25 159 VAL B CA 1
ATOM 2855 C C . VAL B 1 159 ? 8.914 27.531 8.406 1 98.25 159 VAL B C 1
ATOM 2857 O O . VAL B 1 159 ? 9.094 28.75 8.359 1 98.25 159 VAL B O 1
ATOM 2860 N N . SER B 1 160 ? 9.594 26.734 7.676 1 98.31 160 SER B N 1
ATOM 2861 C CA . SER B 1 160 ? 10.453 27.188 6.59 1 98.31 160 SER B CA 1
ATOM 2862 C C . SER B 1 160 ? 10.25 26.344 5.332 1 98.31 160 SER B C 1
ATOM 2864 O O . SER B 1 160 ? 9.898 25.172 5.418 1 98.31 160 SER B O 1
ATOM 2866 N N . ARG B 1 161 ? 10.539 26.906 4.172 1 97.88 161 ARG B N 1
ATOM 2867 C CA . ARG B 1 161 ? 10.438 26.219 2.895 1 97.88 161 ARG B CA 1
ATOM 2868 C C . ARG B 1 161 ? 11.766 25.562 2.52 1 97.88 161 ARG B C 1
ATOM 2870 O O . ARG B 1 161 ? 12.828 26.109 2.793 1 97.88 161 ARG B O 1
ATOM 2877 N N . PHE B 1 162 ? 11.664 24.453 1.834 1 98.31 162 PHE B N 1
ATOM 2878 C CA . PHE B 1 162 ? 12.852 23.906 1.186 1 98.31 162 PHE B CA 1
ATOM 2879 C C . PHE B 1 162 ? 13.164 24.672 -0.101 1 98.31 162 PHE B C 1
ATOM 2881 O O . PHE B 1 162 ? 14.297 24.656 -0.575 1 98.31 162 PHE B O 1
ATOM 2888 N N . GLY B 1 163 ? 12.18 25.328 -0.677 1 97.69 163 GLY B N 1
ATOM 2889 C CA . GLY B 1 163 ? 12.273 26.125 -1.89 1 97.69 163 GLY B CA 1
ATOM 2890 C C . GLY B 1 163 ? 10.945 26.703 -2.328 1 97.69 163 GLY B C 1
ATOM 2891 O O . GLY B 1 163 ? 9.938 26.547 -1.635 1 97.69 163 GLY B O 1
ATOM 2892 N N . PRO B 1 164 ? 10.945 27.406 -3.426 1 97.38 164 PRO B N 1
ATOM 2893 C CA . PRO B 1 164 ? 9.695 28 -3.9 1 97.38 164 PRO B CA 1
ATOM 2894 C C . PRO B 1 164 ? 8.641 26.969 -4.266 1 97.38 164 PRO B C 1
ATOM 2896 O O . PRO B 1 164 ? 8.969 25.797 -4.477 1 97.38 164 PRO B O 1
ATOM 2899 N N . HIS B 1 165 ? 7.41 27.438 -4.273 1 97.06 165 HIS B N 1
ATOM 2900 C CA . HIS B 1 165 ? 6.328 26.531 -4.664 1 97.06 165 HIS B CA 1
ATOM 2901 C C . HIS B 1 165 ? 6.457 26.125 -6.129 1 97.06 165 HIS B C 1
ATOM 2903 O O . HIS B 1 165 ? 7.066 26.844 -6.926 1 97.06 165 HIS B O 1
ATOM 2909 N N . LEU B 1 166 ? 5.992 24.938 -6.438 1 97.19 166 LEU B N 1
ATOM 2910 C CA . LEU B 1 166 ? 5.871 24.438 -7.801 1 97.19 166 LEU B CA 1
ATOM 2911 C C . LEU B 1 166 ? 4.449 23.969 -8.086 1 97.19 166 LEU B C 1
ATOM 2913 O O . LEU B 1 166 ? 3.729 23.562 -7.168 1 97.19 166 LEU B O 1
ATOM 2917 N N . LYS B 1 167 ? 4.109 24.062 -9.344 1 94.56 167 LYS B N 1
ATOM 2918 C CA . LYS B 1 167 ? 2.828 23.484 -9.742 1 94.56 167 LYS B CA 1
ATOM 2919 C C . LYS B 1 167 ? 2.932 21.969 -9.891 1 94.56 167 LYS B C 1
ATOM 2921 O O . LYS B 1 167 ? 3.715 21.469 -10.703 1 94.56 167 LYS B O 1
ATOM 2926 N N . ILE B 1 168 ? 2.25 21.281 -9.141 1 91 168 ILE B N 1
ATOM 2927 C CA . ILE B 1 168 ? 2.115 19.844 -9.227 1 91 168 ILE B CA 1
ATOM 2928 C C . ILE B 1 168 ? 0.65 19.469 -9.445 1 91 168 ILE B C 1
ATOM 2930 O O . ILE B 1 168 ? -0.173 19.609 -8.539 1 91 168 ILE B O 1
ATOM 2934 N N . GLY B 1 169 ? 0.408 18.906 -10.617 1 86.5 169 GLY B N 1
ATOM 2935 C CA . GLY B 1 169 ? -1.002 18.766 -10.953 1 86.5 169 GLY B CA 1
ATOM 2936 C C . GLY B 1 169 ? -1.74 20.094 -10.953 1 86.5 169 GLY B C 1
ATOM 2937 O O . GLY B 1 169 ? -1.335 21.047 -11.633 1 86.5 169 GLY B O 1
ATOM 2938 N N . ILE B 1 170 ? -2.744 20.078 -10.18 1 84.62 170 ILE B N 1
ATOM 2939 C CA . ILE B 1 170 ? -3.568 21.281 -10.148 1 84.62 170 ILE B CA 1
ATOM 2940 C C . ILE B 1 170 ? -3.193 22.141 -8.938 1 84.62 170 ILE B C 1
ATOM 2942 O O . ILE B 1 170 ? -3.77 23.203 -8.719 1 84.62 170 ILE B O 1
ATOM 2946 N N . GLU B 1 171 ? -2.262 21.672 -8.102 1 88.19 171 GLU B N 1
ATOM 2947 C CA . GLU B 1 171 ? -1.957 22.344 -6.844 1 88.19 171 GLU B CA 1
ATOM 2948 C C . GLU B 1 171 ? -0.667 23.156 -6.949 1 88.19 171 GLU B C 1
ATOM 2950 O O . GLU B 1 171 ? 0.285 22.734 -7.609 1 88.19 171 GLU B O 1
ATOM 2955 N N . ARG B 1 172 ? -0.682 24.297 -6.262 1 94.31 172 ARG B N 1
ATOM 2956 C CA . ARG B 1 172 ? 0.566 24.969 -5.93 1 94.31 172 ARG B CA 1
ATOM 2957 C C . ARG B 1 172 ? 1.205 24.359 -4.684 1 94.31 172 ARG B C 1
ATOM 2959 O O . ARG B 1 172 ? 0.854 24.734 -3.561 1 94.31 172 ARG B O 1
ATOM 2966 N N . ALA B 1 173 ? 2.129 23.469 -4.961 1 96.56 173 ALA B N 1
ATOM 2967 C CA . ALA B 1 173 ? 2.68 22.641 -3.889 1 96.56 173 ALA B CA 1
ATOM 2968 C C . ALA B 1 173 ? 3.98 23.234 -3.355 1 96.56 173 ALA B C 1
ATOM 2970 O O . ALA B 1 173 ? 4.734 23.859 -4.098 1 96.56 173 ALA B O 1
ATOM 2971 N N . VAL B 1 174 ? 4.238 23.062 -2.098 1 98.06 174 VAL B N 1
ATOM 2972 C CA . VAL B 1 174 ? 5.457 23.5 -1.429 1 98.06 174 VAL B CA 1
ATOM 2973 C C . VAL B 1 174 ? 5.906 22.453 -0.418 1 98.06 174 VAL B C 1
ATOM 2975 O O . VAL B 1 174 ? 5.082 21.719 0.133 1 98.06 174 VAL B O 1
ATOM 2978 N N . ALA B 1 175 ? 7.203 22.266 -0.245 1 98.75 175 ALA B N 1
ATOM 2979 C CA . ALA B 1 175 ? 7.762 21.422 0.805 1 98.75 175 ALA B CA 1
ATOM 2980 C C . ALA B 1 175 ? 8.203 22.25 2.006 1 98.75 175 ALA B C 1
ATOM 2982 O O . ALA B 1 175 ? 8.93 23.234 1.854 1 98.75 175 ALA B O 1
ATOM 2983 N N . LEU B 1 176 ? 7.742 21.859 3.189 1 98.75 176 LEU B N 1
ATOM 2984 C CA . LEU B 1 176 ? 7.973 22.672 4.387 1 98.75 176 LEU B CA 1
ATOM 2985 C C . LEU B 1 176 ? 8.719 21.859 5.441 1 98.75 176 LEU B C 1
ATOM 2987 O O . LEU B 1 176 ? 8.547 20.641 5.539 1 98.75 176 LEU B O 1
ATOM 2991 N N . ARG B 1 177 ? 9.5 22.531 6.188 1 98.69 177 ARG B N 1
ATOM 2992 C CA . ARG B 1 177 ? 10.07 22.062 7.449 1 98.69 177 ARG B CA 1
ATOM 2993 C C . ARG B 1 177 ? 9.406 22.75 8.633 1 98.69 177 ARG B C 1
ATOM 2995 O O . ARG B 1 177 ? 9.258 23.984 8.641 1 98.69 177 ARG B O 1
ATOM 3002 N N . ILE B 1 178 ? 8.898 22.031 9.562 1 98.62 178 ILE B N 1
ATOM 3003 C CA . ILE B 1 178 ? 8.258 22.547 10.766 1 98.62 178 ILE B CA 1
ATOM 3004 C C . ILE B 1 178 ? 9.078 22.141 11.992 1 98.62 178 ILE B C 1
ATOM 3006 O O . ILE B 1 178 ? 9.203 20.953 12.297 1 98.62 178 ILE B O 1
ATOM 3010 N N . GLU B 1 179 ? 9.586 23.078 12.688 1 98.62 179 GLU B N 1
ATOM 3011 C CA . GLU B 1 179 ? 10.336 22.812 13.914 1 98.62 179 GLU B CA 1
ATOM 3012 C C . GLU B 1 179 ? 9.414 22.781 15.125 1 98.62 179 GLU B C 1
ATOM 3014 O O . GLU B 1 179 ? 8.617 23.688 15.336 1 98.62 179 GLU B O 1
ATOM 3019 N N . LEU B 1 180 ? 9.555 21.703 15.898 1 98.06 180 LEU B N 1
ATOM 3020 C CA . LEU B 1 180 ? 8.773 21.594 17.125 1 98.06 180 LEU B CA 1
ATOM 3021 C C . LEU B 1 180 ? 9.531 22.188 18.312 1 98.06 180 LEU B C 1
ATOM 3023 O O . LEU B 1 180 ? 9.633 21.547 19.359 1 98.06 180 LEU B O 1
ATOM 3027 N N . ASN B 1 181 ? 10.031 23.391 18.125 1 97.56 181 ASN B N 1
ATOM 3028 C CA . ASN B 1 181 ? 10.797 24.109 19.141 1 97.56 181 ASN B CA 1
ATOM 3029 C C . ASN B 1 181 ? 9.891 24.938 20.047 1 97.56 181 ASN B C 1
ATOM 3031 O O . ASN B 1 181 ? 8.664 24.812 19.984 1 97.56 181 ASN B O 1
ATOM 3035 N N . ALA B 1 182 ? 10.484 25.703 20.922 1 95.69 182 ALA B N 1
ATOM 3036 C CA . ALA B 1 182 ? 9.742 26.5 21.891 1 95.69 182 ALA B CA 1
ATOM 3037 C C . ALA B 1 182 ? 8.75 27.422 21.203 1 95.69 182 ALA B C 1
ATOM 3039 O O . ALA B 1 182 ? 7.621 27.594 21.672 1 95.69 182 ALA B O 1
ATOM 3040 N N . LYS B 1 183 ? 9.141 28.016 20.094 1 96.06 183 LYS B N 1
ATOM 3041 C CA . LYS B 1 183 ? 8.266 28.906 19.344 1 96.06 183 LYS B CA 1
ATOM 3042 C C . LYS B 1 183 ? 6.984 28.203 18.922 1 96.06 183 LYS B C 1
ATOM 3044 O O . LYS B 1 183 ? 5.883 28.688 19.172 1 96.06 183 LYS B O 1
ATOM 3049 N N . THR B 1 184 ? 7.121 27.047 18.328 1 97 184 THR B N 1
ATOM 3050 C CA . THR B 1 184 ? 5.98 26.25 17.875 1 97 184 THR B CA 1
ATOM 3051 C C . THR B 1 184 ? 5.145 25.781 19.047 1 97 184 THR B C 1
ATOM 3053 O O . THR B 1 184 ? 3.914 25.812 19.016 1 97 184 THR B O 1
ATOM 3056 N N . GLN B 1 185 ? 5.777 25.375 20.094 1 95.12 185 GLN B N 1
ATOM 3057 C CA . GLN B 1 185 ? 5.059 24.844 21.25 1 95.12 185 GLN B CA 1
ATOM 3058 C C . GLN B 1 185 ? 4.242 25.938 21.938 1 95.12 185 GLN B C 1
ATOM 3060 O O . GLN B 1 185 ? 3.113 25.703 22.375 1 95.12 185 GLN B O 1
ATOM 3065 N N . ILE B 1 186 ? 4.75 27.156 22.031 1 94.38 186 ILE B N 1
ATOM 3066 C CA . ILE B 1 186 ? 4.027 28.297 22.609 1 94.38 186 ILE B CA 1
ATOM 3067 C C . ILE B 1 186 ? 2.816 28.625 21.734 1 94.38 186 ILE B C 1
ATOM 3069 O O . ILE B 1 186 ? 1.723 28.875 22.266 1 94.38 186 ILE B O 1
ATOM 3073 N N . ALA B 1 187 ? 3.047 28.578 20.438 1 94.12 187 ALA B N 1
ATOM 3074 C CA . ALA B 1 187 ? 1.966 28.891 19.516 1 94.12 187 ALA B CA 1
ATOM 3075 C C . ALA B 1 187 ? 0.833 27.875 19.625 1 94.12 187 ALA B C 1
ATOM 3077 O O . ALA B 1 187 ? -0.344 28.234 19.547 1 94.12 187 ALA B O 1
ATOM 3078 N N . LEU B 1 188 ? 1.177 26.578 19.875 1 93.12 188 LEU B N 1
ATOM 3079 C CA . LEU B 1 188 ? 0.192 25.5 19.844 1 93.12 188 LEU B CA 1
ATOM 3080 C C . LEU B 1 188 ? -0.485 25.359 21.203 1 93.12 188 LEU B C 1
ATOM 3082 O O . LEU B 1 188 ? -1.666 25 21.281 1 93.12 188 LEU B O 1
ATOM 3086 N N . TYR B 1 189 ? 0.223 25.562 22.25 1 91 189 TYR B N 1
ATOM 3087 C CA . TYR B 1 189 ? -0.297 25.172 23.547 1 91 189 TYR B CA 1
ATOM 3088 C C . TYR B 1 189 ? -0.433 26.391 24.469 1 91 189 TYR B C 1
ATOM 3090 O O . TYR B 1 189 ? -0.979 26.281 25.562 1 91 189 TYR B O 1
ATOM 3098 N N . GLY B 1 190 ? -0.218 27.344 23.969 1 80.62 190 GLY B N 1
ATOM 3099 C CA . GLY B 1 190 ? -0.2 28.469 24.875 1 80.62 190 GLY B CA 1
ATOM 3100 C C . GLY B 1 190 ? 0.891 28.375 25.938 1 80.62 190 GLY B C 1
ATOM 3101 O O . GLY B 1 190 ? 1.535 27.328 26.062 1 80.62 190 GLY B O 1
ATOM 3102 N N . GLY B 1 191 ? 1.583 29.297 26.203 1 62.22 191 GLY B N 1
ATOM 3103 C CA . GLY B 1 191 ? 2.551 29.25 27.297 1 62.22 191 GLY B CA 1
ATOM 3104 C C . GLY B 1 191 ? 2.27 28.141 28.281 1 62.22 191 GLY B C 1
ATOM 3105 O O . GLY B 1 191 ? 3.041 27.938 29.219 1 62.22 191 GLY B O 1
ATOM 3106 N N . VAL B 1 192 ? 1.062 27.344 28.219 1 50.09 192 VAL B N 1
ATOM 3107 C CA . VAL B 1 192 ? 0.69 26.344 29.203 1 50.09 192 VAL B CA 1
ATOM 3108 C C . VAL B 1 192 ? 0.866 24.938 28.609 1 50.09 192 VAL B C 1
ATOM 3110 O O . VAL B 1 192 ? 0.378 24.656 27.516 1 50.09 192 VAL B O 1
ATOM 3113 N N . LEU B 1 193 ? 1.896 24.219 28.734 1 45.72 193 LEU B N 1
ATOM 3114 C CA . LEU B 1 193 ? 2.053 22.812 28.359 1 45.72 193 LEU B CA 1
ATOM 3115 C C . LEU B 1 193 ? 0.805 22.016 28.703 1 45.72 193 LEU B C 1
ATOM 3117 O O . LEU B 1 193 ? 0.475 21.859 29.891 1 45.72 193 LEU B O 1
ATOM 3121 N N . VAL B 1 194 ? -0.333 22.109 28.047 1 40.69 194 VAL B N 1
ATOM 3122 C CA . VAL B 1 194 ? -1.604 21.469 28.391 1 40.69 194 VAL B CA 1
ATOM 3123 C C . VAL B 1 194 ? -1.504 19.969 28.172 1 40.69 194 VAL B C 1
ATOM 3125 O O . VAL B 1 194 ? -0.928 19.5 27.188 1 40.69 194 VAL B O 1
ATOM 3128 N N . GLU B 1 195 ? -1.5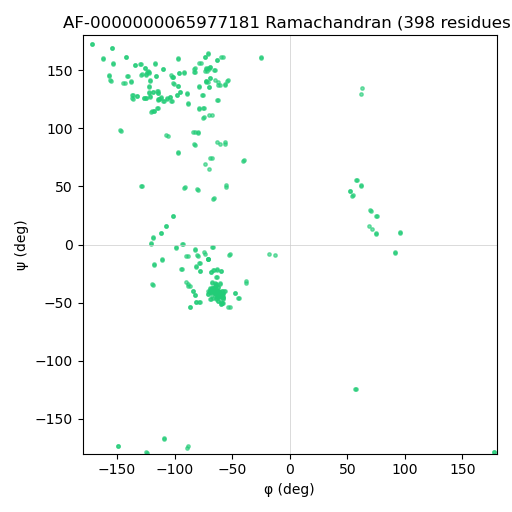26 19.188 29.125 1 40 195 GLU B N 1
ATOM 3129 C CA . GLU B 1 195 ? -1.585 17.719 29.188 1 40 195 GLU B CA 1
ATOM 3130 C C . GLU B 1 195 ? -2.791 17.188 28.422 1 40 195 GLU B C 1
ATOM 3132 O O . GLU B 1 195 ? -3.924 17.281 28.891 1 40 195 GLU B O 1
ATOM 3137 N N . GLN B 1 196 ? -3.104 17.484 27.25 1 43.59 196 GLN B N 1
ATOM 3138 C CA . GLN B 1 196 ? -4.305 16.922 26.641 1 43.59 196 GLN B CA 1
ATOM 3139 C C . GLN B 1 196 ? -4.184 15.414 26.484 1 43.59 196 GLN B C 1
ATOM 3141 O O . GLN B 1 196 ? -3.096 14.891 26.219 1 43.59 196 GLN B O 1
ATOM 3146 N N . ARG B 1 197 ? -5.297 14.703 26.719 1 37.5 197 ARG B N 1
ATOM 3147 C CA . ARG B 1 197 ? -5.535 13.273 26.844 1 37.5 197 ARG B CA 1
ATOM 3148 C C . ARG B 1 197 ? -5.359 12.57 25.5 1 37.5 197 ARG B C 1
ATOM 3150 O O . ARG B 1 197 ? -6.164 12.758 24.578 1 37.5 197 ARG B O 1
ATOM 3157 N N . LEU B 1 198 ? -4.273 12.375 25.016 1 42.03 198 LEU B N 1
ATOM 3158 C CA . LEU B 1 198 ? -3.984 11.43 23.938 1 42.03 198 LEU B CA 1
ATOM 3159 C C . LEU B 1 198 ? -4.438 10.023 24.297 1 42.03 198 LEU B C 1
ATOM 3161 O O . LEU B 1 198 ? -4.043 9.492 25.344 1 42.03 198 LEU B O 1
ATOM 3165 N N . ALA B 1 199 ? -5.652 9.578 24.094 1 37.41 199 ALA B N 1
ATOM 3166 C CA . ALA B 1 199 ? -5.965 8.195 24.453 1 37.41 199 ALA B CA 1
ATOM 3167 C C . ALA B 1 199 ? -5.09 7.219 23.656 1 37.41 199 ALA B C 1
ATOM 3169 O O . ALA B 1 199 ? -5.172 7.156 22.422 1 37.41 199 ALA B O 1
ATOM 3170 N N . VAL B 1 200 ? -3.986 6.969 24.141 1 38.12 200 VAL B N 1
ATOM 3171 C CA . VAL B 1 200 ? -3.119 5.91 23.625 1 38.12 200 VAL B CA 1
ATOM 3172 C C . VAL B 1 200 ? -3.719 4.543 23.953 1 38.12 200 VAL B C 1
ATOM 3174 O O . VAL B 1 200 ? -3.816 4.172 25.125 1 38.12 200 VAL B O 1
ATOM 3177 N N . SER B 1 201 ? -4.879 4.098 23.453 1 30.59 201 SER B N 1
ATOM 3178 C CA . SER B 1 201 ? -5.188 2.705 23.75 1 30.59 201 SER B CA 1
ATOM 3179 C C . SER B 1 201 ? -4.238 1.757 23.031 1 30.59 201 SER B C 1
ATOM 3181 O O . SER B 1 201 ? -3.746 2.072 21.938 1 30.59 201 SER B O 1
#

GO terms:
  GO:0007165 signal transduction (P, IDA)

Nearest PDB structures (foldseek):
  1ro5-assembly1_A  TM=9.471E-01  e=1.109E-34  Pseudomonas aeruginosa
  6wn0-assembly1_A  TM=8.854E-01  e=7.592E-13  Rhodopseudomonas palustris
  6wns-assembly1_A  TM=8.498E-01  e=6.717E-13  Mesorhizobium sp. ORS 3359
  1kzf-assembly1_A  TM=7.297E-01  e=4.116E-08  Pantoea stewartii subsp. stewartii
  1k4j-assembly1_A  TM=7.898E-01  e=2.023E-07  Pantoea stewartii subsp. stewartii

Solvent-accessible surface area (backbone atoms only — not comparable to full-atom values): 21766 Å² total; per-residue (Å²): 109,41,61,37,68,44,45,59,88,75,51,56,68,68,60,50,49,40,45,23,30,46,37,23,47,43,43,37,68,70,66,60,47,96,68,55,65,54,84,69,19,34,42,45,37,68,59,45,66,69,26,34,35,36,41,29,27,51,78,47,89,89,48,58,58,38,30,37,34,36,36,34,54,28,74,53,80,42,58,52,64,60,72,41,46,76,38,29,66,85,52,79,65,78,66,35,92,34,32,36,33,46,42,75,74,34,70,60,63,49,92,74,56,93,49,53,63,68,54,49,50,51,51,51,48,43,54,47,50,53,54,32,50,76,63,59,29,48,33,39,33,33,65,43,42,58,67,58,48,51,52,42,48,73,54,44,40,44,66,48,68,56,39,72,68,43,79,52,88,93,40,56,29,30,26,36,40,37,43,65,43,71,61,20,46,37,46,63,44,41,92,46,87,67,85,69,84,66,62,75,123,108,42,62,38,70,42,47,57,87,76,51,56,70,68,60,51,49,39,46,22,31,45,38,24,49,43,43,38,68,70,65,60,47,98,70,56,65,53,84,68,19,35,44,45,37,67,59,46,65,69,26,34,34,36,42,29,26,52,76,47,89,86,49,57,56,39,29,38,34,36,34,34,54,28,73,53,79,42,56,53,63,58,71,41,45,75,39,29,66,84,51,82,66,78,67,34,93,35,30,35,32,46,43,76,75,32,70,58,63,51,92,76,54,92,49,53,66,67,55,50,51,49,50,51,48,42,54,47,51,52,54,32,49,77,65,59,29,47,34,39,33,33,64,43,42,57,69,58,50,51,52,41,49,72,54,44,40,44,68,45,66,56,39,73,68,42,80,51,88,92,40,55,31,29,26,36,39,35,43,65,43,70,60,20,46,37,47,64,42,39,91,46,88,68,86,70,85,64,65,74,124